Protein AF-A0A6P7ZCD6-F1 (afdb_monomer_lite)

Secondary structure (DSSP, 8-state):
----------------SSSHHHHHHHHHHHHHHHHHHHHHHHHHHHHHHHHHHHHHHHHHHHHHHHHHHHHHHT-HHHHHHHHHHHHHHHHHHHHHHHHHHHHHHHHHHHHHHHHHHHHHHHHHHHHHHHHHHHHHHHHHHHHHHHHHHHHHHHHHHHHHHHHHHHHHHHHHHHHHHHHHHHHHHHHHHHHHHHHHHHHHHHHHHHHHHHHHHHHHHHHHHHHHHHHHHHHHHHHHHHHHHHHHHHHHHHHHHHHHHHHHHTT--TTSGGGSTTGGGSTTSS-----------HHHHHHHHHHHHHHH--S-HHHHHHHHHHHHHHHHHHHHHHHHHHHHHHHHHHHHHHHHHHHHHHHHHHHHHHHHHHHHHHHHHHHHHHHHHHHHHHHHHHHHHHHHHHHHHHHHHHHHHHTT--HHHHHHHHTT--S--TTTHHHHHHHHHHHHHHHHHHHHHHHHHHGGGS---------TTTGGGGSS--------PPP--------------TT-----HHHHHHHHHHHHHHHHHHHHHHHH----------S----

pLDDT: mean 76.58, std 20.93, range [28.61, 98.44]

Structure (mmCIF, N/CA/C/O backbone):
data_AF-A0A6P7ZCD6-F1
#
_entry.id   AF-A0A6P7ZCD6-F1
#
loop_
_atom_site.group_PDB
_atom_site.id
_atom_site.type_symbol
_atom_site.label_atom_id
_atom_site.label_alt_id
_atom_site.label_comp_id
_atom_site.label_asym_id
_atom_site.label_entity_id
_atom_site.label_seq_id
_atom_site.pdbx_PDB_ins_code
_atom_site.Cartn_x
_atom_site.Cartn_y
_atom_site.Cartn_z
_atom_site.occupancy
_atom_site.B_iso_or_equiv
_atom_site.auth_seq_id
_atom_site.auth_comp_id
_atom_site.auth_asym_id
_atom_site.auth_atom_id
_atom_site.pdbx_PDB_model_num
ATOM 1 N N . MET A 1 1 ? 64.660 73.781 -165.808 1.00 40.16 1 MET A N 1
ATOM 2 C CA . MET A 1 1 ? 64.340 75.172 -165.421 1.00 40.16 1 MET A CA 1
ATOM 3 C C . MET A 1 1 ? 65.667 75.846 -165.094 1.00 40.16 1 MET A C 1
ATOM 5 O O . MET A 1 1 ? 66.330 75.367 -164.192 1.00 40.16 1 MET A O 1
ATOM 9 N N . SER A 1 2 ? 66.243 76.623 -166.025 1.00 35.56 2 SER A N 1
ATOM 10 C CA . SER A 1 2 ? 65.985 78.071 -166.237 1.00 35.56 2 SER A CA 1
ATOM 11 C C . SER A 1 2 ? 66.670 78.872 -165.113 1.00 35.56 2 SER A C 1
ATOM 13 O O . SER A 1 2 ? 66.424 78.567 -163.959 1.00 35.56 2 SER A O 1
ATOM 15 N N . CYS A 1 3 ? 67.576 79.833 -165.318 1.00 34.06 3 CYS A N 1
ATOM 16 C CA . CYS A 1 3 ? 67.923 80.701 -166.451 1.00 34.06 3 CYS A CA 1
ATOM 17 C C . CYS A 1 3 ? 69.350 81.277 -166.204 1.00 34.06 3 CYS A C 1
ATOM 19 O O . CYS A 1 3 ? 69.738 81.394 -165.048 1.00 34.06 3 CYS A O 1
ATOM 21 N N . TYR A 1 4 ? 70.215 81.414 -167.228 1.00 32.31 4 TYR A N 1
ATOM 22 C CA . TYR A 1 4 ? 70.595 82.675 -167.928 1.00 32.31 4 TYR A CA 1
ATOM 23 C C . TYR A 1 4 ? 71.219 83.756 -167.007 1.00 32.31 4 TYR A C 1
ATOM 25 O O . TYR A 1 4 ? 70.686 84.020 -165.945 1.00 32.31 4 TYR A O 1
ATOM 33 N N . ALA A 1 5 ? 72.298 84.480 -167.328 1.00 30.44 5 ALA A N 1
ATOM 34 C CA . ALA A 1 5 ? 72.994 84.720 -168.590 1.00 30.44 5 ALA A CA 1
ATOM 35 C C . ALA A 1 5 ? 74.380 85.359 -168.336 1.00 30.44 5 ALA A C 1
ATOM 37 O O . ALA A 1 5 ? 74.610 85.989 -167.307 1.00 30.44 5 ALA A O 1
ATOM 38 N N . LYS A 1 6 ? 75.254 85.228 -169.338 1.00 36.44 6 LYS A N 1
ATOM 39 C CA . LYS A 1 6 ? 76.511 85.962 -169.561 1.00 36.44 6 LYS A CA 1
ATOM 40 C C . LYS A 1 6 ? 76.282 87.453 -169.865 1.00 36.44 6 LYS A C 1
ATOM 42 O O . LYS A 1 6 ? 75.278 87.780 -170.489 1.00 36.44 6 LYS A O 1
ATOM 47 N N . ALA A 1 7 ? 77.306 88.276 -169.625 1.00 28.61 7 ALA A N 1
ATOM 48 C CA . ALA A 1 7 ? 77.804 89.257 -170.600 1.00 28.61 7 ALA A CA 1
ATOM 49 C C . ALA A 1 7 ? 79.275 89.616 -170.296 1.00 28.61 7 ALA A C 1
ATOM 51 O O . ALA A 1 7 ? 79.629 89.897 -169.153 1.00 28.61 7 ALA A O 1
ATOM 52 N N . GLU A 1 8 ? 80.109 89.545 -171.334 1.00 34.31 8 GLU A N 1
ATOM 53 C CA . GLU A 1 8 ? 81.536 89.890 -171.409 1.00 34.31 8 GLU A CA 1
ATOM 54 C C . GLU A 1 8 ? 81.741 91.356 -171.828 1.00 34.31 8 GLU A C 1
ATOM 56 O O . GLU A 1 8 ? 80.931 91.859 -172.599 1.00 34.31 8 GLU A O 1
ATOM 61 N N . THR A 1 9 ? 82.859 91.962 -171.393 1.00 31.84 9 THR A N 1
ATOM 62 C CA . THR A 1 9 ? 83.770 92.906 -172.112 1.00 31.84 9 THR A CA 1
ATOM 63 C C . THR A 1 9 ? 84.884 93.297 -171.113 1.00 31.84 9 THR A C 1
ATOM 65 O O . THR A 1 9 ? 84.552 93.803 -170.047 1.00 31.84 9 THR A O 1
ATOM 68 N N . GLN A 1 10 ? 86.153 92.853 -171.214 1.00 32.72 10 GLN A N 1
ATOM 69 C CA . GLN A 1 10 ? 87.275 93.363 -172.047 1.00 32.72 10 GLN A CA 1
ATOM 70 C C . GLN A 1 10 ? 87.403 94.900 -171.997 1.00 32.72 10 GLN A C 1
ATOM 72 O O . GLN A 1 10 ? 86.414 95.563 -172.266 1.00 32.72 10 GLN A O 1
ATOM 77 N N . VAL A 1 11 ? 88.518 95.584 -171.708 1.00 35.84 11 VAL A N 1
ATOM 78 C CA . VAL A 1 11 ? 89.986 95.369 -171.635 1.00 35.84 11 VAL A CA 1
ATOM 79 C C . VAL A 1 11 ? 90.535 96.663 -170.975 1.00 35.84 11 VAL A C 1
ATOM 81 O O . VAL A 1 11 ? 89.923 97.701 -171.201 1.00 35.84 11 VAL A O 1
ATOM 84 N N . ASP A 1 12 ? 91.603 96.646 -170.160 1.00 31.88 12 ASP A N 1
ATOM 85 C CA . ASP A 1 12 ? 92.853 97.393 -170.451 1.00 31.88 12 ASP A CA 1
ATOM 86 C C . ASP A 1 12 ? 93.926 97.359 -169.348 1.00 31.88 12 ASP A C 1
ATOM 88 O O . ASP A 1 12 ? 93.675 97.121 -168.166 1.00 31.88 12 ASP A O 1
ATOM 92 N N . ASP A 1 13 ? 95.146 97.577 -169.825 1.00 34.09 13 ASP A N 1
ATOM 93 C CA . ASP A 1 13 ? 96.446 97.263 -169.258 1.00 34.09 13 ASP A CA 1
ATOM 94 C C . ASP A 1 13 ? 96.987 98.194 -168.149 1.00 34.09 13 ASP A C 1
ATOM 96 O O . ASP A 1 13 ? 96.897 99.418 -168.206 1.00 34.09 13 ASP A O 1
ATOM 100 N N . LYS A 1 14 ? 97.747 97.547 -167.248 1.00 36.53 14 LYS A N 1
ATOM 101 C CA . LYS A 1 14 ? 98.838 98.053 -166.381 1.00 36.53 14 LYS A CA 1
ATOM 102 C C . LYS A 1 14 ? 98.489 98.925 -165.160 1.00 36.53 14 LYS A C 1
ATOM 104 O O . LYS A 1 14 ? 98.683 100.130 -165.196 1.00 36.53 14 LYS A O 1
ATOM 109 N N . GLU A 1 15 ? 98.256 98.262 -164.012 1.00 38.25 15 GLU A N 1
ATOM 110 C CA . GLU A 1 15 ? 98.844 98.628 -162.697 1.00 38.25 15 GLU A CA 1
ATOM 111 C C . GLU A 1 15 ? 98.715 97.518 -161.601 1.00 38.25 15 GLU A C 1
ATOM 113 O O . GLU A 1 15 ? 97.662 97.297 -161.020 1.00 38.25 15 GLU A O 1
ATOM 118 N N . LYS A 1 16 ? 99.836 96.821 -161.331 1.00 35.25 16 LYS A N 1
ATOM 119 C CA . LYS A 1 16 ? 100.462 96.490 -160.018 1.00 35.25 16 LYS A CA 1
ATOM 120 C C . LYS A 1 16 ? 99.694 95.761 -158.871 1.00 35.25 16 LYS A C 1
ATOM 122 O O . LYS A 1 16 ? 99.049 96.362 -158.022 1.00 35.25 16 LYS A O 1
ATOM 127 N N . GLU A 1 17 ? 99.970 94.457 -158.728 1.00 39.84 17 GLU A N 1
ATOM 128 C CA . GLU A 1 17 ? 100.629 93.805 -157.557 1.00 39.84 17 GLU A CA 1
ATOM 129 C C . GLU A 1 17 ? 100.122 93.930 -156.087 1.00 39.84 17 GLU A C 1
ATOM 131 O O . GLU A 1 17 ? 100.835 93.480 -155.196 1.00 39.84 17 GLU A O 1
ATOM 136 N N . SER A 1 18 ? 98.916 94.422 -155.760 1.00 39.06 18 SER A N 1
ATOM 137 C CA . SER A 1 18 ? 98.481 94.539 -154.333 1.00 39.06 18 SER A CA 1
ATOM 138 C C . SER A 1 18 ? 97.260 93.695 -153.899 1.00 39.06 18 SER A C 1
ATOM 140 O O . SER A 1 18 ? 97.039 93.481 -152.708 1.00 39.06 18 SER A O 1
ATOM 142 N N . ALA A 1 19 ? 96.475 93.126 -154.822 1.00 43.81 19 ALA A N 1
ATOM 143 C CA . ALA A 1 19 ? 95.250 92.390 -154.457 1.00 43.81 19 ALA A CA 1
ATOM 144 C C . ALA A 1 19 ? 95.436 90.865 -154.271 1.00 43.81 19 ALA A C 1
ATOM 146 O O . ALA A 1 19 ? 94.692 90.239 -153.520 1.00 43.81 19 ALA A O 1
ATOM 147 N N . GLY A 1 20 ? 96.449 90.254 -154.899 1.00 47.62 20 GLY A N 1
ATOM 148 C CA . GLY A 1 20 ? 96.627 88.791 -154.902 1.00 47.62 20 GLY A CA 1
ATOM 149 C C . GLY A 1 20 ? 97.201 88.191 -153.608 1.00 47.62 20 GLY A C 1
ATOM 150 O O . GLY A 1 20 ? 96.864 87.063 -153.248 1.00 47.62 20 GLY A O 1
ATOM 151 N N . GLU A 1 21 ? 98.029 88.932 -152.860 1.00 53.78 21 GLU A N 1
ATOM 152 C CA . GLU A 1 21 ? 98.616 88.420 -151.609 1.00 53.78 21 GLU A CA 1
ATOM 153 C C . GLU A 1 21 ? 97.626 88.378 -150.431 1.00 53.78 21 GLU A C 1
ATOM 155 O O . GLU A 1 21 ? 97.769 87.530 -149.545 1.00 53.78 21 GLU A O 1
ATOM 160 N N . SER A 1 22 ? 96.617 89.259 -150.412 1.00 56.50 22 SER A N 1
ATOM 161 C CA . SER A 1 22 ? 95.569 89.283 -149.374 1.00 56.50 22 SER A CA 1
ATOM 162 C C . SER A 1 22 ? 94.772 87.979 -149.355 1.00 56.50 22 SER A C 1
ATOM 164 O O . SER A 1 22 ? 94.496 87.420 -148.288 1.00 56.50 22 SER A O 1
ATOM 166 N N . ASP A 1 23 ? 94.425 87.475 -150.536 1.00 56.56 23 ASP A N 1
ATOM 167 C CA . ASP A 1 23 ? 93.485 86.366 -150.658 1.00 56.56 23 ASP A CA 1
ATOM 168 C C . ASP A 1 23 ? 94.193 85.013 -150.520 1.00 56.56 23 ASP A C 1
ATOM 170 O O . ASP A 1 23 ? 93.657 84.101 -149.887 1.00 56.56 23 ASP A O 1
ATOM 174 N N . LEU A 1 24 ? 95.460 84.909 -150.946 1.00 58.41 24 LEU A N 1
ATOM 175 C CA . LEU A 1 24 ? 96.272 83.713 -150.705 1.00 58.41 24 LEU A CA 1
ATOM 176 C C . LEU A 1 24 ? 96.591 83.517 -149.207 1.00 58.41 24 LEU A C 1
ATOM 178 O O . LEU A 1 24 ? 96.495 82.397 -148.699 1.00 58.41 24 LEU A O 1
ATOM 182 N N . LYS A 1 25 ? 96.903 84.596 -148.467 1.00 62.09 25 LYS A N 1
ATOM 183 C CA . LYS A 1 25 ? 97.181 84.531 -147.015 1.00 62.09 25 LYS A CA 1
ATOM 184 C C . LYS A 1 25 ? 95.932 84.175 -146.197 1.00 62.09 25 LYS A C 1
ATOM 186 O O . LYS A 1 25 ? 96.039 83.423 -145.226 1.00 62.09 25 LYS A O 1
ATOM 191 N N . LYS A 1 26 ? 94.739 84.634 -146.600 1.00 62.25 26 LYS A N 1
ATOM 192 C CA . LYS A 1 26 ? 93.466 84.259 -145.950 1.00 62.25 26 LYS A CA 1
ATOM 193 C C . LYS A 1 26 ? 93.112 82.788 -146.167 1.00 62.25 26 LYS A C 1
ATOM 195 O O . LYS A 1 26 ? 92.733 82.115 -145.208 1.00 62.25 26 LYS A O 1
ATOM 200 N N . VAL A 1 27 ? 93.290 82.267 -147.382 1.00 63.00 27 VAL A N 1
ATOM 201 C CA . VAL A 1 27 ? 93.009 80.852 -147.684 1.00 63.00 27 VAL A CA 1
ATOM 202 C C . VAL A 1 27 ? 94.016 79.925 -146.994 1.00 63.00 27 VAL A C 1
ATOM 204 O O . VAL A 1 27 ? 93.614 78.914 -146.421 1.00 63.00 27 VAL A O 1
ATOM 207 N N . GLN A 1 28 ? 95.304 80.285 -146.938 1.00 62.47 28 GLN A N 1
ATOM 208 C CA . GLN A 1 28 ? 96.308 79.494 -146.208 1.00 62.47 28 GLN A CA 1
ATOM 209 C C . GLN A 1 28 ? 96.078 79.487 -144.685 1.00 62.47 28 GLN A C 1
ATOM 211 O O . GLN A 1 28 ? 96.236 78.442 -144.048 1.00 62.47 28 GLN A O 1
ATOM 216 N N . ALA A 1 29 ? 95.652 80.608 -144.091 1.00 62.94 29 ALA A N 1
ATOM 217 C CA . ALA A 1 29 ? 95.308 80.664 -142.667 1.00 62.94 29 ALA A CA 1
ATOM 218 C C . ALA A 1 29 ? 94.055 79.831 -142.335 1.00 62.94 29 ALA A C 1
ATOM 220 O O . ALA A 1 29 ? 94.044 79.103 -141.340 1.00 62.94 29 ALA A O 1
ATOM 221 N N . GLN A 1 30 ? 93.025 79.874 -143.190 1.00 63.97 30 GLN A N 1
ATOM 222 C CA . GLN A 1 30 ? 91.826 79.048 -143.024 1.00 63.97 30 GLN A CA 1
ATOM 223 C C . GLN A 1 30 ? 92.120 77.555 -143.186 1.00 63.97 30 GLN A C 1
ATOM 225 O O . GLN A 1 30 ? 91.601 76.757 -142.408 1.00 63.97 30 GLN A O 1
ATOM 230 N N . PHE A 1 31 ? 92.996 77.166 -144.118 1.00 65.44 31 PHE A N 1
ATOM 231 C CA . PHE A 1 31 ? 93.367 75.761 -144.300 1.00 65.44 31 PHE A CA 1
ATOM 232 C C . PHE A 1 31 ? 94.096 75.198 -143.073 1.00 65.44 31 PHE A C 1
ATOM 234 O O . PHE A 1 31 ? 93.808 74.083 -142.650 1.00 65.44 31 PHE A O 1
ATOM 241 N N . LYS A 1 32 ? 94.976 75.988 -142.441 1.00 68.94 32 LYS A N 1
ATOM 242 C CA . LYS A 1 32 ? 95.707 75.565 -141.238 1.00 68.94 32 LYS A CA 1
ATOM 243 C C . LYS A 1 32 ? 94.782 75.377 -140.029 1.00 68.94 32 LYS A C 1
ATOM 245 O O . LYS A 1 32 ? 94.879 74.356 -139.354 1.00 68.94 32 LYS A O 1
ATOM 250 N N . ILE A 1 33 ? 93.833 76.294 -139.810 1.00 70.94 33 ILE A N 1
ATOM 251 C CA . ILE A 1 33 ? 92.814 76.159 -138.751 1.00 70.94 33 ILE A CA 1
ATOM 252 C C . ILE A 1 33 ? 91.900 74.955 -139.024 1.00 70.94 33 ILE A C 1
ATOM 254 O O . ILE A 1 33 ? 91.555 74.228 -138.092 1.00 70.94 33 ILE A O 1
ATOM 258 N N . LEU A 1 34 ? 91.534 74.700 -140.287 1.00 69.50 34 LEU A N 1
ATOM 259 C CA . LEU A 1 34 ? 90.745 73.520 -140.654 1.00 69.50 34 LEU A CA 1
ATOM 260 C C . LEU A 1 34 ? 91.520 72.208 -140.482 1.00 69.50 34 LEU A C 1
ATOM 262 O O . LEU A 1 34 ? 90.941 71.194 -140.107 1.00 69.50 34 LEU A O 1
ATOM 266 N N . GLU A 1 35 ? 92.825 72.193 -140.740 1.00 70.12 35 GLU A N 1
ATOM 267 C CA . GLU A 1 35 ? 93.639 70.988 -140.574 1.00 70.12 35 GLU A CA 1
ATOM 268 C C . GLU A 1 35 ? 93.877 70.664 -139.089 1.00 70.12 35 GLU A C 1
ATOM 270 O O . GLU A 1 35 ? 93.886 69.498 -138.685 1.00 70.12 35 GLU A O 1
ATOM 275 N N . GLU A 1 36 ? 94.017 71.695 -138.257 1.00 69.75 36 GLU A N 1
ATOM 276 C CA . GLU A 1 36 ? 94.181 71.585 -136.806 1.00 69.75 36 GLU A CA 1
ATOM 277 C C . GLU A 1 36 ? 92.851 71.239 -136.107 1.00 69.75 36 GLU A C 1
ATOM 279 O O . GLU A 1 36 ? 92.810 70.399 -135.198 1.00 69.75 36 GLU A O 1
ATOM 284 N N . SER A 1 37 ? 91.725 71.768 -136.605 1.00 70.56 37 SER A N 1
ATOM 285 C CA . SER A 1 37 ? 90.383 71.339 -136.190 1.00 70.56 37 SER A CA 1
ATOM 286 C C . SER A 1 37 ? 90.075 69.910 -136.645 1.00 70.56 37 SER A C 1
ATOM 288 O O . SER A 1 37 ? 89.539 69.130 -135.860 1.00 70.56 37 SER A O 1
ATOM 290 N N . ARG A 1 38 ? 90.521 69.497 -137.842 1.00 75.69 38 ARG A N 1
ATOM 291 C CA . ARG A 1 38 ? 90.437 68.098 -138.288 1.00 75.69 38 ARG A CA 1
ATOM 292 C C . ARG A 1 38 ? 91.234 67.183 -137.363 1.00 75.69 38 ARG A C 1
ATOM 294 O O . ARG A 1 38 ? 90.676 66.214 -136.869 1.00 75.69 38 ARG A O 1
ATOM 301 N N . LYS A 1 39 ? 92.499 67.502 -137.058 1.00 72.69 39 LYS A N 1
ATOM 302 C CA . LYS A 1 39 ? 93.351 66.691 -136.158 1.00 72.69 39 LYS A CA 1
ATOM 303 C C . LYS A 1 39 ? 92.778 66.589 -134.739 1.00 72.69 39 LYS A C 1
ATOM 305 O O . LYS A 1 39 ? 92.779 65.502 -134.161 1.00 72.69 39 LYS A O 1
ATOM 310 N N . SER A 1 40 ? 92.257 67.683 -134.181 1.00 74.56 40 SER A N 1
ATOM 311 C CA . SER A 1 40 ? 91.631 67.676 -132.849 1.00 74.56 40 SER A CA 1
ATOM 312 C C . SER A 1 40 ? 90.288 66.938 -132.825 1.00 74.56 40 SER A C 1
ATOM 314 O O . SER A 1 40 ? 90.038 66.184 -131.883 1.00 74.56 40 SER A O 1
ATOM 316 N N . PHE A 1 41 ? 89.467 67.068 -133.873 1.00 78.06 41 PHE A N 1
ATOM 317 C CA . PHE A 1 41 ? 88.245 66.281 -134.040 1.00 78.06 41 PHE A CA 1
ATOM 318 C C . PHE A 1 41 ? 88.569 64.789 -134.153 1.00 78.06 41 PHE A C 1
ATOM 320 O O . PHE A 1 41 ? 88.025 64.007 -133.381 1.00 78.06 41 PHE A O 1
ATOM 327 N N . THR A 1 42 ? 89.537 64.404 -134.998 1.00 77.06 42 THR A N 1
ATOM 328 C CA . THR A 1 42 ? 89.968 63.003 -135.152 1.00 77.06 42 THR A CA 1
ATOM 329 C C . THR A 1 42 ? 90.470 62.411 -133.832 1.00 77.06 42 THR A C 1
ATOM 331 O O . THR A 1 42 ? 90.107 61.284 -133.493 1.00 77.06 42 THR A O 1
ATOM 334 N N . LYS A 1 43 ? 91.241 63.173 -133.043 1.00 78.75 43 LYS A N 1
ATOM 335 C CA . LYS A 1 43 ? 91.740 62.734 -131.729 1.00 78.75 43 LYS A CA 1
ATOM 336 C C . LYS A 1 43 ? 90.621 62.598 -130.690 1.00 78.75 43 LYS A C 1
ATOM 338 O O . LYS A 1 43 ? 90.627 61.638 -129.925 1.00 78.75 43 LYS A O 1
ATOM 343 N N . ARG A 1 44 ? 89.634 63.506 -130.682 1.00 79.62 44 ARG A N 1
ATOM 344 C CA . ARG A 1 44 ? 88.435 63.386 -129.829 1.00 79.62 44 ARG A CA 1
ATOM 345 C C . ARG A 1 44 ? 87.590 62.173 -130.210 1.00 79.62 44 ARG A C 1
ATOM 347 O O . ARG A 1 44 ? 87.215 61.425 -129.317 1.00 79.62 44 ARG A O 1
ATOM 354 N N . THR A 1 45 ? 87.356 61.930 -131.501 1.00 77.94 45 THR A N 1
ATOM 355 C CA . THR A 1 45 ? 86.642 60.724 -131.956 1.00 77.94 45 THR A CA 1
ATOM 356 C C . THR A 1 45 ? 87.409 59.446 -131.635 1.00 77.94 45 THR A C 1
ATOM 358 O O . THR A 1 45 ? 86.798 58.495 -131.174 1.00 77.94 45 THR A O 1
ATOM 361 N N . GLN A 1 46 ? 88.738 59.412 -131.788 1.00 79.75 46 GLN A N 1
ATOM 362 C CA . GLN A 1 46 ? 89.532 58.243 -131.389 1.00 79.75 46 GLN A CA 1
ATOM 363 C C . GLN A 1 46 ? 89.483 57.992 -129.881 1.00 79.75 46 GLN A C 1
ATOM 365 O O . GLN A 1 46 ? 89.364 56.844 -129.470 1.00 79.75 46 GLN A O 1
ATOM 370 N N . ASN A 1 47 ? 89.548 59.039 -129.055 1.00 81.50 47 ASN A N 1
ATOM 371 C CA . ASN A 1 47 ? 89.426 58.884 -127.607 1.00 81.50 47 ASN A CA 1
ATOM 372 C C . ASN A 1 47 ? 88.015 58.435 -127.199 1.00 81.50 47 ASN A C 1
ATOM 374 O O . ASN A 1 47 ? 87.898 57.568 -126.344 1.00 81.50 47 ASN A O 1
ATOM 378 N N . ALA A 1 48 ? 86.960 58.961 -127.830 1.00 82.06 48 ALA A N 1
ATOM 379 C CA . ALA A 1 48 ? 85.589 58.506 -127.596 1.00 82.06 48 ALA A CA 1
ATOM 380 C C . ALA A 1 48 ? 85.393 57.039 -128.011 1.00 82.06 48 ALA A C 1
ATOM 382 O O . ALA A 1 48 ? 84.798 56.276 -127.261 1.00 82.06 48 ALA A O 1
ATOM 383 N N . ILE A 1 49 ? 85.963 56.624 -129.150 1.00 81.00 49 ILE A N 1
ATOM 384 C CA . ILE A 1 49 ? 85.951 55.221 -129.591 1.00 81.00 49 ILE A CA 1
ATOM 385 C C . ILE A 1 49 ? 86.704 54.331 -128.596 1.00 81.00 49 ILE A C 1
ATOM 387 O O . ILE A 1 49 ? 86.220 53.252 -128.281 1.00 81.00 49 ILE A O 1
ATOM 391 N N . LYS A 1 50 ? 87.850 54.771 -128.061 1.00 83.62 50 LYS A N 1
ATOM 392 C CA . LYS A 1 50 ? 88.581 54.015 -127.031 1.00 83.62 50 LYS A CA 1
ATOM 393 C C . LYS A 1 50 ? 87.781 53.868 -125.737 1.00 83.62 50 LYS A C 1
ATOM 395 O O . LYS A 1 50 ? 87.686 52.759 -125.233 1.00 83.62 50 LYS A O 1
ATOM 400 N N . PHE A 1 51 ? 87.164 54.946 -125.250 1.00 84.62 51 PHE A N 1
ATOM 401 C CA . PHE A 1 51 ? 86.286 54.885 -124.076 1.00 84.62 51 PHE A CA 1
ATOM 402 C C . PHE A 1 51 ? 85.097 53.946 -124.304 1.00 84.62 51 PHE A C 1
ATOM 404 O O . PHE A 1 51 ? 84.813 53.113 -123.455 1.00 84.62 51 PHE A O 1
ATOM 411 N N . GLN A 1 52 ? 84.452 54.019 -125.472 1.00 84.56 52 GLN A N 1
ATOM 412 C CA . GLN A 1 52 ? 83.369 53.100 -125.835 1.00 84.56 52 GLN A CA 1
ATOM 413 C C . GLN A 1 52 ? 83.848 51.646 -125.951 1.00 84.56 52 GLN A C 1
ATOM 415 O O . GLN A 1 52 ? 83.104 50.738 -125.607 1.00 84.56 52 GLN A O 1
ATOM 420 N N . GLN A 1 53 ? 85.076 51.402 -126.418 1.00 85.06 53 GLN A N 1
ATOM 421 C CA . GLN A 1 53 ? 85.667 50.059 -126.462 1.00 85.06 53 GLN A CA 1
ATOM 422 C C . GLN A 1 53 ? 85.994 49.517 -125.065 1.00 85.06 53 GLN A C 1
ATOM 424 O O . GLN A 1 53 ? 85.774 48.336 -124.818 1.00 85.06 53 GLN A O 1
ATOM 429 N N . GLU A 1 54 ? 86.487 50.358 -124.154 1.00 84.94 54 GLU A N 1
ATOM 430 C CA . GLU A 1 54 ? 86.711 49.987 -122.749 1.00 84.94 54 GLU A CA 1
ATOM 431 C C . GLU A 1 54 ? 85.385 49.696 -122.030 1.00 84.94 54 GLU A C 1
ATOM 433 O O . GLU A 1 54 ? 85.274 48.683 -121.344 1.00 84.94 54 GLU A O 1
ATOM 438 N N . GLU A 1 55 ? 84.354 50.517 -122.245 1.00 87.12 55 GLU A N 1
ATOM 439 C CA . GLU A 1 55 ? 83.014 50.300 -121.687 1.00 87.12 55 GLU A CA 1
ATOM 440 C C . GLU A 1 55 ? 82.351 49.041 -122.259 1.00 87.12 55 GLU A C 1
ATOM 442 O O . GLU A 1 55 ? 81.799 48.245 -121.505 1.00 87.12 55 GLU A O 1
ATOM 447 N N . LEU A 1 56 ? 82.481 48.792 -123.569 1.00 84.75 56 LEU A N 1
ATOM 448 C CA . LEU A 1 56 ? 82.046 47.533 -124.178 1.00 84.75 56 LEU A CA 1
ATOM 449 C C . LEU A 1 56 ? 82.796 46.335 -123.593 1.00 84.75 56 LEU A C 1
ATOM 451 O O . LEU A 1 56 ? 82.172 45.315 -123.331 1.00 84.75 56 LEU A O 1
ATOM 455 N N . SER A 1 57 ? 84.104 46.450 -123.345 1.00 88.31 57 SER A N 1
ATOM 456 C CA . SER A 1 57 ? 84.879 45.378 -122.712 1.00 88.31 57 SER A CA 1
ATOM 457 C C . SER A 1 57 ? 84.429 45.104 -121.274 1.00 88.31 57 SER A C 1
ATOM 459 O O . SER A 1 57 ? 84.425 43.943 -120.868 1.00 88.31 57 SER A O 1
ATOM 461 N N . LEU A 1 58 ? 84.057 46.136 -120.508 1.00 89.69 58 LEU A N 1
ATOM 462 C CA . LEU A 1 58 ? 83.504 45.982 -119.157 1.00 89.69 58 LEU A CA 1
ATOM 463 C C . LEU A 1 58 ? 82.120 45.332 -119.193 1.00 89.69 58 LEU A C 1
ATOM 465 O O . LEU A 1 58 ? 81.905 44.343 -118.501 1.00 89.69 58 LEU A O 1
ATOM 469 N N . LEU A 1 59 ? 81.220 45.814 -120.055 1.00 88.25 59 LEU A N 1
ATOM 470 C CA . LEU A 1 59 ? 79.893 45.216 -120.234 1.00 88.25 59 LEU A CA 1
ATOM 471 C C . LEU A 1 59 ? 79.980 43.759 -120.687 1.00 88.25 59 LEU A C 1
ATOM 473 O O . LEU A 1 59 ? 79.169 42.933 -120.284 1.00 88.25 59 LEU A O 1
ATOM 477 N N . GLN A 1 60 ? 80.954 43.435 -121.533 1.00 89.56 60 GLN A N 1
ATOM 478 C CA . GLN A 1 60 ? 81.170 42.074 -122.002 1.00 89.56 60 GLN A CA 1
ATOM 479 C C . GLN A 1 60 ? 81.705 41.180 -120.878 1.00 89.56 60 GLN A C 1
ATOM 481 O O . GLN A 1 60 ? 81.260 40.045 -120.748 1.00 89.56 60 GLN A O 1
ATOM 486 N N . HIS A 1 61 ? 82.564 41.713 -120.003 1.00 89.06 61 HIS A N 1
ATOM 487 C CA . HIS A 1 61 ? 82.989 41.012 -118.795 1.00 89.06 61 HIS A CA 1
ATOM 488 C C . HIS A 1 61 ? 81.829 40.770 -117.814 1.00 89.06 61 HIS A C 1
ATOM 490 O O . HIS A 1 61 ? 81.662 39.644 -117.353 1.00 89.06 61 HIS A O 1
ATOM 496 N N . GLU A 1 62 ? 80.988 41.777 -117.548 1.00 89.12 62 GLU A N 1
ATOM 497 C CA . GLU A 1 62 ? 79.785 41.630 -116.711 1.00 89.12 62 GLU A CA 1
ATOM 498 C C . GLU A 1 62 ? 78.788 40.640 -117.323 1.00 89.12 62 GLU A C 1
ATOM 500 O O . GLU A 1 62 ? 78.219 39.803 -116.623 1.00 89.12 62 GLU A O 1
ATOM 505 N N . HIS A 1 63 ? 78.593 40.696 -118.643 1.00 89.38 63 HIS A N 1
ATOM 506 C CA . HIS A 1 63 ? 77.754 39.742 -119.359 1.00 89.38 63 HIS A CA 1
ATOM 507 C C . HIS A 1 63 ? 78.283 38.314 -119.194 1.00 89.38 63 HIS A C 1
ATOM 509 O O . HIS A 1 63 ? 77.501 37.402 -118.917 1.00 89.38 63 HIS A O 1
ATOM 515 N N . ASP A 1 64 ? 79.592 38.106 -119.332 1.00 89.44 64 ASP A N 1
ATOM 516 C CA . ASP A 1 64 ? 80.221 36.798 -119.150 1.00 89.44 64 ASP A CA 1
ATOM 517 C C . ASP A 1 64 ? 80.124 36.318 -117.693 1.00 89.44 64 ASP A C 1
ATOM 519 O O . ASP A 1 64 ? 79.855 35.140 -117.459 1.00 89.44 64 ASP A O 1
ATOM 523 N N . GLU A 1 65 ? 80.253 37.212 -116.708 1.00 90.00 65 GLU A N 1
ATOM 524 C CA . GLU A 1 65 ? 80.095 36.893 -115.283 1.00 90.00 65 GLU A CA 1
ATOM 525 C C . GLU A 1 65 ? 78.646 36.513 -114.938 1.00 90.00 65 GLU A C 1
ATOM 527 O O . GLU A 1 65 ? 78.398 35.493 -114.288 1.00 90.00 65 GLU A O 1
ATOM 532 N N . ILE A 1 66 ? 77.663 37.275 -115.426 1.00 88.06 66 ILE A N 1
ATOM 533 C CA . ILE A 1 66 ? 76.238 36.948 -115.271 1.00 88.06 66 ILE A CA 1
ATOM 534 C C . ILE A 1 66 ? 75.927 35.626 -115.976 1.00 88.06 66 ILE A C 1
ATOM 536 O O . ILE A 1 66 ? 75.239 34.778 -115.410 1.00 88.06 66 ILE A O 1
ATOM 540 N N . THR A 1 67 ? 76.466 35.409 -117.176 1.00 89.44 67 THR A N 1
ATOM 541 C CA . THR A 1 67 ? 76.293 34.155 -117.923 1.00 89.44 67 THR A CA 1
ATOM 542 C C . THR A 1 67 ? 76.893 32.977 -117.161 1.00 89.44 67 THR A C 1
ATOM 544 O O . THR A 1 67 ? 76.273 31.918 -117.068 1.00 89.44 67 THR A O 1
ATOM 547 N N . LEU A 1 68 ? 78.068 33.154 -116.557 1.00 87.19 68 LEU A N 1
ATOM 548 C CA . LEU A 1 68 ? 78.704 32.151 -115.709 1.00 87.19 68 LEU A CA 1
ATOM 549 C C . LEU A 1 68 ? 77.844 31.852 -114.475 1.00 87.19 68 LEU A C 1
ATOM 551 O O . LEU A 1 68 ? 77.600 30.682 -114.188 1.00 87.19 68 LEU A O 1
ATOM 555 N N . ASN A 1 69 ? 77.310 32.869 -113.796 1.00 88.06 69 ASN A N 1
ATOM 556 C CA . ASN A 1 69 ? 76.405 32.685 -112.657 1.00 88.06 69 ASN A CA 1
ATOM 557 C C . ASN A 1 69 ? 75.108 31.968 -113.057 1.00 88.06 69 ASN A C 1
ATOM 559 O O . ASN A 1 69 ? 74.674 31.051 -112.361 1.00 88.06 69 ASN A O 1
ATOM 563 N N . ILE A 1 70 ? 74.525 32.315 -114.209 1.00 85.25 70 ILE A N 1
ATOM 564 C CA . ILE A 1 70 ? 73.368 31.609 -114.776 1.00 85.25 70 ILE A CA 1
ATOM 565 C C . ILE A 1 70 ? 73.723 30.147 -115.050 1.00 85.25 70 ILE A C 1
ATOM 567 O O . ILE A 1 70 ? 72.938 29.264 -114.723 1.00 85.25 70 ILE A O 1
ATOM 571 N N . ASN A 1 71 ? 74.906 29.865 -115.592 1.00 84.88 71 ASN A N 1
ATOM 572 C CA . ASN A 1 71 ? 75.355 28.498 -115.857 1.00 84.88 71 ASN A CA 1
ATOM 573 C C . ASN A 1 71 ? 75.646 27.705 -114.574 1.00 84.88 71 ASN A C 1
ATOM 575 O O . ASN A 1 71 ? 75.401 26.503 -114.548 1.00 84.88 71 ASN A O 1
ATOM 579 N N . ILE A 1 72 ? 76.130 28.346 -113.505 1.00 84.06 72 ILE A N 1
ATOM 580 C CA . ILE A 1 72 ? 76.293 27.712 -112.187 1.00 84.06 72 ILE A CA 1
ATOM 581 C C . ILE A 1 72 ? 74.925 27.390 -111.577 1.00 84.06 72 ILE A C 1
ATOM 583 O O . ILE A 1 72 ? 74.722 26.285 -111.073 1.00 84.06 72 ILE A O 1
ATOM 587 N N . LEU A 1 73 ? 73.967 28.316 -111.644 1.00 81.25 73 LEU A N 1
ATOM 588 C CA . LEU A 1 73 ? 72.600 28.085 -111.164 1.00 81.25 73 LEU A CA 1
ATOM 589 C C . LEU A 1 73 ? 71.897 26.993 -111.983 1.00 81.25 73 LEU A C 1
ATOM 591 O O . LEU A 1 73 ? 71.307 26.082 -111.411 1.00 81.25 73 LEU A O 1
ATOM 595 N N . ASN A 1 74 ? 72.058 27.019 -113.307 1.00 81.81 74 ASN A N 1
ATOM 596 C CA . ASN A 1 74 ? 71.527 26.019 -114.238 1.00 81.81 74 ASN A CA 1
ATOM 597 C C . ASN A 1 74 ? 72.434 24.793 -114.399 1.00 81.81 74 ASN A C 1
ATOM 599 O O . ASN A 1 74 ? 72.219 23.976 -115.299 1.00 81.81 74 ASN A O 1
ATOM 603 N N . CYS A 1 75 ? 73.451 24.644 -113.548 1.00 82.50 75 CYS A N 1
ATOM 604 C CA . CYS A 1 75 ? 74.293 23.463 -113.560 1.00 82.50 75 CYS A CA 1
ATOM 605 C C . CYS A 1 75 ? 73.391 22.240 -113.332 1.00 82.50 75 CYS A C 1
ATOM 607 O O . CYS A 1 75 ? 72.551 22.271 -112.425 1.00 82.50 75 CYS A O 1
ATOM 609 N N . PRO A 1 76 ? 73.549 21.149 -114.107 1.00 82.12 76 PRO A N 1
ATOM 610 C CA . PRO A 1 76 ? 72.692 19.968 -114.001 1.00 82.12 76 PRO A CA 1
ATOM 611 C C . PRO A 1 76 ? 72.612 19.420 -112.572 1.00 82.12 76 PRO A C 1
ATOM 613 O O . PRO A 1 76 ? 71.587 18.869 -112.184 1.00 82.12 76 PRO A O 1
ATOM 616 N N . GLN A 1 77 ? 73.659 19.622 -111.767 1.00 84.19 77 GLN A N 1
ATOM 617 C CA . GLN A 1 77 ? 73.682 19.225 -110.366 1.00 84.19 77 GLN A CA 1
ATOM 618 C C . GLN A 1 77 ? 72.728 20.047 -109.486 1.00 84.19 77 GLN A C 1
ATOM 620 O O . GLN A 1 77 ? 72.020 19.460 -108.675 1.00 84.19 77 GLN A O 1
ATOM 625 N N . ASN A 1 78 ? 72.660 21.370 -109.663 1.00 84.38 78 ASN A N 1
ATOM 626 C CA . ASN A 1 78 ? 71.743 22.226 -108.901 1.00 84.38 78 ASN A CA 1
ATOM 627 C C . ASN A 1 78 ? 70.289 21.987 -109.318 1.00 84.38 78 ASN A C 1
ATOM 629 O O . ASN A 1 78 ? 69.434 21.799 -108.461 1.00 84.38 78 ASN A O 1
ATOM 633 N N . VAL A 1 79 ? 70.026 21.858 -110.622 1.00 85.06 79 VAL A N 1
ATOM 634 C CA . VAL A 1 79 ? 68.686 21.522 -111.135 1.00 85.06 79 VAL A CA 1
ATOM 635 C C . VAL A 1 79 ? 68.216 20.157 -110.620 1.00 85.06 79 VAL A C 1
ATOM 637 O O . VAL A 1 79 ? 67.057 20.001 -110.242 1.00 85.06 79 VAL A O 1
ATOM 640 N N . HIS A 1 80 ? 69.106 19.163 -110.571 1.00 86.12 80 HIS A N 1
ATOM 641 C CA . HIS A 1 80 ? 68.793 17.847 -110.016 1.00 86.12 80 HIS A CA 1
ATOM 642 C C . HIS A 1 80 ? 68.545 17.899 -108.501 1.00 86.12 80 HIS A C 1
ATOM 644 O O . HIS A 1 80 ? 67.634 17.237 -108.007 1.00 86.12 80 HIS A O 1
ATOM 650 N N . LEU A 1 81 ? 69.320 18.690 -107.750 1.00 87.88 81 LEU A N 1
ATOM 651 C CA . LEU A 1 81 ? 69.071 18.916 -106.323 1.00 87.88 81 LEU A CA 1
ATOM 652 C C . LEU A 1 81 ? 67.715 19.592 -106.091 1.00 87.88 81 LEU A C 1
ATOM 654 O O . LEU A 1 81 ? 66.977 19.150 -105.218 1.00 87.88 81 LEU A O 1
ATOM 658 N N . ASP A 1 82 ? 67.343 20.584 -106.898 1.00 87.12 82 ASP A N 1
ATOM 659 C CA . ASP A 1 82 ? 66.035 21.241 -106.807 1.00 87.12 82 ASP A CA 1
ATOM 660 C C . ASP A 1 82 ? 64.886 20.282 -107.136 1.00 87.12 82 ASP A C 1
ATOM 662 O O . ASP A 1 82 ? 63.879 20.253 -106.429 1.00 87.12 82 ASP A O 1
ATOM 666 N N . GLN A 1 83 ? 65.041 19.438 -108.160 1.00 87.81 83 GLN A N 1
ATOM 667 C CA . GLN A 1 83 ? 64.062 18.395 -108.481 1.00 87.81 83 GLN A CA 1
ATOM 668 C C . GLN A 1 83 ? 63.915 17.379 -107.343 1.00 87.81 83 GLN A C 1
ATOM 670 O O . GLN A 1 83 ? 62.788 17.046 -106.973 1.00 87.81 83 GLN A O 1
ATOM 675 N N . ASN A 1 84 ? 65.027 16.936 -106.753 1.00 90.31 84 ASN A N 1
ATOM 676 C CA . ASN A 1 84 ? 65.009 16.054 -105.587 1.00 90.31 84 ASN A CA 1
ATOM 677 C C . ASN A 1 84 ? 64.336 16.726 -104.389 1.00 90.31 84 ASN A C 1
ATOM 679 O O . ASN A 1 84 ? 63.433 16.138 -103.804 1.00 90.31 84 ASN A O 1
ATOM 683 N N . ASN A 1 85 ? 64.680 17.980 -104.088 1.00 90.75 85 ASN A N 1
ATOM 684 C CA . ASN A 1 85 ? 64.053 18.751 -103.017 1.00 90.75 85 ASN A CA 1
ATOM 685 C C . ASN A 1 85 ? 62.537 18.880 -103.231 1.00 90.75 85 ASN A C 1
ATOM 687 O O . ASN A 1 85 ? 61.777 18.768 -102.276 1.00 90.75 85 ASN A O 1
ATOM 691 N N . VAL A 1 86 ? 62.070 19.076 -104.470 1.00 91.75 86 VAL A N 1
ATOM 692 C CA . VAL A 1 86 ? 60.633 19.128 -104.797 1.00 91.75 86 VAL A CA 1
ATOM 693 C C . VAL A 1 86 ? 59.951 17.773 -104.584 1.00 91.75 86 VAL A C 1
ATOM 695 O O . VAL A 1 86 ? 58.824 17.729 -104.081 1.00 91.75 86 VAL A O 1
ATOM 698 N N . ILE A 1 87 ? 60.605 16.670 -104.956 1.00 92.25 87 ILE A N 1
ATOM 699 C CA . ILE A 1 87 ? 60.087 15.313 -104.730 1.00 92.25 87 ILE A CA 1
ATOM 700 C C . ILE A 1 87 ? 60.023 15.017 -103.227 1.00 92.25 87 ILE A C 1
ATOM 702 O O . ILE A 1 87 ? 58.974 14.592 -102.741 1.00 92.25 87 ILE A O 1
ATOM 706 N N . ASP A 1 88 ? 61.086 15.322 -102.484 1.00 91.38 88 ASP A N 1
ATOM 707 C CA . ASP A 1 88 ? 61.154 15.143 -101.033 1.00 91.38 88 ASP A CA 1
ATOM 708 C C . ASP A 1 88 ? 60.101 15.996 -100.321 1.00 91.38 88 ASP A C 1
ATOM 710 O O . ASP A 1 88 ? 59.390 15.502 -99.446 1.00 91.38 88 ASP A O 1
ATOM 714 N N . LEU A 1 89 ? 59.909 17.251 -100.745 1.00 92.25 89 LEU A N 1
ATOM 715 C CA . LEU A 1 89 ? 58.871 18.130 -100.204 1.00 92.25 89 LEU A CA 1
ATOM 716 C C . LEU A 1 89 ? 57.465 17.579 -100.478 1.00 92.25 89 LEU A C 1
ATOM 718 O O . LEU A 1 89 ? 56.592 17.672 -99.616 1.00 92.25 89 LEU A O 1
ATOM 722 N N . LYS A 1 90 ? 57.237 16.976 -101.653 1.00 93.38 90 LYS A N 1
ATOM 723 C CA . LYS A 1 90 ? 55.962 16.321 -101.978 1.00 93.38 90 LYS A CA 1
ATOM 724 C C . LYS A 1 90 ? 55.714 15.107 -101.079 1.00 93.38 90 LYS A C 1
ATOM 726 O O . LYS A 1 90 ? 54.603 14.972 -100.571 1.00 93.38 90 LYS A O 1
ATOM 731 N N . ILE A 1 91 ? 56.718 14.258 -100.858 1.00 92.75 91 ILE A N 1
ATOM 732 C CA . ILE A 1 91 ? 56.605 13.090 -99.967 1.00 92.75 91 ILE A CA 1
ATOM 733 C C . ILE A 1 91 ? 56.372 13.546 -98.519 1.00 92.75 91 ILE A C 1
ATOM 735 O O . ILE A 1 91 ? 55.488 13.032 -97.833 1.00 92.75 91 ILE A O 1
ATOM 739 N N . LEU A 1 92 ? 57.103 14.561 -98.054 1.00 93.88 92 LEU A N 1
ATOM 740 C CA . LEU A 1 92 ? 56.911 15.154 -96.726 1.00 93.88 92 LEU A CA 1
ATOM 741 C C . LEU A 1 92 ? 55.514 15.766 -96.562 1.00 93.88 92 LEU A C 1
ATOM 743 O O . LEU A 1 92 ? 54.909 15.638 -95.501 1.00 93.88 92 LEU A O 1
ATOM 747 N N . LEU A 1 93 ? 54.969 16.392 -97.607 1.00 94.06 93 LEU A N 1
ATOM 748 C CA . LEU A 1 93 ? 53.613 16.936 -97.571 1.00 94.06 93 LEU A CA 1
ATOM 749 C C . LEU A 1 93 ? 52.558 15.823 -97.500 1.00 94.06 93 LEU A C 1
ATOM 751 O O . LEU A 1 93 ? 51.646 15.913 -96.686 1.00 94.06 93 LEU A O 1
ATOM 755 N N . GLN A 1 94 ? 52.718 14.749 -98.279 1.00 93.69 94 GLN A N 1
ATOM 756 C CA . GLN A 1 94 ? 51.822 13.587 -98.230 1.00 93.69 94 GLN A CA 1
ATOM 757 C C . GLN A 1 94 ? 51.850 12.899 -96.861 1.00 93.69 94 GLN A C 1
ATOM 759 O O . GLN A 1 94 ? 50.799 12.649 -96.278 1.00 93.69 94 GLN A O 1
ATOM 764 N N . THR A 1 95 ? 53.040 12.661 -96.305 1.00 92.88 95 THR A N 1
ATOM 765 C CA . THR A 1 95 ? 53.177 12.048 -94.971 1.00 92.88 95 THR A CA 1
ATOM 766 C C . THR A 1 95 ? 52.623 12.947 -93.865 1.00 92.88 95 THR A C 1
ATOM 768 O O . THR A 1 95 ? 52.023 12.449 -92.909 1.00 92.88 95 THR A O 1
ATOM 771 N N . LYS A 1 96 ? 52.748 14.275 -93.998 1.00 94.56 96 LYS A N 1
ATOM 772 C CA . LYS A 1 96 ? 52.083 15.232 -93.107 1.00 94.56 96 LYS A CA 1
ATOM 773 C C . LYS A 1 96 ? 50.562 15.121 -93.209 1.00 94.56 96 LYS A C 1
ATOM 775 O O . LYS A 1 96 ? 49.911 15.035 -92.172 1.00 94.56 96 LYS A O 1
ATOM 780 N N . ASP A 1 97 ? 50.002 15.110 -94.417 1.00 94.38 97 ASP A N 1
ATOM 781 C CA . ASP A 1 97 ? 48.551 15.016 -94.624 1.00 94.38 97 ASP A CA 1
ATOM 782 C C . ASP A 1 97 ? 47.983 13.699 -94.060 1.00 94.38 97 ASP A C 1
ATOM 784 O O . ASP A 1 97 ? 46.912 13.688 -93.444 1.00 94.38 97 ASP A O 1
ATOM 788 N N . GLU A 1 98 ? 48.721 12.593 -94.195 1.00 94.38 98 GLU A N 1
ATOM 789 C CA . GLU A 1 98 ? 48.396 11.302 -93.576 1.00 94.38 98 GLU A CA 1
ATOM 790 C C . GLU A 1 98 ? 48.427 11.374 -92.042 1.00 94.38 98 GLU A C 1
ATOM 792 O O . GLU A 1 98 ? 47.465 10.962 -91.386 1.00 94.38 98 GLU A O 1
ATOM 797 N N . CYS A 1 99 ? 49.480 11.954 -91.457 1.00 93.31 99 CYS A N 1
ATOM 798 C CA . CYS A 1 99 ? 49.567 12.166 -90.010 1.00 93.31 99 CYS A CA 1
ATOM 799 C C . CYS A 1 99 ? 48.435 13.070 -89.500 1.00 93.31 99 CYS A C 1
ATOM 801 O O . CYS A 1 99 ? 47.819 12.769 -88.479 1.00 93.31 99 CYS A O 1
ATOM 803 N N . ASP A 1 100 ? 48.110 14.146 -90.218 1.00 94.88 100 ASP A N 1
ATOM 804 C CA . ASP A 1 100 ? 47.009 15.047 -89.876 1.00 94.88 100 ASP A CA 1
ATOM 805 C C . ASP A 1 100 ? 45.654 14.325 -89.949 1.00 94.88 100 ASP A C 1
ATOM 807 O O . ASP A 1 100 ? 44.782 14.559 -89.105 1.00 94.88 100 ASP A O 1
ATOM 811 N N . SER A 1 101 ? 45.469 13.416 -90.912 1.00 94.81 101 SER A N 1
ATOM 812 C CA . SER A 1 101 ? 44.284 12.555 -90.996 1.00 94.81 101 SER A CA 1
ATOM 813 C C . SER A 1 101 ? 44.177 11.623 -89.785 1.00 94.81 101 SER A C 1
ATOM 815 O O . SER A 1 101 ? 43.123 11.575 -89.144 1.00 94.81 101 SER A O 1
ATOM 817 N N . LEU A 1 102 ? 45.269 10.949 -89.407 1.00 96.12 102 LEU A N 1
ATOM 818 C CA . LEU A 1 102 ? 45.309 10.078 -88.226 1.00 96.12 102 LEU A CA 1
ATOM 819 C C . LEU A 1 102 ? 45.054 10.863 -86.933 1.00 96.12 102 LEU A C 1
ATOM 821 O O . LEU A 1 102 ? 44.222 10.461 -86.124 1.00 96.12 102 LEU A O 1
ATOM 825 N N . ILE A 1 103 ? 45.669 12.038 -86.768 1.00 94.88 103 ILE A N 1
ATOM 826 C CA . ILE A 1 103 ? 45.428 12.919 -85.614 1.00 94.88 103 ILE A CA 1
ATOM 827 C C . ILE A 1 103 ? 43.953 13.328 -85.539 1.00 94.88 103 ILE A C 1
ATOM 829 O O . ILE A 1 103 ? 43.384 13.376 -84.448 1.00 94.88 103 ILE A O 1
ATOM 833 N N . ARG A 1 104 ? 43.302 13.622 -86.673 1.00 95.50 104 ARG A N 1
ATOM 834 C CA . ARG A 1 104 ? 41.862 13.934 -86.695 1.00 95.50 104 ARG A CA 1
ATOM 835 C C . ARG A 1 104 ? 41.014 12.734 -86.276 1.00 95.50 104 ARG A C 1
ATOM 837 O O . ARG A 1 104 ? 40.059 12.929 -85.525 1.00 95.50 104 ARG A O 1
ATOM 844 N N . GLN A 1 105 ? 41.354 11.526 -86.725 1.00 95.19 105 GLN A N 1
ATOM 845 C CA . GLN A 1 105 ? 40.650 10.299 -86.334 1.00 95.19 105 GLN A CA 1
ATOM 846 C C . GLN A 1 105 ? 40.796 10.020 -84.833 1.00 95.19 105 GLN A C 1
ATOM 848 O O . GLN A 1 105 ? 39.786 9.830 -84.155 1.00 95.19 105 GLN A O 1
ATOM 853 N N . GLU A 1 106 ? 42.013 10.102 -84.295 1.00 94.44 106 GLU A N 1
ATOM 854 C CA . GLU A 1 106 ? 42.277 9.913 -82.862 1.00 94.44 106 GLU A CA 1
ATOM 855 C C . GLU A 1 106 ? 41.591 10.986 -82.009 1.00 94.44 106 GLU A C 1
ATOM 857 O O . GLU A 1 106 ? 40.943 10.677 -81.012 1.00 94.44 106 GLU A O 1
ATOM 862 N N . ARG A 1 107 ? 41.619 12.260 -82.427 1.00 95.38 107 ARG A N 1
ATOM 863 C CA . ARG A 1 107 ? 40.874 13.333 -81.740 1.00 95.38 107 ARG A CA 1
ATOM 864 C C . ARG A 1 107 ? 39.366 13.087 -81.741 1.00 95.38 107 ARG A C 1
ATOM 866 O O . ARG A 1 107 ? 38.700 13.384 -80.747 1.00 95.38 107 ARG A O 1
ATOM 873 N N . ALA A 1 108 ? 38.821 12.552 -82.833 1.00 94.88 108 ALA A N 1
ATOM 874 C CA . ALA A 1 108 ? 37.414 12.178 -82.900 1.00 94.88 108 ALA A CA 1
ATOM 875 C C . ALA A 1 108 ? 37.099 10.994 -81.972 1.00 94.88 108 ALA A C 1
ATOM 877 O O . ALA A 1 108 ? 36.050 10.997 -81.330 1.00 94.88 108 ALA A O 1
ATOM 878 N N . LEU A 1 109 ? 38.001 10.013 -81.860 1.00 96.12 109 LEU A N 1
ATOM 879 C CA . LEU A 1 109 ? 37.865 8.897 -80.924 1.00 96.12 109 LEU A CA 1
ATOM 880 C C . LEU A 1 109 ? 37.924 9.370 -79.466 1.00 96.12 109 LEU A C 1
ATOM 882 O O . LEU A 1 109 ? 37.036 9.026 -78.692 1.00 96.12 109 LEU A O 1
ATOM 886 N N . ILE A 1 110 ? 38.892 10.220 -79.113 1.00 94.56 110 ILE A N 1
ATOM 887 C CA . ILE A 1 110 ? 38.993 10.836 -77.780 1.00 94.56 110 ILE A CA 1
ATOM 888 C C . ILE A 1 110 ? 37.707 11.595 -77.451 1.00 94.56 110 ILE A C 1
ATOM 890 O O . ILE A 1 110 ? 37.144 11.406 -76.382 1.00 94.56 110 ILE A O 1
ATOM 894 N N . SER A 1 111 ? 37.176 12.374 -78.398 1.00 95.94 111 SER A N 1
ATOM 895 C CA . SER A 1 111 ? 35.922 13.113 -78.193 1.00 95.94 111 SER A CA 1
ATOM 896 C C . SER A 1 111 ? 34.724 12.189 -77.935 1.00 95.94 111 SER A C 1
ATOM 898 O O . SER A 1 111 ? 33.842 12.535 -77.148 1.00 95.94 111 SER A O 1
ATOM 900 N N . LYS A 1 112 ? 34.679 11.011 -78.577 1.00 95.88 112 LYS A N 1
ATOM 901 C CA . LYS A 1 112 ? 33.652 9.988 -78.317 1.00 95.88 112 LYS A CA 1
ATOM 902 C C . LYS A 1 112 ? 33.826 9.363 -76.934 1.00 95.88 112 LYS A C 1
ATOM 904 O O . LYS A 1 112 ? 32.858 9.300 -76.186 1.00 95.88 112 LYS A O 1
ATOM 909 N N . LEU A 1 113 ? 35.046 8.968 -76.573 1.00 95.00 113 LEU A N 1
ATOM 910 C CA . LEU A 1 113 ? 35.340 8.402 -75.253 1.00 95.00 113 LEU A CA 1
ATOM 911 C C . LEU A 1 113 ? 35.060 9.410 -74.131 1.00 95.00 113 LEU A C 1
ATOM 913 O O . LEU A 1 113 ? 34.477 9.045 -73.118 1.00 95.00 113 LEU A O 1
ATOM 917 N N . ASP A 1 114 ? 35.385 10.689 -74.319 1.00 95.50 114 ASP A N 1
ATOM 918 C CA . ASP A 1 114 ? 35.059 11.752 -73.363 1.00 95.50 114 ASP A CA 1
ATOM 919 C C . ASP A 1 114 ? 33.546 11.929 -73.192 1.00 95.50 114 ASP A C 1
ATOM 921 O O . ASP A 1 114 ? 33.072 12.216 -72.089 1.00 95.50 114 ASP A O 1
ATOM 925 N N . TYR A 1 115 ? 32.773 11.762 -74.269 1.00 95.75 115 TYR A N 1
ATOM 926 C CA . TYR A 1 115 ? 31.314 11.764 -74.195 1.00 95.75 115 TYR A CA 1
ATOM 927 C C . TYR A 1 115 ? 30.795 10.558 -73.399 1.00 95.75 115 TYR A C 1
ATOM 929 O O . TYR A 1 115 ? 30.006 10.739 -72.472 1.00 95.75 115 TYR A O 1
ATOM 937 N N . GLU A 1 116 ? 31.296 9.354 -73.681 1.00 95.69 116 GLU A N 1
ATOM 938 C CA . GLU A 1 116 ? 30.935 8.133 -72.946 1.00 95.69 116 GLU A CA 1
ATOM 939 C C . GLU A 1 116 ? 31.323 8.217 -71.461 1.00 95.69 116 GLU A C 1
ATOM 941 O O . GLU A 1 116 ? 30.534 7.859 -70.585 1.00 95.69 116 GLU A O 1
ATOM 946 N N . ILE A 1 117 ? 32.502 8.763 -71.144 1.00 94.38 117 ILE A N 1
ATOM 947 C CA . ILE A 1 117 ? 32.951 8.997 -69.765 1.00 94.38 117 ILE A CA 1
ATOM 948 C C . ILE A 1 117 ? 32.007 9.969 -69.053 1.00 94.38 117 ILE A C 1
ATOM 950 O O . ILE A 1 117 ? 31.662 9.745 -67.891 1.00 94.38 117 ILE A O 1
ATOM 954 N N . LYS A 1 118 ? 31.568 11.046 -69.716 1.00 95.94 118 LYS A N 1
ATOM 955 C CA . LYS A 1 118 ? 30.594 11.987 -69.136 1.00 95.94 118 LYS A CA 1
ATOM 956 C C . LYS A 1 118 ? 29.260 11.308 -68.855 1.00 95.94 118 LYS A C 1
ATOM 958 O O . LYS A 1 118 ? 28.751 11.448 -67.745 1.00 95.94 118 LYS A O 1
ATOM 963 N N . GLU A 1 119 ? 28.740 10.537 -69.806 1.00 95.50 119 GLU A N 1
ATOM 964 C CA . GLU A 1 119 ? 27.483 9.802 -69.639 1.00 95.50 119 GLU A CA 1
ATOM 965 C C . GLU A 1 119 ? 27.572 8.796 -68.477 1.00 95.50 119 GLU A C 1
ATOM 967 O O . GLU A 1 119 ? 26.690 8.736 -67.617 1.00 95.50 119 GLU A O 1
ATOM 972 N N . MET A 1 120 ? 28.669 8.040 -68.393 1.00 94.31 120 MET A N 1
ATOM 973 C CA . MET A 1 120 ? 28.892 7.089 -67.302 1.00 94.31 120 MET A CA 1
ATOM 974 C C . MET A 1 120 ? 29.069 7.782 -65.949 1.00 94.31 120 MET A C 1
ATOM 976 O O . MET A 1 120 ? 28.522 7.318 -64.948 1.00 94.31 120 MET A O 1
ATOM 980 N N . ASN A 1 121 ? 29.773 8.915 -65.897 1.00 93.38 121 ASN A N 1
ATOM 981 C CA . ASN A 1 121 ? 29.902 9.705 -64.672 1.00 93.38 121 ASN A CA 1
ATOM 982 C C . ASN A 1 121 ? 28.553 10.255 -64.196 1.00 93.38 121 ASN A C 1
ATOM 984 O O . ASN A 1 121 ? 28.291 10.270 -62.991 1.00 93.38 121 ASN A O 1
ATOM 988 N N . GLU A 1 122 ? 27.681 10.668 -65.117 1.00 94.69 122 GLU A N 1
ATOM 989 C CA . GLU A 1 122 ? 26.334 11.125 -64.783 1.00 94.69 122 GLU A CA 1
ATOM 990 C C . GLU A 1 122 ? 25.481 9.983 -64.209 1.00 94.69 122 GLU A C 1
ATOM 992 O O . GLU A 1 122 ? 24.854 10.156 -63.160 1.00 94.69 122 GLU A O 1
ATOM 997 N N . LYS A 1 123 ? 25.548 8.782 -64.800 1.00 95.06 123 LYS A N 1
ATOM 998 C CA . LYS A 1 123 ? 24.904 7.574 -64.247 1.00 95.06 123 LYS A CA 1
ATOM 999 C C . LYS A 1 123 ? 25.420 7.243 -62.843 1.00 95.06 123 LYS A C 1
ATOM 1001 O O . LYS A 1 123 ? 24.622 7.060 -61.925 1.00 95.06 123 LYS A O 1
ATOM 1006 N N . ILE A 1 124 ? 26.740 7.267 -62.632 1.00 92.56 124 ILE A N 1
ATOM 1007 C CA . ILE A 1 124 ? 27.351 7.045 -61.307 1.00 92.56 124 ILE A CA 1
ATOM 1008 C C . ILE A 1 124 ? 26.873 8.096 -60.297 1.00 92.56 124 ILE A C 1
ATOM 1010 O O . ILE A 1 124 ? 26.613 7.772 -59.135 1.00 92.56 124 ILE A O 1
ATOM 1014 N N . TYR A 1 125 ? 26.754 9.361 -60.705 1.00 93.44 125 TYR A N 1
ATOM 1015 C CA . TYR A 1 125 ? 26.253 10.422 -59.832 1.00 93.44 125 TYR A CA 1
ATOM 1016 C C . TYR A 1 125 ? 24.795 10.175 -59.421 1.00 93.44 125 TYR A C 1
ATOM 1018 O O . TYR A 1 125 ? 24.460 10.288 -58.236 1.00 93.44 125 TYR A O 1
ATOM 1026 N N . GLN A 1 126 ? 23.940 9.780 -60.369 1.00 91.94 126 GLN A N 1
ATOM 1027 C CA . GLN A 1 126 ? 22.543 9.431 -60.099 1.00 91.94 126 GLN A CA 1
ATOM 1028 C C . GLN A 1 126 ? 22.439 8.246 -59.126 1.00 91.94 126 GLN A C 1
ATOM 1030 O O . GLN A 1 126 ? 21.724 8.339 -58.124 1.00 91.94 126 GLN A O 1
ATOM 1035 N N . GLU A 1 127 ? 23.209 7.178 -59.338 1.00 88.81 127 GLU A N 1
ATOM 1036 C CA . GLU A 1 127 ? 23.242 6.021 -58.434 1.00 88.81 127 GLU A CA 1
ATOM 1037 C C . GLU A 1 127 ? 23.749 6.389 -57.034 1.00 88.81 127 GLU A C 1
ATOM 1039 O O . GLU A 1 127 ? 23.132 6.019 -56.032 1.00 88.81 127 GLU A O 1
ATOM 1044 N N . LYS A 1 128 ? 24.822 7.185 -56.926 1.00 89.38 128 LYS A N 1
ATOM 1045 C CA . LYS A 1 128 ? 25.324 7.683 -55.632 1.00 89.38 128 LYS A CA 1
ATOM 1046 C C . LYS A 1 128 ? 24.295 8.549 -54.908 1.00 89.38 128 LYS A C 1
ATOM 1048 O O . LYS A 1 128 ? 24.169 8.452 -53.683 1.00 89.38 128 LYS A O 1
ATOM 1053 N N . SER A 1 129 ? 23.541 9.371 -55.636 1.00 90.00 129 SER A N 1
ATOM 1054 C CA . SER A 1 129 ? 22.436 10.162 -55.082 1.00 90.00 129 SER A CA 1
ATOM 1055 C C . SER A 1 129 ? 21.333 9.260 -54.517 1.00 90.00 129 SER A C 1
ATOM 1057 O O . SER A 1 129 ? 20.892 9.451 -53.380 1.00 90.00 129 SER A O 1
ATOM 1059 N N . ILE A 1 130 ? 20.946 8.214 -55.254 1.00 89.06 130 ILE A N 1
ATOM 1060 C CA . ILE A 1 130 ? 19.961 7.219 -54.803 1.00 89.06 130 ILE A CA 1
ATOM 1061 C C . ILE A 1 130 ? 20.473 6.464 -53.570 1.00 89.06 130 ILE A C 1
ATOM 1063 O O . ILE A 1 130 ? 19.761 6.379 -52.571 1.00 89.06 130 ILE A O 1
ATOM 1067 N N . LEU A 1 131 ? 21.719 5.983 -53.580 1.00 85.19 131 LEU A N 1
ATOM 1068 C CA . LEU A 1 131 ? 22.330 5.289 -52.440 1.00 85.19 131 LEU A CA 1
ATOM 1069 C C . LEU A 1 131 ? 22.387 6.173 -51.189 1.00 85.19 131 LEU A C 1
ATOM 1071 O O . LEU A 1 131 ? 22.114 5.704 -50.083 1.00 85.19 131 LEU A O 1
ATOM 1075 N N . THR A 1 132 ? 22.678 7.464 -51.353 1.00 84.62 132 THR A N 1
ATOM 1076 C CA . THR A 1 132 ? 22.679 8.432 -50.246 1.00 84.62 132 THR A CA 1
ATOM 1077 C C . THR A 1 132 ? 21.274 8.605 -49.663 1.00 84.62 132 THR A C 1
ATOM 1079 O O . THR A 1 132 ? 21.113 8.579 -48.441 1.00 84.62 132 THR A O 1
ATOM 1082 N N . LYS A 1 133 ? 20.238 8.686 -50.513 1.00 86.75 133 LYS A N 1
ATOM 1083 C CA . LYS A 1 133 ? 18.827 8.704 -50.083 1.00 86.75 133 LYS A CA 1
ATOM 1084 C C . LYS A 1 133 ? 18.416 7.401 -49.389 1.00 86.75 133 LYS A C 1
ATOM 1086 O O . LYS A 1 133 ? 17.742 7.434 -48.367 1.00 86.75 133 LYS A O 1
ATOM 1091 N N . ILE A 1 134 ? 18.843 6.242 -49.887 1.00 83.19 134 ILE A N 1
ATOM 1092 C CA . ILE A 1 134 ? 18.561 4.950 -49.238 1.00 83.19 134 ILE A CA 1
ATOM 1093 C C . ILE A 1 134 ? 19.220 4.895 -47.855 1.00 83.19 134 ILE A C 1
ATOM 1095 O O . ILE A 1 134 ? 18.586 4.479 -46.882 1.00 83.19 134 ILE A O 1
ATOM 1099 N N . ARG A 1 135 ? 20.467 5.365 -47.734 1.00 82.38 135 ARG A N 1
ATOM 1100 C CA . ARG A 1 135 ? 21.191 5.414 -46.457 1.00 82.38 135 ARG A CA 1
ATOM 1101 C C . ARG A 1 135 ? 20.513 6.346 -45.451 1.00 82.38 135 ARG A C 1
ATOM 1103 O O . ARG A 1 135 ? 20.394 5.973 -44.284 1.00 82.38 135 ARG A O 1
ATOM 1110 N N . SER A 1 136 ? 20.023 7.511 -45.884 1.00 79.12 136 SER A N 1
ATOM 1111 C CA . SER A 1 136 ? 19.272 8.420 -45.007 1.00 79.12 136 SER A CA 1
ATOM 1112 C C . SER A 1 136 ? 17.926 7.824 -44.582 1.00 79.12 136 SER A C 1
ATOM 1114 O O . SER A 1 136 ? 17.578 7.885 -43.406 1.00 79.12 136 SER A O 1
ATOM 1116 N N . LEU A 1 137 ? 17.211 7.135 -45.478 1.00 82.19 137 LEU A N 1
ATOM 1117 C CA . LEU A 1 137 ? 15.986 6.403 -45.131 1.00 82.19 137 LEU A CA 1
ATOM 1118 C C . LEU A 1 137 ? 16.247 5.281 -44.115 1.00 82.19 137 LEU A C 1
ATOM 1120 O O . LEU A 1 137 ? 15.455 5.086 -43.193 1.00 82.19 137 LEU A O 1
ATOM 1124 N N . GLN A 1 138 ? 17.360 4.553 -44.237 1.00 84.25 138 GLN A N 1
ATOM 1125 C CA . GLN A 1 138 ? 17.757 3.542 -43.251 1.00 84.25 138 GLN A CA 1
ATOM 1126 C C . GLN A 1 138 ? 18.083 4.158 -41.885 1.00 84.25 138 GLN A C 1
ATOM 1128 O O . GLN A 1 138 ? 17.693 3.599 -40.858 1.00 84.25 138 GLN A O 1
ATOM 1133 N N . GLN A 1 139 ? 18.764 5.308 -41.852 1.00 83.88 139 GLN A N 1
ATOM 1134 C CA . GLN A 1 139 ? 18.989 6.056 -40.611 1.00 83.88 139 GLN A CA 1
ATOM 1135 C C . GLN A 1 139 ? 17.666 6.534 -40.003 1.00 83.88 139 GLN A C 1
ATOM 1137 O O . GLN A 1 139 ? 17.436 6.301 -38.819 1.00 83.88 139 GLN A O 1
ATOM 1142 N N . ASN A 1 140 ? 16.751 7.075 -40.811 1.00 86.31 140 ASN A N 1
ATOM 1143 C CA . ASN A 1 140 ? 15.408 7.453 -40.366 1.00 86.31 140 ASN A CA 1
ATOM 1144 C C . ASN A 1 140 ? 14.651 6.262 -39.770 1.00 86.31 140 ASN A C 1
ATOM 1146 O O . ASN A 1 140 ? 14.075 6.397 -38.699 1.00 86.31 140 ASN A O 1
ATOM 1150 N N . LYS A 1 141 ? 14.712 5.067 -40.376 1.00 89.69 141 LYS A N 1
ATOM 1151 C CA . LYS A 1 141 ? 14.109 3.852 -39.791 1.00 89.69 141 LYS A CA 1
ATOM 1152 C C . LYS A 1 141 ? 14.702 3.497 -38.425 1.00 89.69 141 LYS A C 1
ATOM 1154 O O . LYS A 1 141 ? 13.965 3.056 -37.547 1.00 89.69 141 LYS A O 1
ATOM 1159 N N . LYS A 1 142 ? 16.013 3.680 -38.225 1.00 89.50 142 LYS A N 1
ATOM 1160 C CA . LYS A 1 142 ? 16.637 3.496 -36.904 1.00 89.50 142 LYS A CA 1
ATOM 1161 C C . LYS A 1 142 ? 16.108 4.531 -35.914 1.00 89.50 142 LYS A C 1
ATOM 1163 O O . LYS A 1 142 ? 15.663 4.135 -34.844 1.00 89.50 142 LYS A O 1
ATOM 1168 N N . PHE A 1 143 ? 16.084 5.813 -36.281 1.00 89.25 143 PHE A N 1
ATOM 1169 C CA . PHE A 1 143 ? 15.538 6.870 -35.425 1.00 89.25 143 PHE A CA 1
ATOM 1170 C C . PHE A 1 143 ? 14.069 6.635 -35.069 1.00 89.25 143 PHE A C 1
ATOM 1172 O O . PHE A 1 143 ? 13.710 6.776 -33.910 1.00 89.25 143 PHE A O 1
ATOM 1179 N N . GLN A 1 144 ? 13.245 6.179 -36.011 1.00 93.31 144 GLN A N 1
ATOM 1180 C CA . GLN A 1 144 ? 11.844 5.828 -35.761 1.00 93.31 144 GLN A CA 1
ATOM 1181 C C . GLN A 1 144 ? 11.702 4.697 -34.733 1.00 93.31 144 GLN A C 1
ATOM 1183 O O . GLN A 1 144 ? 10.908 4.810 -33.808 1.00 93.31 144 GLN A O 1
ATOM 1188 N N . LYS A 1 145 ? 12.527 3.642 -34.814 1.00 94.38 145 LYS A N 1
ATOM 1189 C CA . LYS A 1 145 ? 12.545 2.584 -33.785 1.00 94.38 145 LYS A CA 1
ATOM 1190 C C . LYS A 1 145 ? 12.973 3.109 -32.413 1.00 94.38 145 LYS A C 1
ATOM 1192 O O . LYS A 1 145 ? 12.426 2.685 -31.400 1.00 94.38 145 LYS A O 1
ATOM 1197 N N . TRP A 1 146 ? 13.948 4.017 -32.378 1.00 93.88 146 TRP A N 1
ATOM 1198 C CA . TRP A 1 146 ? 14.382 4.671 -31.140 1.00 93.88 146 TRP A CA 1
ATOM 1199 C C . TRP A 1 146 ? 13.280 5.551 -30.541 1.00 93.88 146 TRP A C 1
ATOM 1201 O O . TRP A 1 146 ? 13.040 5.471 -29.340 1.00 93.88 146 TRP A O 1
ATOM 1211 N N . ILE A 1 147 ? 12.577 6.330 -31.368 1.00 95.12 147 ILE A N 1
ATOM 1212 C CA . ILE A 1 147 ? 11.411 7.121 -30.957 1.00 95.12 147 ILE A CA 1
ATOM 1213 C C . ILE A 1 147 ? 10.338 6.195 -30.385 1.00 95.12 147 ILE A C 1
ATOM 1215 O O . ILE A 1 147 ? 9.926 6.395 -29.251 1.00 95.12 147 ILE A O 1
ATOM 1219 N N . GLN A 1 148 ? 9.985 5.118 -31.089 1.00 96.75 148 GLN A N 1
ATOM 1220 C CA . GLN A 1 148 ? 8.976 4.166 -30.625 1.00 96.75 148 GLN A CA 1
ATOM 1221 C C . GLN A 1 148 ? 9.364 3.483 -29.303 1.00 96.75 148 GLN A C 1
ATOM 1223 O O . GLN A 1 148 ? 8.522 3.272 -28.434 1.00 96.75 148 GLN A O 1
ATOM 1228 N N . MET A 1 149 ? 10.646 3.157 -29.105 1.00 96.62 149 MET A N 1
ATOM 1229 C CA . MET A 1 149 ? 11.132 2.627 -27.826 1.00 96.62 149 MET A CA 1
ATOM 1230 C C . MET A 1 149 ? 10.973 3.653 -26.696 1.00 96.62 149 MET A C 1
ATOM 1232 O O . MET A 1 149 ? 10.539 3.298 -25.599 1.00 96.62 149 MET A O 1
ATOM 1236 N N . LEU A 1 150 ? 11.321 4.917 -26.952 1.00 96.50 150 LEU A N 1
ATOM 1237 C CA . LEU A 1 150 ? 11.182 5.997 -25.976 1.00 96.50 150 LEU A CA 1
ATOM 1238 C C . LEU A 1 150 ? 9.712 6.294 -25.666 1.00 96.50 150 LEU A C 1
ATOM 1240 O O . LEU A 1 150 ? 9.376 6.457 -24.498 1.00 96.50 150 LEU A O 1
ATOM 1244 N N . GLU A 1 151 ? 8.839 6.289 -26.671 1.00 96.69 151 GLU A N 1
ATOM 1245 C CA . GLU A 1 151 ? 7.387 6.414 -26.513 1.00 96.69 151 GLU A CA 1
ATOM 1246 C C . GLU A 1 151 ? 6.818 5.262 -25.685 1.00 96.69 151 GLU A C 1
ATOM 1248 O O . GLU A 1 151 ? 6.089 5.501 -24.728 1.00 96.69 151 GLU A O 1
ATOM 1253 N N . ASN A 1 152 ? 7.209 4.016 -25.967 1.00 97.44 152 ASN A N 1
ATOM 1254 C CA . ASN A 1 152 ? 6.780 2.858 -25.179 1.00 97.44 152 ASN A CA 1
ATOM 1255 C C . ASN A 1 152 ? 7.251 2.952 -23.725 1.00 97.44 152 ASN A C 1
ATOM 1257 O O . ASN A 1 152 ? 6.493 2.658 -22.801 1.00 97.44 152 ASN A O 1
ATOM 1261 N N . ARG A 1 153 ? 8.491 3.396 -23.502 1.00 97.44 153 ARG A N 1
ATOM 1262 C CA . ARG A 1 153 ? 9.035 3.596 -22.155 1.00 97.44 153 ARG A CA 1
ATOM 1263 C C . ARG A 1 153 ? 8.335 4.743 -21.423 1.00 97.44 153 ARG A C 1
ATOM 1265 O O . ARG A 1 153 ? 8.088 4.620 -20.225 1.00 97.44 153 ARG A O 1
ATOM 1272 N N . LEU A 1 154 ? 7.985 5.819 -22.127 1.00 97.88 154 LEU A N 1
ATOM 1273 C CA . LEU A 1 154 ? 7.181 6.914 -21.589 1.00 97.88 154 LEU A CA 1
ATOM 1274 C C . LEU A 1 154 ? 5.774 6.427 -21.228 1.00 97.88 154 LEU A C 1
ATOM 1276 O O . LEU A 1 154 ? 5.340 6.636 -20.104 1.00 97.88 154 LEU A O 1
ATOM 1280 N N . ASN A 1 155 ? 5.103 5.704 -22.125 1.00 97.56 155 ASN A N 1
ATOM 1281 C CA . ASN A 1 155 ? 3.782 5.124 -21.880 1.00 97.56 155 ASN A CA 1
ATOM 1282 C C . ASN A 1 155 ? 3.798 4.168 -20.680 1.00 97.56 155 ASN A C 1
ATOM 1284 O O . ASN A 1 155 ? 2.904 4.211 -19.837 1.00 97.56 155 ASN A O 1
ATOM 1288 N N . LEU A 1 156 ? 4.838 3.341 -20.541 1.00 97.81 156 LEU A N 1
ATOM 1289 C CA . LEU A 1 156 ? 4.998 2.474 -19.374 1.00 97.81 156 LEU A CA 1
ATOM 1290 C C . LEU A 1 156 ? 5.172 3.285 -18.078 1.00 97.81 156 LEU A C 1
ATOM 1292 O O . LEU A 1 156 ? 4.571 2.956 -17.058 1.00 97.81 156 LEU A O 1
ATOM 1296 N N . ALA A 1 157 ? 5.958 4.364 -18.107 1.00 97.38 157 ALA A N 1
ATOM 1297 C CA . ALA A 1 157 ? 6.117 5.247 -16.953 1.00 97.38 157 ALA A CA 1
ATOM 1298 C C . ALA A 1 157 ? 4.799 5.949 -16.582 1.00 97.38 157 ALA A C 1
ATOM 1300 O O . ALA A 1 157 ? 4.428 5.953 -15.408 1.00 97.38 157 ALA A O 1
ATOM 1301 N N . THR A 1 158 ? 4.064 6.468 -17.569 1.00 97.50 158 THR A N 1
ATOM 1302 C CA . THR A 1 158 ? 2.758 7.114 -17.377 1.00 97.50 158 THR A CA 1
ATOM 1303 C C . THR A 1 158 ? 1.731 6.132 -16.821 1.00 97.50 158 THR A C 1
ATOM 1305 O O . THR A 1 158 ? 1.111 6.409 -15.804 1.00 97.50 158 THR A O 1
ATOM 1308 N N . THR A 1 159 ? 1.619 4.928 -17.387 1.00 97.94 159 THR A N 1
ATOM 1309 C CA . THR A 1 159 ? 0.684 3.910 -16.875 1.00 97.94 159 THR A CA 1
ATOM 1310 C C . THR A 1 159 ? 1.026 3.462 -15.453 1.00 97.94 159 THR A C 1
ATOM 1312 O O . THR A 1 159 ? 0.127 3.251 -14.639 1.00 97.94 159 THR A O 1
ATOM 1315 N N . ASN A 1 160 ? 2.310 3.338 -15.105 1.00 97.62 160 ASN A N 1
ATOM 1316 C CA . ASN A 1 160 ? 2.727 3.042 -13.732 1.00 97.62 160 ASN A CA 1
ATOM 1317 C C . ASN A 1 160 ? 2.423 4.199 -12.769 1.00 97.62 160 ASN A C 1
ATOM 1319 O O . ASN A 1 160 ? 2.005 3.961 -11.630 1.00 97.62 160 ASN A O 1
ATOM 1323 N N . PHE A 1 161 ? 2.594 5.440 -13.223 1.00 97.75 161 PHE A N 1
ATOM 1324 C CA . PHE A 1 161 ? 2.200 6.628 -12.476 1.00 97.75 161 PHE A CA 1
ATOM 1325 C C . PHE A 1 161 ? 0.686 6.652 -12.236 1.00 97.75 161 PHE A C 1
ATOM 1327 O O . PHE A 1 161 ? 0.264 6.773 -11.088 1.00 97.75 161 PHE A O 1
ATOM 1334 N N . ASP A 1 162 ? -0.123 6.412 -13.266 1.00 97.94 162 ASP A N 1
ATOM 1335 C CA . ASP A 1 162 ? -1.585 6.370 -13.166 1.00 97.94 162 ASP A CA 1
ATOM 1336 C C . ASP A 1 162 ? -2.059 5.249 -12.234 1.00 97.94 162 ASP A C 1
ATOM 1338 O O . ASP A 1 162 ? -2.906 5.473 -11.368 1.00 97.94 162 ASP A O 1
ATOM 1342 N N . LYS A 1 163 ? -1.455 4.054 -12.319 1.00 98.06 163 LYS A N 1
ATOM 1343 C CA . LYS A 1 163 ? -1.707 2.949 -11.373 1.00 98.06 163 LYS A CA 1
ATOM 1344 C C . LYS A 1 163 ? -1.401 3.359 -9.934 1.00 98.06 163 LYS A C 1
ATOM 1346 O O . LYS A 1 163 ? -2.151 3.018 -9.018 1.00 98.06 163 LYS A O 1
ATOM 1351 N N . THR A 1 164 ? -0.301 4.077 -9.722 1.00 97.25 164 THR A N 1
ATOM 1352 C CA . THR A 1 164 ? 0.089 4.568 -8.394 1.00 97.25 164 THR A CA 1
ATOM 1353 C C . THR A 1 164 ? -0.881 5.639 -7.902 1.00 97.25 164 THR A C 1
ATOM 1355 O O . THR A 1 164 ? -1.295 5.595 -6.744 1.00 97.25 164 THR A O 1
ATOM 1358 N N . MET A 1 165 ? -1.313 6.547 -8.778 1.00 97.88 165 MET A N 1
ATOM 1359 C CA . MET A 1 165 ? -2.304 7.575 -8.461 1.00 97.88 165 MET A CA 1
ATOM 1360 C C . MET A 1 165 ? -3.670 6.979 -8.135 1.00 97.88 165 MET A C 1
ATOM 1362 O O . MET A 1 165 ? -4.282 7.383 -7.150 1.00 97.88 165 MET A O 1
ATOM 1366 N N . TYR A 1 166 ? -4.110 5.958 -8.871 1.00 98.31 166 TYR A N 1
ATOM 1367 C CA . TYR A 1 166 ? -5.339 5.226 -8.570 1.00 98.31 166 TYR A CA 1
ATOM 1368 C C . TYR A 1 166 ? -5.275 4.545 -7.196 1.00 98.31 166 TYR A C 1
ATOM 1370 O O . TYR A 1 166 ? -6.176 4.715 -6.373 1.00 98.31 166 TYR A O 1
ATOM 1378 N N . LYS A 1 167 ? -4.177 3.835 -6.897 1.00 98.31 167 LYS A N 1
ATOM 1379 C CA . LYS A 1 167 ? -3.956 3.244 -5.564 1.00 98.31 167 LYS A CA 1
ATOM 1380 C C . LYS A 1 167 ? -3.960 4.314 -4.470 1.00 98.31 167 LYS A C 1
ATOM 1382 O O . LYS A 1 167 ? -4.575 4.115 -3.427 1.00 98.31 167 LYS A O 1
ATOM 1387 N N . ASN A 1 168 ? -3.316 5.458 -4.709 1.00 98.00 168 ASN A N 1
ATOM 1388 C CA . ASN A 1 168 ? -3.288 6.570 -3.760 1.00 98.00 168 ASN A CA 1
ATOM 1389 C C . ASN A 1 168 ? -4.685 7.169 -3.536 1.00 98.00 168 ASN A C 1
ATOM 1391 O O . ASN A 1 168 ? -5.044 7.452 -2.397 1.00 98.00 168 ASN A O 1
ATOM 1395 N N . ALA A 1 169 ? -5.490 7.314 -4.591 1.00 98.38 169 ALA A N 1
ATOM 1396 C CA . ALA A 1 169 ? -6.868 7.785 -4.498 1.00 98.38 169 ALA A CA 1
ATOM 1397 C C . ALA A 1 169 ? -7.737 6.831 -3.665 1.00 98.38 169 ALA A C 1
ATOM 1399 O O . ALA A 1 169 ? -8.423 7.286 -2.752 1.00 98.38 169 ALA A O 1
ATOM 1400 N N . LYS A 1 170 ? -7.627 5.516 -3.896 1.00 98.19 170 LYS A N 1
ATOM 1401 C CA . LYS A 1 170 ? -8.341 4.500 -3.109 1.00 98.19 170 LYS A CA 1
ATOM 1402 C C . LYS A 1 170 ? -7.951 4.535 -1.627 1.00 98.19 170 LYS A C 1
ATOM 1404 O O . LYS A 1 170 ? -8.820 4.521 -0.765 1.00 98.19 170 LYS A O 1
ATOM 1409 N N . LEU A 1 171 ? -6.656 4.661 -1.321 1.00 98.31 171 LEU A N 1
ATOM 1410 C CA . LEU A 1 171 ? -6.186 4.808 0.063 1.00 98.31 171 LEU A CA 1
ATOM 1411 C C . LEU A 1 171 ? -6.695 6.103 0.714 1.00 98.31 171 LEU A C 1
ATOM 1413 O O . LEU A 1 171 ? -7.022 6.114 1.897 1.00 98.31 171 LEU A O 1
ATOM 1417 N N . ARG A 1 172 ? -6.785 7.210 -0.036 1.00 98.38 172 ARG A N 1
ATOM 1418 C CA . ARG A 1 172 ? -7.363 8.466 0.475 1.00 98.38 172 ARG A CA 1
ATOM 1419 C C . ARG A 1 172 ? -8.846 8.326 0.795 1.00 98.38 172 ARG A C 1
ATOM 1421 O O . ARG A 1 172 ? -9.284 8.867 1.808 1.00 98.38 172 ARG A O 1
ATOM 1428 N N . GLU A 1 173 ? -9.595 7.622 -0.045 1.00 98.31 173 GLU A N 1
ATOM 1429 C CA . GLU A 1 173 ? -11.003 7.311 0.199 1.00 98.31 173 GLU A CA 1
ATOM 1430 C C . GLU A 1 173 ? -11.162 6.457 1.461 1.00 98.31 173 GLU A C 1
ATOM 1432 O O . GLU A 1 173 ? -11.924 6.823 2.352 1.00 98.31 173 GLU A O 1
ATOM 1437 N N . GLU A 1 174 ? -10.364 5.399 1.606 1.00 98.44 174 GLU A N 1
ATOM 1438 C CA . GLU A 1 174 ? -10.358 4.549 2.801 1.00 98.44 174 GLU A CA 1
ATOM 1439 C C . GLU A 1 174 ? -10.029 5.347 4.072 1.00 98.44 174 GLU A C 1
ATOM 1441 O O . GLU A 1 174 ? -10.748 5.262 5.067 1.00 98.44 174 GLU A O 1
ATOM 1446 N N . ILE A 1 175 ? -9.010 6.213 4.031 1.00 98.12 175 ILE A N 1
ATOM 1447 C CA . ILE A 1 175 ? -8.683 7.117 5.145 1.00 98.12 175 ILE A CA 1
ATOM 1448 C C . ILE A 1 175 ? -9.857 8.054 5.459 1.00 98.12 175 ILE A C 1
ATOM 1450 O O . ILE A 1 175 ? -10.118 8.340 6.630 1.00 98.12 175 ILE A O 1
ATOM 1454 N N . SER A 1 176 ? -10.558 8.560 4.443 1.00 98.06 176 SER A N 1
ATOM 1455 C CA . SER A 1 176 ? -11.734 9.415 4.632 1.00 98.06 176 SER A CA 1
ATOM 1456 C C . SER A 1 176 ? -12.879 8.651 5.302 1.00 98.06 176 SER A C 1
ATOM 1458 O O . SER A 1 176 ? -13.467 9.157 6.260 1.00 98.06 176 SER A O 1
ATOM 1460 N N . ASN A 1 177 ? -13.137 7.418 4.866 1.00 98.00 177 ASN A N 1
ATOM 1461 C CA . ASN A 1 177 ? -14.160 6.545 5.440 1.00 98.00 177 ASN A CA 1
ATOM 1462 C C . ASN A 1 177 ? -13.842 6.217 6.904 1.00 98.00 177 ASN A C 1
ATOM 1464 O O . ASN A 1 177 ? -14.670 6.461 7.780 1.00 98.00 177 ASN A O 1
ATOM 1468 N N . LEU A 1 178 ? -12.603 5.815 7.205 1.00 98.25 178 LEU A N 1
ATOM 1469 C CA . LEU A 1 178 ? -12.153 5.556 8.577 1.00 98.25 178 LEU A CA 1
ATOM 1470 C C . LEU A 1 178 ? -12.248 6.803 9.469 1.00 98.25 178 LEU A C 1
ATOM 1472 O O . LEU A 1 178 ? -12.578 6.715 10.653 1.00 98.25 178 LEU A O 1
ATOM 1476 N N . ARG A 1 179 ? -11.983 7.998 8.927 1.00 97.88 179 ARG A N 1
ATOM 1477 C CA . ARG A 1 179 ? -12.167 9.261 9.665 1.00 97.88 179 ARG A CA 1
ATOM 1478 C C . ARG A 1 179 ? -13.636 9.546 9.955 1.00 97.88 179 ARG A C 1
ATOM 1480 O O . ARG A 1 179 ? -13.939 10.018 11.052 1.00 97.88 179 ARG A O 1
ATOM 1487 N N . PHE A 1 180 ? -14.522 9.275 9.001 1.00 98.12 180 PHE A N 1
ATOM 1488 C CA . PHE A 1 180 ? -15.963 9.429 9.178 1.00 98.12 180 PHE A CA 1
ATOM 1489 C C . PHE A 1 180 ? -16.497 8.461 10.238 1.00 98.12 180 PHE A C 1
ATOM 1491 O O . PHE A 1 180 ? -17.148 8.900 11.188 1.00 98.12 180 PHE A O 1
ATOM 1498 N N . GLU A 1 181 ? -16.124 7.183 10.157 1.00 97.56 181 GLU A N 1
ATOM 1499 C CA . GLU A 1 181 ? -16.448 6.172 11.167 1.00 97.56 181 GLU A CA 1
ATOM 1500 C C . GLU A 1 181 ? -15.935 6.581 12.547 1.00 97.56 181 GLU A C 1
ATOM 1502 O O . GLU A 1 181 ? -16.706 6.616 13.506 1.00 97.56 181 GLU A O 1
ATOM 1507 N N . ARG A 1 182 ? -14.667 7.001 12.658 1.00 98.19 182 ARG A N 1
ATOM 1508 C CA . ARG A 1 182 ? -14.111 7.514 13.921 1.00 98.19 182 ARG A CA 1
ATOM 1509 C C . ARG A 1 182 ? -14.908 8.706 14.454 1.00 98.19 182 ARG A C 1
ATOM 1511 O O . ARG A 1 182 ? -15.091 8.825 15.664 1.00 98.19 182 ARG A O 1
ATOM 1518 N N . GLY A 1 183 ? -15.377 9.589 13.573 1.00 98.12 183 GLY A N 1
ATOM 1519 C CA . GLY A 1 183 ? -16.247 10.712 13.927 1.00 98.12 183 GLY A CA 1
ATOM 1520 C C . GLY A 1 183 ? -17.579 10.254 14.524 1.00 98.12 183 GLY A C 1
ATOM 1521 O O . GLY A 1 183 ? -17.982 10.753 15.578 1.00 98.12 183 GLY A O 1
ATOM 1522 N N . ILE A 1 184 ? -18.223 9.263 13.902 1.00 97.81 184 ILE A N 1
ATOM 1523 C CA . ILE A 1 184 ? -19.461 8.645 14.398 1.00 97.81 184 ILE A CA 1
ATOM 1524 C C . ILE A 1 184 ? -19.227 7.972 15.754 1.00 97.81 184 ILE A C 1
ATOM 1526 O O . ILE A 1 184 ? -19.951 8.258 16.710 1.00 97.81 184 ILE A O 1
ATOM 1530 N N . PHE A 1 185 ? -18.192 7.137 15.870 1.00 97.81 185 PHE A N 1
ATOM 1531 C CA . PHE A 1 185 ? -17.841 6.466 17.124 1.00 97.81 185 PHE A CA 1
ATOM 1532 C C . PHE A 1 185 ? -17.578 7.464 18.246 1.00 97.81 185 PHE A C 1
ATOM 1534 O O . PHE A 1 185 ? -18.098 7.298 19.346 1.00 97.81 185 PHE A O 1
ATOM 1541 N N . ASN A 1 186 ? -16.835 8.537 17.973 1.00 98.00 186 ASN A N 1
ATOM 1542 C CA . ASN A 1 186 ? -16.588 9.575 18.966 1.00 98.00 186 ASN A CA 1
ATOM 1543 C C . ASN A 1 186 ? -17.887 10.287 19.382 1.00 98.00 186 ASN A C 1
ATOM 1545 O O . ASN A 1 186 ? -18.064 10.589 20.559 1.00 98.00 186 ASN A O 1
ATOM 1549 N N . SER A 1 187 ? -18.824 10.513 18.456 1.00 98.19 187 SER A N 1
ATOM 1550 C CA . SER A 1 187 ? -20.142 11.071 18.790 1.00 98.19 187 SER A CA 1
ATOM 1551 C C . SER A 1 187 ? -20.915 10.168 19.757 1.00 98.19 187 SER A C 1
ATOM 1553 O O . SER A 1 187 ? -21.415 10.648 20.776 1.00 98.19 187 SER A O 1
ATOM 1555 N N . PHE A 1 188 ? -20.967 8.858 19.491 1.00 98.00 188 PHE A N 1
ATOM 1556 C CA . PHE A 1 188 ? -21.600 7.894 20.397 1.00 98.00 188 PHE A CA 1
ATOM 1557 C C . PHE A 1 188 ? -20.881 7.795 21.739 1.00 98.00 188 PHE A C 1
ATOM 1559 O O . PHE A 1 188 ? -21.527 7.835 22.780 1.00 98.00 188 PHE A O 1
ATOM 1566 N N . TYR A 1 189 ? -19.551 7.754 21.732 1.00 97.81 189 TYR A N 1
ATOM 1567 C CA . TYR A 1 189 ? -18.748 7.723 22.948 1.00 97.81 189 TYR A CA 1
ATOM 1568 C C . TYR A 1 189 ? -19.030 8.935 23.850 1.00 97.81 189 TYR A C 1
ATOM 1570 O O . TYR A 1 189 ? -19.251 8.787 25.050 1.00 97.81 189 TYR A O 1
ATOM 1578 N N . GLN A 1 190 ? -19.126 10.135 23.270 1.00 98.12 190 GLN A N 1
ATOM 1579 C CA . GLN A 1 190 ? -19.494 11.344 24.011 1.00 98.12 190 GLN A CA 1
ATOM 1580 C C . GLN A 1 190 ? -20.931 11.294 24.550 1.00 98.12 190 GLN A C 1
ATOM 1582 O O . GLN A 1 190 ? -21.185 11.794 25.647 1.00 98.12 190 GLN A O 1
ATOM 1587 N N . LYS A 1 191 ? -21.877 10.689 23.817 1.00 97.94 191 LYS A N 1
ATOM 1588 C CA . LYS A 1 191 ? -23.244 10.464 24.320 1.00 97.94 191 LYS A CA 1
ATOM 1589 C C . LYS A 1 191 ? -23.246 9.514 25.515 1.00 97.94 191 LYS A C 1
ATOM 1591 O O . LYS A 1 191 ? -23.803 9.874 26.545 1.00 97.94 191 LYS A O 1
ATOM 1596 N N . PHE A 1 192 ? -22.540 8.388 25.431 1.00 97.69 192 PHE A N 1
ATOM 1597 C CA . PHE A 1 192 ? -22.438 7.442 26.544 1.00 97.69 192 PHE A CA 1
ATOM 1598 C C . PHE A 1 192 ? -21.768 8.048 27.776 1.00 97.69 192 PHE A C 1
ATOM 1600 O O . PHE A 1 192 ? -22.237 7.835 28.889 1.00 97.69 192 PHE A O 1
ATOM 1607 N N . ILE A 1 193 ? -20.724 8.866 27.604 1.00 98.06 193 ILE A N 1
ATOM 1608 C CA . ILE A 1 193 ? -20.125 9.603 28.728 1.00 98.06 193 ILE A CA 1
ATOM 1609 C C . ILE A 1 193 ? -21.162 10.512 29.394 1.00 98.06 193 ILE A C 1
ATOM 1611 O O . ILE A 1 193 ? -21.240 10.558 30.624 1.00 98.06 193 ILE A O 1
ATOM 1615 N N . LYS A 1 194 ? -21.966 11.233 28.603 1.00 97.81 194 LYS A N 1
ATOM 1616 C CA . LYS A 1 194 ? -23.021 12.102 29.140 1.00 97.81 194 LYS A CA 1
ATOM 1617 C C . LYS A 1 194 ? -24.081 11.297 29.886 1.00 97.81 194 LYS A C 1
ATOM 1619 O O . LYS A 1 194 ? -24.387 11.650 31.020 1.00 97.81 194 LYS A O 1
ATOM 1624 N N . GLU A 1 195 ? -24.586 10.216 29.303 1.00 97.75 195 GLU A N 1
ATOM 1625 C CA . GLU A 1 195 ? -25.578 9.335 29.937 1.00 97.75 195 GLU A CA 1
ATOM 1626 C C . GLU A 1 195 ? -25.048 8.738 31.245 1.00 97.75 195 GLU A C 1
ATOM 1628 O O . GLU A 1 195 ? -25.716 8.812 32.274 1.00 97.75 195 GLU A O 1
ATOM 1633 N N . LEU A 1 196 ? -23.803 8.258 31.257 1.00 97.94 196 LEU A N 1
ATOM 1634 C CA . LEU A 1 196 ? -23.161 7.728 32.460 1.00 97.94 196 LEU A CA 1
ATOM 1635 C C . LEU A 1 196 ? -23.006 8.816 33.531 1.00 97.94 196 LEU A C 1
ATOM 1637 O O . LEU A 1 196 ? -23.279 8.579 34.709 1.00 97.94 196 LEU A O 1
ATOM 1641 N N . SER A 1 197 ? -22.621 10.034 33.137 1.00 97.38 197 SER A N 1
ATOM 1642 C CA . SER A 1 197 ? -22.540 11.165 34.067 1.00 97.38 197 SER A CA 1
ATOM 1643 C C . SER A 1 197 ? -23.908 11.520 34.663 1.00 97.38 197 SER A C 1
ATOM 1645 O O . SER A 1 197 ? -24.004 11.744 35.869 1.00 97.38 197 SER A O 1
ATOM 1647 N N . GLN A 1 198 ? -24.973 11.492 33.856 1.00 97.56 198 GLN A N 1
ATOM 1648 C CA . GLN A 1 198 ? -26.345 11.733 34.307 1.00 97.56 198 GLN A CA 1
ATOM 1649 C C . GLN A 1 198 ? -26.813 10.629 35.256 1.00 97.56 198 GLN A C 1
ATOM 1651 O O . GLN A 1 198 ? -27.340 10.926 36.326 1.00 97.56 198 GLN A O 1
ATOM 1656 N N . GLN A 1 199 ? -26.551 9.365 34.925 1.00 97.38 199 GLN A N 1
ATOM 1657 C CA . GLN A 1 199 ? -26.888 8.231 35.780 1.00 97.38 199 GLN A CA 1
ATOM 1658 C C . GLN A 1 199 ? -26.152 8.297 37.121 1.00 97.38 199 GLN A C 1
ATOM 1660 O O . GLN A 1 199 ? -26.756 8.044 38.160 1.00 97.38 199 GLN A O 1
ATOM 1665 N N . LYS A 1 200 ? -24.876 8.699 37.135 1.00 97.75 200 LYS A N 1
ATOM 1666 C CA . LYS A 1 200 ? -24.120 8.904 38.379 1.00 97.75 200 LYS A CA 1
ATOM 1667 C C . LYS A 1 200 ? -24.742 9.995 39.254 1.00 97.75 200 LYS A C 1
ATOM 1669 O O . LYS A 1 200 ? -24.811 9.831 40.469 1.00 97.75 200 LYS A O 1
ATOM 1674 N N . VAL A 1 201 ? -25.208 11.091 38.652 1.00 97.81 201 VAL A N 1
ATOM 1675 C CA . VAL A 1 201 ? -25.915 12.160 39.378 1.00 97.81 201 VAL A CA 1
ATOM 1676 C C . VAL A 1 201 ? -27.235 11.647 39.956 1.00 97.81 201 VAL A C 1
ATOM 1678 O O . VAL A 1 201 ? -27.501 11.881 41.132 1.00 97.81 201 VAL A O 1
ATOM 1681 N N . LEU A 1 202 ? -28.027 10.905 39.175 1.00 97.25 202 LEU A N 1
ATOM 1682 C CA . LEU A 1 202 ? -29.277 10.302 39.651 1.00 97.25 202 LEU A CA 1
ATOM 1683 C C . LEU A 1 202 ? -29.035 9.302 40.786 1.00 97.25 202 LEU A C 1
ATOM 1685 O O . LEU A 1 202 ? -29.720 9.356 41.801 1.00 97.25 202 LEU A O 1
ATOM 1689 N N . MET A 1 203 ? -28.024 8.441 40.653 1.00 97.25 203 MET A N 1
ATOM 1690 C CA . MET A 1 203 ? -27.625 7.500 41.699 1.00 97.25 203 MET A CA 1
ATOM 1691 C C . MET A 1 203 ? -27.263 8.233 42.993 1.00 97.25 203 MET A C 1
ATOM 1693 O O . MET A 1 203 ? -27.786 7.892 44.047 1.00 97.25 203 MET A O 1
ATOM 1697 N N . ASN A 1 204 ? -26.434 9.279 42.918 1.00 97.88 204 ASN A N 1
ATOM 1698 C CA . ASN A 1 204 ? -26.093 10.089 44.090 1.00 97.88 204 ASN A CA 1
ATOM 1699 C C . ASN A 1 204 ? -27.324 10.765 44.712 1.00 97.88 204 ASN A C 1
ATOM 1701 O O . ASN A 1 204 ? -27.411 10.849 45.932 1.00 97.88 204 ASN A O 1
ATOM 1705 N N . LYS A 1 205 ? -28.286 11.216 43.897 1.00 98.00 205 LYS A N 1
ATOM 1706 C CA . LYS A 1 205 ? -29.540 11.792 44.399 1.00 98.00 205 LYS A CA 1
ATOM 1707 C C . LYS A 1 205 ? -30.338 10.769 45.210 1.00 98.00 205 LYS A C 1
ATOM 1709 O O . LYS A 1 205 ? -30.711 11.068 46.334 1.00 98.00 205 LYS A O 1
ATOM 1714 N N . VAL A 1 206 ? -30.524 9.560 44.679 1.00 97.88 206 VAL A N 1
ATOM 1715 C CA . VAL A 1 206 ? -31.243 8.475 45.372 1.00 97.88 206 VAL A CA 1
ATOM 1716 C C . VAL A 1 206 ? -30.517 8.052 46.650 1.00 97.88 206 VAL A C 1
ATOM 1718 O O . VAL A 1 206 ? -31.160 7.793 47.666 1.00 97.88 206 VAL A O 1
ATOM 1721 N N . VAL A 1 207 ? -29.182 8.003 46.628 1.00 97.62 207 VAL A N 1
ATOM 1722 C CA . VAL A 1 207 ? -28.380 7.721 47.828 1.00 97.62 207 VAL A CA 1
ATOM 1723 C C . VAL A 1 207 ? -28.593 8.799 48.891 1.00 97.62 207 VAL A C 1
ATOM 1725 O O . VAL A 1 207 ? -28.834 8.452 50.042 1.00 97.62 207 VAL A O 1
ATOM 1728 N N . ASN A 1 208 ? -28.567 10.080 48.518 1.00 97.25 208 ASN A N 1
ATOM 1729 C CA . ASN A 1 208 ? -28.806 11.176 49.457 1.00 97.25 208 ASN A CA 1
ATOM 1730 C C . ASN A 1 208 ? -30.231 11.142 50.025 1.00 97.25 208 ASN A C 1
ATOM 1732 O O . ASN A 1 208 ? -30.384 11.196 51.237 1.00 97.25 208 ASN A O 1
ATOM 1736 N N . GLU A 1 209 ? -31.252 10.953 49.182 1.00 97.50 209 GLU A N 1
ATOM 1737 C CA . GLU A 1 209 ? -32.648 10.794 49.627 1.00 97.50 209 GLU A CA 1
ATOM 1738 C C . GLU A 1 209 ? -32.800 9.593 50.583 1.00 97.50 209 GLU A C 1
ATOM 1740 O O . GLU A 1 209 ? -33.522 9.654 51.576 1.00 97.50 209 GLU A O 1
ATOM 1745 N N . SER A 1 210 ? -32.073 8.500 50.328 1.00 97.06 210 SER A N 1
ATOM 1746 C CA . SER A 1 210 ? -32.065 7.327 51.211 1.00 97.06 210 SER A CA 1
ATOM 1747 C C . SER A 1 210 ? -31.375 7.600 52.549 1.00 97.06 210 SER A C 1
ATOM 1749 O O . SER A 1 210 ? -31.817 7.074 53.569 1.00 97.06 210 SER A O 1
ATOM 1751 N N . LEU A 1 211 ? -30.297 8.392 52.560 1.00 97.44 211 LEU A N 1
ATOM 1752 C CA . LEU A 1 211 ? -29.616 8.811 53.788 1.00 97.44 211 LEU A CA 1
ATOM 1753 C C . LEU A 1 211 ? -30.505 9.747 54.615 1.00 97.44 211 LEU A C 1
ATOM 1755 O O . LEU A 1 211 ? -30.661 9.517 55.809 1.00 97.44 211 LEU A O 1
ATOM 1759 N N . GLU A 1 212 ? -31.169 10.713 53.976 1.00 97.75 212 GLU A N 1
ATOM 1760 C CA . GLU A 1 212 ? -32.140 11.602 54.631 1.00 97.75 212 GLU A CA 1
ATOM 1761 C C . GLU A 1 212 ? -33.270 10.798 55.295 1.00 97.75 212 GLU A C 1
ATOM 1763 O O . GLU A 1 212 ? -33.550 10.972 56.480 1.00 97.75 212 GLU A O 1
ATOM 1768 N N . ALA A 1 213 ? -33.853 9.827 54.584 1.00 96.88 213 ALA A N 1
ATOM 1769 C CA . ALA A 1 213 ? -34.881 8.951 55.151 1.00 96.88 213 ALA A CA 1
ATOM 1770 C C . ALA A 1 213 ? -34.363 8.081 56.317 1.00 96.88 213 ALA A C 1
ATOM 1772 O O . ALA A 1 213 ? -35.115 7.743 57.239 1.00 96.88 213 ALA A O 1
ATOM 1773 N N . GLN A 1 214 ? -33.084 7.687 56.297 1.00 97.00 214 GLN A N 1
ATOM 1774 C CA . GLN A 1 214 ? -32.461 6.963 57.410 1.00 97.00 214 GLN A CA 1
ATOM 1775 C C . GLN A 1 214 ? -32.265 7.858 58.637 1.00 97.00 214 GLN A C 1
ATOM 1777 O O . GLN A 1 214 ? -32.536 7.399 59.750 1.00 97.00 214 GLN A O 1
ATOM 1782 N N . ASP A 1 215 ? -31.864 9.113 58.442 1.00 97.38 215 ASP A N 1
ATOM 1783 C CA . ASP A 1 215 ? -31.718 10.097 59.515 1.00 97.38 215 ASP A CA 1
ATOM 1784 C C . ASP A 1 215 ? -33.075 10.412 60.165 1.00 97.38 215 ASP A C 1
ATOM 1786 O O . ASP A 1 215 ? -33.205 10.354 61.392 1.00 97.38 215 ASP A O 1
ATOM 1790 N N . GLU A 1 216 ? -34.125 10.623 59.364 1.00 97.19 216 GLU A N 1
ATOM 1791 C CA . GLU A 1 216 ? -35.498 10.808 59.861 1.00 97.19 216 GLU A CA 1
ATOM 1792 C C . GLU A 1 216 ? -35.982 9.593 60.663 1.00 97.19 216 GLU A C 1
ATOM 1794 O O . GLU A 1 216 ? -36.540 9.716 61.760 1.00 97.19 216 GLU A O 1
ATOM 1799 N N . ARG A 1 217 ? -35.733 8.382 60.149 1.00 97.50 217 ARG A N 1
ATOM 1800 C CA . ARG A 1 217 ? -36.062 7.141 60.859 1.00 97.50 217 ARG A CA 1
ATOM 1801 C C . ARG A 1 217 ? -35.322 7.054 62.192 1.00 97.50 217 ARG A C 1
ATOM 1803 O O . ARG A 1 217 ? -35.935 6.644 63.183 1.00 97.50 217 ARG A O 1
ATOM 1810 N N . ALA A 1 218 ? -34.038 7.403 62.231 1.00 97.62 218 ALA A N 1
ATOM 1811 C CA . ALA A 1 218 ? -33.245 7.401 63.457 1.00 97.62 218 ALA A CA 1
ATOM 1812 C C . ALA A 1 218 ? -33.801 8.404 64.480 1.00 97.62 218 ALA A C 1
ATOM 1814 O O . ALA A 1 218 ? -33.928 8.071 65.662 1.00 97.62 218 ALA A O 1
ATOM 1815 N N . GLU A 1 219 ? -34.232 9.586 64.030 1.00 97.25 219 GLU A N 1
ATOM 1816 C CA . GLU A 1 219 ? -34.872 10.582 64.890 1.00 97.25 219 GLU A CA 1
ATOM 1817 C C . GLU A 1 219 ? -36.195 10.065 65.478 1.00 97.25 219 GLU A C 1
ATOM 1819 O O . GLU A 1 219 ? -36.422 10.141 66.691 1.00 97.25 219 GLU A O 1
ATOM 1824 N N . ILE A 1 220 ? -37.063 9.471 64.651 1.00 96.69 220 ILE A N 1
ATOM 1825 C CA . ILE A 1 220 ? -38.328 8.879 65.111 1.00 96.69 220 ILE A CA 1
ATOM 1826 C C . ILE A 1 220 ? -38.061 7.741 66.101 1.00 96.69 220 ILE A C 1
ATOM 1828 O O . ILE A 1 220 ? -38.725 7.655 67.137 1.00 96.69 220 ILE A O 1
ATOM 1832 N N . GLN A 1 221 ? -37.076 6.883 65.830 1.00 96.50 221 GLN A N 1
ATOM 1833 C CA . GLN A 1 221 ? -36.688 5.809 66.745 1.00 96.50 221 GLN A CA 1
ATOM 1834 C C . GLN A 1 221 ? -36.201 6.353 68.092 1.00 96.50 221 GLN A C 1
ATOM 1836 O O . GLN A 1 221 ? -36.620 5.839 69.132 1.00 96.50 221 GLN A O 1
ATOM 1841 N N . ALA A 1 222 ? -35.398 7.419 68.092 1.00 97.31 222 ALA A N 1
ATOM 1842 C CA . ALA A 1 222 ? -34.965 8.092 69.313 1.00 97.31 222 ALA A CA 1
ATOM 1843 C C . ALA A 1 222 ? -36.157 8.676 70.094 1.00 97.31 222 ALA A C 1
ATOM 1845 O O . ALA A 1 222 ? -36.258 8.474 71.307 1.00 97.31 222 ALA A O 1
ATOM 1846 N N . ARG A 1 223 ? -37.119 9.315 69.409 1.00 97.19 223 ARG A N 1
ATOM 1847 C CA . ARG A 1 223 ? -38.359 9.818 70.035 1.00 97.19 223 ARG A CA 1
ATOM 1848 C C . ARG A 1 223 ? -39.199 8.687 70.633 1.00 97.19 223 ARG A C 1
ATOM 1850 O O . ARG A 1 223 ? -39.661 8.804 71.767 1.00 97.19 223 ARG A O 1
ATOM 1857 N N . ILE A 1 224 ? -39.376 7.576 69.912 1.00 95.56 224 ILE A N 1
ATOM 1858 C CA . ILE A 1 224 ? -40.097 6.393 70.413 1.00 95.56 224 ILE A CA 1
ATOM 1859 C C . ILE A 1 224 ? -39.400 5.832 71.653 1.00 95.56 224 ILE A C 1
ATOM 1861 O O . ILE A 1 224 ? -40.075 5.495 72.628 1.00 95.56 224 ILE A O 1
ATOM 1865 N N . PHE A 1 225 ? -38.070 5.732 71.637 1.00 97.31 225 PHE A N 1
ATOM 1866 C CA . PHE A 1 225 ? -37.299 5.257 72.782 1.00 97.31 225 PHE A CA 1
ATOM 1867 C C . PHE A 1 225 ? -37.498 6.162 74.005 1.00 97.31 225 PHE A C 1
ATOM 1869 O O . PHE A 1 225 ? -37.863 5.666 75.070 1.00 97.31 225 PHE A O 1
ATOM 1876 N N . ALA A 1 226 ? -37.390 7.482 73.833 1.00 97.19 226 ALA A N 1
ATOM 1877 C CA . ALA A 1 226 ? -37.630 8.452 74.902 1.00 97.19 226 ALA A CA 1
ATOM 1878 C C . ALA A 1 226 ? -39.061 8.361 75.473 1.00 97.19 226 ALA A C 1
ATOM 1880 O O . ALA A 1 226 ? -39.253 8.368 76.690 1.00 97.19 226 ALA A O 1
ATOM 1881 N N . MET A 1 227 ? -40.076 8.207 74.613 1.00 95.56 227 MET A N 1
ATOM 1882 C CA . MET A 1 227 ? -41.473 8.028 75.037 1.00 95.56 227 MET A CA 1
ATOM 1883 C C . MET A 1 227 ? -41.692 6.709 75.789 1.00 95.56 227 MET A C 1
ATOM 1885 O O . MET A 1 227 ? -42.404 6.684 76.794 1.00 95.56 227 MET A O 1
ATOM 1889 N N . LYS A 1 228 ? -41.067 5.611 75.342 1.00 96.81 228 LYS A N 1
ATOM 1890 C CA . LYS A 1 228 ? -41.110 4.317 76.044 1.00 96.81 228 LYS A CA 1
ATOM 1891 C C . LYS A 1 228 ? -40.451 4.404 77.417 1.00 96.81 228 LYS A C 1
ATOM 1893 O O . LYS A 1 228 ? -41.016 3.899 78.386 1.00 96.81 228 LYS A O 1
ATOM 1898 N N . GLU A 1 229 ? -39.299 5.061 77.514 1.00 96.62 229 GLU A N 1
ATOM 1899 C CA . GLU A 1 229 ? -38.605 5.269 78.786 1.00 96.62 229 GLU A CA 1
ATOM 1900 C C . GLU A 1 229 ? -39.460 6.102 79.751 1.00 96.62 229 GLU A C 1
ATOM 1902 O O . GLU A 1 229 ? -39.630 5.728 80.914 1.00 96.62 229 GLU A O 1
ATOM 1907 N N . ARG A 1 230 ? -40.076 7.185 79.258 1.00 96.69 230 ARG A N 1
ATOM 1908 C CA . ARG A 1 230 ? -41.012 8.005 80.039 1.00 96.69 230 ARG A CA 1
ATOM 1909 C C . ARG A 1 230 ? -42.204 7.188 80.538 1.00 96.69 230 ARG A C 1
ATOM 1911 O O . ARG A 1 230 ? -42.465 7.186 81.737 1.00 96.69 230 ARG A O 1
ATOM 1918 N N . ARG A 1 231 ? -42.863 6.431 79.655 1.00 96.12 231 ARG A N 1
ATOM 1919 C CA . ARG A 1 231 ? -43.980 5.543 80.021 1.00 96.12 231 ARG A CA 1
ATOM 1920 C C . ARG A 1 231 ? -43.565 4.509 81.068 1.00 96.12 231 ARG A C 1
ATOM 1922 O O . ARG A 1 231 ? -44.333 4.221 81.978 1.00 96.12 231 ARG A O 1
ATOM 1929 N N . SER A 1 232 ? -42.357 3.952 80.959 1.00 96.44 232 SER A N 1
ATOM 1930 C CA . SER A 1 232 ? -41.832 3.010 81.952 1.00 96.44 232 SER A CA 1
ATOM 1931 C C . SER A 1 232 ? -41.677 3.667 83.325 1.00 96.44 232 SER A C 1
ATOM 1933 O O . SER A 1 232 ? -42.027 3.054 84.330 1.00 96.44 232 SER A O 1
ATOM 1935 N N . LYS A 1 233 ? -41.180 4.909 83.385 1.00 96.56 233 LYS A N 1
ATOM 1936 C CA . LYS A 1 233 ? -41.063 5.671 84.641 1.00 96.56 233 LYS A CA 1
ATOM 1937 C C . LYS A 1 233 ? -42.437 6.001 85.231 1.00 96.56 233 LYS A C 1
ATOM 1939 O O . LYS A 1 233 ? -42.636 5.801 86.424 1.00 96.56 233 LYS A O 1
ATOM 1944 N N . GLU A 1 234 ? -43.388 6.433 84.405 1.00 96.25 234 GLU A N 1
ATOM 1945 C CA . GLU A 1 234 ? -44.772 6.714 84.820 1.00 96.25 234 GLU A CA 1
ATOM 1946 C C . GLU A 1 234 ? -45.477 5.453 85.343 1.00 96.25 234 GLU A C 1
ATOM 1948 O O . GLU A 1 234 ? -46.107 5.494 86.395 1.00 96.25 234 GLU A O 1
ATOM 1953 N N . LEU A 1 235 ? -45.306 4.302 84.681 1.00 95.81 235 LEU A N 1
ATOM 1954 C CA . LEU A 1 235 ? -45.852 3.023 85.146 1.00 95.81 235 LEU A CA 1
ATOM 1955 C C . LEU A 1 235 ? -45.244 2.594 86.487 1.00 95.81 235 LEU A C 1
ATOM 1957 O O . LEU A 1 235 ? -45.952 2.084 87.354 1.00 95.81 235 LEU A O 1
ATOM 1961 N N . LEU A 1 236 ? -43.934 2.784 86.673 1.00 96.19 236 LEU A N 1
ATOM 1962 C CA . LEU A 1 236 ? -43.282 2.523 87.958 1.00 96.19 236 LEU A CA 1
ATOM 1963 C C . LEU A 1 236 ? -43.839 3.434 89.056 1.00 96.19 236 LEU A C 1
ATOM 1965 O O . LEU A 1 236 ? -44.134 2.942 90.143 1.00 96.19 236 LEU A O 1
ATOM 1969 N N . HIS A 1 237 ? -44.035 4.720 88.762 1.00 96.62 237 HIS A N 1
ATOM 1970 C CA . HIS A 1 237 ? -44.628 5.676 89.693 1.00 96.62 237 HIS A CA 1
ATOM 1971 C C . HIS A 1 237 ? -46.067 5.293 90.070 1.00 96.62 237 HIS A C 1
ATOM 1973 O O . HIS A 1 237 ? -46.361 5.132 91.250 1.00 96.62 237 HIS A O 1
ATOM 1979 N N . TYR A 1 238 ? -46.918 5.012 89.082 1.00 96.12 238 TYR A N 1
ATOM 1980 C CA . TYR A 1 238 ? -48.293 4.550 89.289 1.00 96.12 238 TYR A CA 1
ATOM 1981 C C . TYR A 1 238 ? -48.362 3.261 90.123 1.00 96.12 238 TYR A C 1
ATOM 1983 O O . TYR A 1 238 ? -49.165 3.135 91.045 1.00 96.12 238 TYR A O 1
ATOM 1991 N N . ASN A 1 239 ? -47.464 2.304 89.866 1.00 95.75 239 ASN A N 1
ATOM 1992 C CA . ASN A 1 239 ? -47.365 1.089 90.676 1.00 95.75 239 ASN A CA 1
ATOM 1993 C C . ASN A 1 239 ? -46.961 1.377 92.130 1.00 95.75 239 ASN A C 1
ATOM 1995 O O . ASN A 1 239 ? -47.388 0.653 93.029 1.00 95.75 239 ASN A O 1
ATOM 1999 N N . MET A 1 240 ? -46.126 2.390 92.381 1.00 95.31 240 MET A N 1
ATOM 2000 C CA . MET A 1 240 ? -45.797 2.819 93.744 1.00 95.31 240 MET A CA 1
ATOM 2001 C C . MET A 1 240 ? -47.012 3.448 94.434 1.00 95.31 240 MET A C 1
ATOM 2003 O O . MET A 1 240 ? -47.291 3.094 95.578 1.00 95.31 240 MET A O 1
ATOM 2007 N N . GLU A 1 241 ? -47.761 4.305 93.736 1.00 95.88 241 GLU A N 1
ATOM 2008 C CA . GLU A 1 241 ? -48.993 4.921 94.250 1.00 95.88 241 GLU A CA 1
ATOM 2009 C C . GLU A 1 241 ? -50.053 3.872 94.605 1.00 95.88 241 GLU A C 1
ATOM 2011 O O . GLU A 1 241 ? -50.590 3.900 95.711 1.00 95.88 241 GLU A O 1
ATOM 2016 N N . ILE A 1 242 ? -50.304 2.892 93.725 1.00 95.81 242 ILE A N 1
ATOM 2017 C CA . ILE A 1 242 ? -51.239 1.791 94.010 1.00 95.81 242 ILE A CA 1
ATOM 2018 C C . ILE A 1 242 ? -50.819 1.029 95.265 1.00 95.81 242 ILE A C 1
ATOM 2020 O O . ILE A 1 242 ? -51.664 0.721 96.100 1.00 95.81 242 ILE A O 1
ATOM 2024 N N . ARG A 1 243 ? -49.530 0.700 95.416 1.00 95.69 243 ARG A N 1
ATOM 2025 C CA . ARG A 1 243 ? -49.059 -0.027 96.606 1.00 95.69 243 ARG A CA 1
ATOM 2026 C C . ARG A 1 243 ? -49.296 0.769 97.883 1.00 95.69 243 ARG A C 1
ATOM 2028 O O . ARG A 1 243 ? -49.669 0.174 98.891 1.00 95.69 243 ARG A O 1
ATOM 2035 N N . GLU A 1 244 ? -49.095 2.082 97.847 1.00 93.50 244 GLU A N 1
ATOM 2036 C CA . GLU A 1 244 ? -49.359 2.938 99.002 1.00 93.50 244 GLU A CA 1
ATOM 2037 C C . GLU A 1 244 ? -50.864 3.035 99.295 1.00 93.50 244 GLU A C 1
ATOM 2039 O O . GLU A 1 244 ? -51.270 2.882 100.444 1.00 93.50 244 GLU A O 1
ATOM 2044 N N . LEU A 1 245 ? -51.711 3.156 98.266 1.00 94.69 245 LEU A N 1
ATOM 2045 C CA . LEU A 1 245 ? -53.171 3.109 98.415 1.00 94.69 245 LEU A CA 1
ATOM 2046 C C . LEU A 1 245 ? -53.659 1.769 98.979 1.00 94.69 245 LEU A C 1
ATOM 2048 O O . LEU A 1 245 ? -54.502 1.763 99.872 1.00 94.69 245 LEU A O 1
ATOM 2052 N N . ILE A 1 246 ? -53.113 0.641 98.512 1.00 94.38 246 ILE A N 1
ATOM 2053 C CA . ILE A 1 246 ? -53.412 -0.691 99.062 1.00 94.38 246 ILE A CA 1
ATOM 2054 C C . ILE A 1 246 ? -53.009 -0.747 100.534 1.00 94.38 246 ILE A C 1
ATOM 2056 O O . ILE A 1 246 ? -53.796 -1.207 101.353 1.00 94.38 246 ILE A O 1
ATOM 2060 N N . ARG A 1 247 ? -51.825 -0.240 100.898 1.00 94.12 247 ARG A N 1
ATOM 2061 C CA . ARG A 1 247 ? -51.370 -0.205 102.295 1.00 94.12 247 ARG A CA 1
ATOM 2062 C C . ARG A 1 247 ? -52.312 0.621 103.180 1.00 94.12 247 ARG A C 1
ATOM 2064 O O . ARG A 1 247 ? -52.641 0.181 104.282 1.00 94.12 247 ARG A O 1
ATOM 2071 N N . ILE A 1 248 ? -52.761 1.786 102.707 1.00 94.81 248 ILE A N 1
ATOM 2072 C CA . ILE A 1 248 ? -53.744 2.626 103.413 1.00 94.81 248 ILE A CA 1
ATOM 2073 C C . ILE A 1 248 ? -55.080 1.881 103.544 1.00 94.81 248 ILE A C 1
ATOM 2075 O O . ILE A 1 248 ? -55.621 1.789 104.644 1.00 94.81 248 ILE A O 1
ATOM 2079 N N . PHE A 1 249 ? -55.573 1.277 102.461 1.00 93.19 249 PHE A N 1
ATOM 2080 C CA . PHE A 1 249 ? -56.822 0.515 102.456 1.00 93.19 249 PHE A CA 1
ATOM 2081 C C . PHE A 1 249 ? -56.770 -0.704 103.384 1.00 93.19 249 PHE A C 1
ATOM 2083 O O . PHE A 1 249 ? -57.714 -0.954 104.124 1.00 93.19 249 PHE A O 1
ATOM 2090 N N . GLU A 1 250 ? -55.675 -1.465 103.388 1.00 93.50 250 GLU A N 1
ATOM 2091 C CA . GLU A 1 250 ? -55.478 -2.592 104.304 1.00 93.50 250 GLU A CA 1
ATOM 2092 C C . GLU A 1 250 ? -55.487 -2.129 105.760 1.00 93.50 250 GLU A C 1
ATOM 2094 O O . GLU A 1 250 ? -56.098 -2.781 106.608 1.00 93.50 250 GLU A O 1
ATOM 2099 N N . HIS A 1 251 ? -54.851 -0.993 106.054 1.00 92.81 251 HIS A N 1
ATOM 2100 C CA . HIS A 1 251 ? -54.881 -0.389 107.381 1.00 92.81 251 HIS A CA 1
ATOM 2101 C C . HIS A 1 251 ? -56.309 0.020 107.788 1.00 92.81 251 HIS A C 1
ATOM 2103 O O . HIS A 1 251 ? -56.774 -0.375 108.861 1.00 92.81 251 HIS A O 1
ATOM 2109 N N . GLU A 1 252 ? -57.035 0.739 106.927 1.00 91.81 252 GLU A N 1
ATOM 2110 C CA . GLU A 1 252 ? -58.437 1.125 107.153 1.00 91.81 252 GLU A CA 1
ATOM 2111 C C . GLU A 1 252 ? -59.365 -0.088 107.283 1.00 91.81 252 GLU A C 1
ATOM 2113 O O . GLU A 1 252 ? -60.218 -0.139 108.170 1.00 91.81 252 GLU A O 1
ATOM 2118 N N . ASN A 1 253 ? -59.192 -1.105 106.441 1.00 92.94 253 ASN A N 1
ATOM 2119 C CA . ASN A 1 253 ? -59.993 -2.320 106.477 1.00 92.94 253 ASN A CA 1
ATOM 2120 C C . ASN A 1 253 ? -59.693 -3.138 107.734 1.00 92.94 253 ASN A C 1
ATOM 2122 O O . ASN A 1 253 ? -60.614 -3.632 108.374 1.00 92.94 253 ASN A O 1
ATOM 2126 N N . LYS A 1 254 ? -58.426 -3.236 108.154 1.00 92.00 254 LYS A N 1
ATOM 2127 C CA . LYS A 1 254 ? -58.056 -3.860 109.431 1.00 92.00 254 LYS A CA 1
ATOM 2128 C C . LYS A 1 254 ? -58.691 -3.119 110.605 1.00 92.00 254 LYS A C 1
ATOM 2130 O O . LYS A 1 254 ? -59.190 -3.765 111.523 1.00 92.00 254 LYS A O 1
ATOM 2135 N N . GLN A 1 255 ? -58.736 -1.788 110.558 1.00 87.69 255 GLN A N 1
ATOM 2136 C CA . GLN A 1 255 ? -59.455 -0.978 111.540 1.00 87.69 255 GLN A CA 1
ATOM 2137 C C . GLN A 1 255 ? -60.967 -1.256 111.501 1.00 87.69 255 GLN A C 1
ATOM 2139 O O . GLN A 1 255 ? -61.566 -1.497 112.547 1.00 87.69 255 GLN A O 1
ATOM 2144 N N . LYS A 1 256 ? -61.589 -1.301 110.319 1.00 87.06 256 LYS A N 1
ATOM 2145 C CA . LYS A 1 256 ? -63.019 -1.601 110.147 1.00 87.06 256 LYS A CA 1
ATOM 2146 C C . LYS A 1 256 ? -63.379 -3.010 110.619 1.00 87.06 256 LYS A C 1
ATOM 2148 O O . LYS A 1 256 ? -64.348 -3.164 111.353 1.00 87.06 256 LYS A O 1
ATOM 2153 N N . LEU A 1 257 ? -62.596 -4.021 110.247 1.00 85.62 257 LEU A N 1
ATOM 2154 C CA . LEU A 1 257 ? -62.752 -5.405 110.698 1.00 85.62 257 LEU A CA 1
ATOM 2155 C C . LEU A 1 257 ? -62.555 -5.520 112.207 1.00 85.62 257 LEU A C 1
ATOM 2157 O O . LEU A 1 257 ? -63.307 -6.230 112.858 1.00 85.62 257 LEU A O 1
ATOM 2161 N N . PHE A 1 258 ? -61.595 -4.798 112.789 1.00 83.69 258 PHE A N 1
ATOM 2162 C CA . PHE A 1 258 ? -61.443 -4.730 114.242 1.00 83.69 258 PHE A CA 1
ATOM 2163 C C . PHE A 1 258 ? -62.681 -4.117 114.916 1.00 83.69 258 PHE A C 1
ATOM 2165 O O . PHE A 1 258 ? -63.148 -4.639 115.928 1.00 83.69 258 PHE A O 1
ATOM 2172 N N . MET A 1 259 ? -63.257 -3.058 114.335 1.00 79.25 259 MET A N 1
ATOM 2173 C CA . MET A 1 259 ? -64.518 -2.471 114.805 1.00 79.25 259 MET A CA 1
ATOM 2174 C C . MET A 1 259 ? -65.700 -3.446 114.658 1.00 79.25 259 MET A C 1
ATOM 2176 O O . MET A 1 259 ? -66.484 -3.575 115.593 1.00 79.25 259 MET A O 1
ATOM 2180 N N . GLN A 1 260 ? -65.798 -4.169 113.536 1.00 77.12 260 GLN A N 1
ATOM 2181 C CA . GLN A 1 260 ? -66.844 -5.171 113.282 1.00 77.12 260 GLN A CA 1
ATOM 2182 C C . GLN A 1 260 ? -66.715 -6.408 114.180 1.00 77.12 260 GLN A C 1
ATOM 2184 O O . GLN A 1 260 ? -67.703 -6.897 114.715 1.00 77.12 260 GLN A O 1
ATOM 2189 N N . ALA A 1 261 ? -65.501 -6.910 114.395 1.00 72.75 261 ALA A N 1
ATOM 2190 C CA . ALA A 1 261 ? -65.245 -8.038 115.286 1.00 72.75 261 ALA A CA 1
ATOM 2191 C C . ALA A 1 261 ? -65.565 -7.687 116.745 1.00 72.75 261 ALA A C 1
ATOM 2193 O O . ALA A 1 261 ? -66.014 -8.544 117.499 1.00 72.75 261 ALA A O 1
ATOM 2194 N N . LYS A 1 262 ? -65.391 -6.420 117.147 1.00 70.50 262 LYS A N 1
ATOM 2195 C CA . LYS A 1 262 ? -65.891 -5.934 118.439 1.00 70.50 262 LYS A CA 1
ATOM 2196 C C . LYS A 1 262 ? -67.415 -5.791 118.501 1.00 70.50 262 LYS A C 1
ATOM 2198 O O . LYS A 1 262 ? -67.935 -5.675 119.606 1.00 70.50 262 LYS A O 1
ATOM 2203 N N . SER A 1 263 ? -68.120 -5.788 117.368 1.00 56.41 263 SER A N 1
ATOM 2204 C CA . SER A 1 263 ? -69.573 -5.601 117.304 1.00 56.41 263 SER A CA 1
ATOM 2205 C C . SER A 1 263 ? -70.386 -6.874 117.022 1.00 56.41 263 SER A C 1
ATOM 2207 O O . SER A 1 263 ? -71.608 -6.770 117.000 1.00 56.41 263 SER A O 1
ATOM 2209 N N . PHE A 1 264 ? -69.771 -8.045 116.787 1.00 49.12 264 PHE A N 1
ATOM 2210 C CA . PHE A 1 264 ? -70.485 -9.287 116.432 1.00 49.12 264 PHE A CA 1
ATOM 2211 C C . PHE A 1 264 ? -70.474 -10.355 117.539 1.00 49.12 264 PHE A C 1
ATOM 2213 O O . PHE A 1 264 ? -69.433 -10.655 118.125 1.00 49.12 264 PHE A O 1
ATOM 2220 N N . ASP A 1 265 ? -71.650 -10.949 117.768 1.00 50.47 265 ASP A N 1
ATOM 2221 C CA . ASP A 1 265 ? -71.933 -11.996 118.756 1.00 50.47 265 ASP A CA 1
ATOM 2222 C C . ASP A 1 265 ? -71.809 -13.412 118.147 1.00 50.47 265 ASP A C 1
ATOM 2224 O O . ASP A 1 265 ? -71.983 -13.625 116.948 1.00 50.47 265 ASP A O 1
ATOM 2228 N N . ARG A 1 266 ? -71.449 -14.399 118.970 1.00 47.72 266 ARG A N 1
ATOM 2229 C CA . ARG A 1 266 ? -70.701 -15.617 118.576 1.00 47.72 266 ARG A CA 1
ATOM 2230 C C . ARG A 1 266 ? -71.505 -16.776 117.935 1.00 47.72 266 ARG A C 1
ATOM 2232 O O . ARG A 1 266 ? -70.986 -17.889 117.906 1.00 47.72 266 ARG A O 1
ATOM 2239 N N . SER A 1 267 ? -72.733 -16.578 117.447 1.00 48.94 267 SER A N 1
ATOM 2240 C CA . SER A 1 267 ? -73.679 -17.687 117.170 1.00 48.94 267 SER A CA 1
ATOM 2241 C C . SER A 1 267 ? -73.893 -18.115 115.705 1.00 48.94 267 SER A C 1
ATOM 2243 O O . SER A 1 267 ? -74.549 -19.133 115.489 1.00 48.94 267 SER A O 1
ATOM 2245 N N . ASP A 1 268 ? -73.352 -17.422 114.696 1.00 51.94 268 ASP A N 1
ATOM 2246 C CA . ASP A 1 268 ? -73.810 -17.606 113.297 1.00 51.94 268 ASP A CA 1
ATOM 2247 C C . ASP A 1 268 ? -72.880 -18.414 112.360 1.00 51.94 268 ASP A C 1
ATOM 2249 O O . ASP A 1 268 ? -73.198 -18.608 111.189 1.00 51.94 268 ASP A O 1
ATOM 2253 N N . ILE A 1 269 ? -71.758 -18.955 112.850 1.00 53.38 269 ILE A N 1
ATOM 2254 C CA . ILE A 1 269 ? -70.721 -19.588 112.000 1.00 53.38 269 ILE A CA 1
ATOM 2255 C C . ILE A 1 269 ? -71.053 -21.045 111.594 1.00 53.38 269 ILE A C 1
ATOM 2257 O O . ILE A 1 269 ? -70.580 -21.530 110.571 1.00 53.38 269 ILE A O 1
ATOM 2261 N N . GLU A 1 270 ? -71.919 -21.756 112.320 1.00 52.75 270 GLU A N 1
ATOM 2262 C CA . GLU A 1 270 ? -72.165 -23.194 112.076 1.00 52.75 270 GLU A CA 1
ATOM 2263 C C . GLU A 1 270 ? -73.141 -23.518 110.924 1.00 52.75 270 GLU A C 1
ATOM 2265 O O . GLU A 1 270 ? -73.249 -24.677 110.522 1.00 52.75 270 GLU A O 1
ATOM 2270 N N . ARG A 1 271 ? -73.863 -22.542 110.351 1.00 50.75 271 ARG A N 1
ATOM 2271 C CA . ARG A 1 271 ? -74.960 -22.836 109.397 1.00 50.75 271 ARG A CA 1
ATOM 2272 C C . ARG A 1 271 ? -74.568 -22.887 107.917 1.00 50.75 271 ARG A C 1
ATOM 2274 O O . ARG A 1 271 ? -75.341 -23.430 107.126 1.00 50.75 271 ARG A O 1
ATOM 2281 N N . GLU A 1 272 ? -73.407 -22.373 107.514 1.00 54.31 272 GLU A N 1
ATOM 2282 C CA . GLU A 1 272 ? -73.058 -22.257 106.085 1.00 54.31 272 GLU A CA 1
ATOM 2283 C C . GLU A 1 272 ? -72.210 -23.407 105.511 1.00 54.31 272 GLU A C 1
ATOM 2285 O O . GLU A 1 272 ? -72.322 -23.702 104.319 1.00 54.31 272 GLU A O 1
ATOM 2290 N N . GLU A 1 273 ? -71.419 -24.127 106.313 1.00 52.09 273 GLU A N 1
ATOM 2291 C CA . GLU A 1 273 ? -70.494 -25.146 105.776 1.00 52.09 273 GLU A CA 1
ATOM 2292 C C . GLU A 1 273 ? -71.179 -26.429 105.269 1.00 52.09 273 GLU A C 1
ATOM 2294 O O . GLU A 1 273 ? -70.627 -27.152 104.434 1.00 52.09 273 GLU A O 1
ATOM 2299 N N . VAL A 1 274 ? -72.410 -26.708 105.706 1.00 53.47 274 VAL A N 1
ATOM 2300 C CA . VAL A 1 274 ? -73.118 -27.959 105.376 1.00 53.47 274 VAL A CA 1
ATOM 2301 C C . VAL A 1 274 ? -73.683 -27.959 103.946 1.00 53.47 274 VAL A C 1
ATOM 2303 O O . VAL A 1 274 ? -73.812 -29.022 103.338 1.00 53.47 274 VAL A O 1
ATOM 2306 N N . LYS A 1 275 ? -73.954 -26.792 103.344 1.00 53.47 275 LYS A N 1
ATOM 2307 C CA . LYS A 1 275 ? -74.604 -26.715 102.019 1.00 53.47 275 LYS A CA 1
ATOM 2308 C C . LYS A 1 275 ? -73.664 -26.979 100.836 1.00 53.47 275 LYS A C 1
ATOM 2310 O O . LYS A 1 275 ? -74.110 -27.482 99.812 1.00 53.47 275 LYS A O 1
ATOM 2315 N N . LYS A 1 276 ? -72.358 -26.722 100.966 1.00 53.00 276 LYS A N 1
ATOM 2316 C CA . LYS A 1 276 ? -71.413 -26.784 99.827 1.00 53.00 276 LYS A CA 1
ATOM 2317 C C . LYS A 1 276 ? -70.915 -28.191 99.453 1.00 53.00 276 LYS A C 1
ATOM 2319 O O . LYS A 1 276 ? -70.302 -28.347 98.403 1.00 53.00 276 LYS A O 1
ATOM 2324 N N . LYS A 1 277 ? -71.172 -29.230 100.261 1.00 46.22 277 LYS A N 1
ATOM 2325 C CA . LYS A 1 277 ? -70.638 -30.593 100.025 1.00 46.22 277 LYS A CA 1
ATOM 2326 C C . LYS A 1 277 ? -71.558 -31.546 99.245 1.00 46.22 277 LYS A C 1
ATOM 2328 O O . LYS A 1 277 ? -71.084 -32.597 98.822 1.00 46.22 277 LYS A O 1
ATOM 2333 N N . GLN A 1 278 ? -72.833 -31.217 99.022 1.00 44.94 278 GLN A N 1
ATOM 2334 C CA . GLN A 1 278 ? -73.797 -32.159 98.420 1.00 44.94 278 GLN A CA 1
ATOM 2335 C C . GLN A 1 278 ? -73.915 -32.080 96.885 1.00 44.94 278 GLN A C 1
ATOM 2337 O O . GLN A 1 278 ? -74.373 -33.035 96.262 1.00 44.94 278 GLN A O 1
ATOM 2342 N N . GLU A 1 279 ? -73.433 -31.015 96.244 1.00 49.44 279 GLU A N 1
ATOM 2343 C CA . GLU A 1 279 ? -73.691 -30.773 94.811 1.00 49.44 279 GLU A CA 1
ATOM 2344 C C . GLU A 1 279 ? -72.670 -31.425 93.853 1.00 49.44 279 GLU A C 1
ATOM 2346 O O . GLU A 1 279 ? -72.912 -31.520 92.650 1.00 49.44 279 GLU A O 1
ATOM 2351 N N . ALA A 1 280 ? -71.549 -31.947 94.365 1.00 44.50 280 ALA A N 1
ATOM 2352 C CA . ALA A 1 280 ? -70.436 -32.426 93.538 1.00 44.50 280 ALA A CA 1
ATOM 2353 C C . ALA A 1 280 ? -70.558 -33.885 93.031 1.00 44.50 280 ALA A C 1
ATOM 2355 O O . ALA A 1 280 ? -69.778 -34.288 92.170 1.00 44.50 280 ALA A O 1
ATOM 2356 N N . SER A 1 281 ? -71.512 -34.695 93.515 1.00 44.00 281 SER A N 1
ATOM 2357 C CA . SER A 1 281 ? -71.513 -36.157 93.269 1.00 44.00 281 SER A CA 1
ATOM 2358 C C . SER A 1 281 ? -72.496 -36.682 92.204 1.00 44.00 281 SER A C 1
ATOM 2360 O O . SER A 1 281 ? -72.441 -37.860 91.858 1.00 44.00 281 SER A O 1
ATOM 2362 N N . ALA A 1 282 ? -73.364 -35.844 91.622 1.00 47.06 282 ALA A N 1
ATOM 2363 C CA . ALA A 1 282 ? -74.517 -36.319 90.836 1.00 47.06 282 ALA A CA 1
ATOM 2364 C C . ALA A 1 282 ? -74.375 -36.295 89.291 1.00 47.06 282 ALA A C 1
ATOM 2366 O O . ALA A 1 282 ? -75.349 -36.557 88.590 1.00 47.06 282 ALA A O 1
ATOM 2367 N N . LYS A 1 283 ? -73.201 -35.999 88.711 1.00 48.88 283 LYS A N 1
ATOM 2368 C CA . LYS A 1 283 ? -73.053 -35.790 87.247 1.00 48.88 283 LYS A CA 1
ATOM 2369 C C . LYS A 1 283 ? -72.102 -36.768 86.537 1.00 48.88 283 LYS A C 1
ATOM 2371 O O . LYS A 1 283 ? -71.286 -36.348 85.725 1.00 48.88 283 LYS A O 1
ATOM 2376 N N . ILE A 1 284 ? -72.212 -38.077 86.786 1.00 47.34 284 ILE A N 1
ATOM 2377 C CA . ILE A 1 284 ? -71.508 -39.101 85.985 1.00 47.34 284 ILE A CA 1
ATOM 2378 C C . ILE A 1 284 ? -72.412 -40.324 85.757 1.00 47.34 284 ILE A C 1
ATOM 2380 O O . ILE A 1 284 ? -72.332 -41.289 86.510 1.00 47.34 284 ILE A O 1
ATOM 2384 N N . LYS A 1 285 ? -73.266 -40.299 84.721 1.00 38.94 285 LYS A N 1
ATOM 2385 C CA . LYS A 1 285 ? -73.614 -41.453 83.853 1.00 38.94 285 LYS A CA 1
ATOM 2386 C C . LYS A 1 285 ? -74.722 -41.103 82.847 1.00 38.94 285 LYS A C 1
ATOM 2388 O O . LYS A 1 285 ? -75.650 -40.380 83.172 1.00 38.94 285 LYS A O 1
ATOM 2393 N N . ALA A 1 286 ? -74.606 -41.722 81.667 1.00 34.91 286 ALA A N 1
ATOM 2394 C CA . ALA A 1 286 ? -75.536 -41.785 80.530 1.00 34.91 286 ALA A CA 1
ATOM 2395 C C . ALA A 1 286 ? -75.391 -40.711 79.423 1.00 34.91 286 ALA A C 1
ATOM 2397 O O . ALA A 1 286 ? -76.080 -39.698 79.390 1.00 34.91 286 ALA A O 1
ATOM 2398 N N . LYS A 1 287 ? -74.533 -41.020 78.438 1.00 40.38 287 LYS A N 1
ATOM 2399 C CA . LYS A 1 287 ? -74.616 -40.537 77.048 1.00 40.38 287 LYS A CA 1
ATOM 2400 C C . LYS A 1 287 ? -74.584 -41.750 76.110 1.00 40.38 287 LYS A C 1
ATOM 2402 O O . LYS A 1 287 ? -73.561 -42.424 76.049 1.00 40.38 287 LYS A O 1
ATOM 2407 N N . LYS A 1 288 ? -75.673 -41.991 75.376 1.00 35.88 288 LYS A N 1
ATOM 2408 C CA . LYS A 1 288 ? -75.696 -42.493 73.988 1.00 35.88 288 LYS A CA 1
ATOM 2409 C C . LYS A 1 288 ? -76.948 -41.927 73.291 1.00 35.88 288 LYS A C 1
ATOM 2411 O O . LYS A 1 288 ? -77.928 -41.666 73.988 1.00 35.88 288 LYS A O 1
ATOM 2416 N N . PRO A 1 289 ? -76.877 -41.658 71.976 1.00 47.25 289 PRO A N 1
ATOM 2417 C CA . PRO A 1 289 ? -77.710 -40.666 71.306 1.00 47.25 289 PRO A CA 1
ATOM 2418 C C . PRO A 1 289 ? -79.045 -41.265 70.854 1.00 47.25 289 PRO A C 1
ATOM 2420 O O . PRO A 1 289 ? -79.087 -42.392 70.364 1.00 47.25 289 PRO A O 1
ATOM 2423 N N . LYS A 1 290 ? -80.123 -40.500 71.021 1.00 40.88 290 LYS A N 1
ATOM 2424 C CA . LYS A 1 290 ? -81.389 -40.682 70.307 1.00 40.88 290 LYS A CA 1
ATOM 2425 C C . LYS A 1 290 ? -81.606 -39.443 69.452 1.00 40.88 290 LYS A C 1
ATOM 2427 O O . LYS A 1 290 ? -81.260 -38.346 69.877 1.00 40.88 290 LYS A O 1
ATOM 2432 N N . GLU A 1 291 ? -82.119 -39.685 68.257 1.00 50.72 291 GLU A N 1
ATOM 2433 C CA . GLU A 1 291 ? -82.453 -38.711 67.225 1.00 50.72 291 GLU A CA 1
ATOM 2434 C C . GLU A 1 291 ? -83.181 -37.492 67.793 1.00 50.72 291 GLU A C 1
ATOM 2436 O O . GLU A 1 291 ? -84.103 -37.601 68.607 1.00 50.72 291 GLU A O 1
ATOM 2441 N N . GLU A 1 292 ? -82.711 -36.322 67.377 1.00 51.06 292 GLU A N 1
ATOM 2442 C CA . GLU A 1 292 ? -83.081 -35.047 67.960 1.00 51.06 292 GLU A CA 1
ATOM 2443 C C . GLU A 1 292 ? -84.448 -34.576 67.443 1.00 51.06 292 GLU A C 1
ATOM 2445 O O . GLU A 1 292 ? -84.600 -34.047 66.347 1.00 51.06 292 GLU A O 1
ATOM 2450 N N . THR A 1 293 ? -85.465 -34.841 68.262 1.00 64.12 293 THR A N 1
ATOM 2451 C CA . THR A 1 293 ? -86.825 -34.291 68.167 1.00 64.12 293 THR A CA 1
ATOM 2452 C C . THR A 1 293 ? -86.807 -32.851 68.710 1.00 64.12 293 THR A C 1
ATOM 2454 O O . THR A 1 293 ? -85.906 -32.503 69.459 1.00 64.12 293 THR A O 1
ATOM 2457 N N . PHE A 1 294 ? -87.785 -31.997 68.397 1.00 56.75 294 PHE A N 1
ATOM 2458 C CA . PHE A 1 294 ? -87.872 -30.589 68.855 1.00 56.75 294 PHE A CA 1
ATOM 2459 C C . PHE A 1 294 ? -87.510 -30.356 70.349 1.00 56.75 294 PHE A C 1
ATOM 2461 O O . PHE A 1 294 ? -86.878 -29.364 70.704 1.00 56.75 294 PHE A O 1
ATOM 2468 N N . GLU A 1 295 ? -87.807 -31.324 71.218 1.00 60.44 295 GLU A N 1
ATOM 2469 C CA . GLU A 1 295 ? -87.465 -31.310 72.646 1.00 60.44 295 GLU A CA 1
ATOM 2470 C C . GLU A 1 295 ? -85.956 -31.428 72.950 1.00 60.44 295 GLU A C 1
ATOM 2472 O O . GLU A 1 295 ? -85.492 -30.894 73.956 1.00 60.44 295 GLU A O 1
ATOM 2477 N N . SER A 1 296 ? -85.153 -32.079 72.102 1.00 62.69 296 SER A N 1
ATOM 2478 C CA . SER A 1 296 ? -83.695 -32.142 72.276 1.00 62.69 296 SER A CA 1
ATOM 2479 C C . SER A 1 296 ? -83.002 -30.869 71.811 1.00 62.69 296 SER A C 1
ATOM 2481 O O . SER A 1 296 ? -82.006 -30.499 72.420 1.00 62.69 296 SER A O 1
ATOM 2483 N N . TYR A 1 297 ? -83.532 -30.178 70.794 1.00 61.75 297 TYR A N 1
ATOM 2484 C CA . TYR A 1 297 ? -83.066 -28.838 70.432 1.00 61.75 297 TYR A CA 1
ATOM 2485 C C . TYR A 1 297 ? -83.345 -27.865 71.571 1.00 61.75 297 TYR A C 1
ATOM 2487 O O . TYR A 1 297 ? -82.458 -27.102 71.936 1.00 61.75 297 TYR A O 1
ATOM 2495 N N . GLN A 1 298 ? -84.511 -27.965 72.216 1.00 68.31 298 GLN A N 1
ATOM 2496 C CA . GLN A 1 298 ? -84.831 -27.169 73.400 1.00 68.31 298 GLN A CA 1
ATOM 2497 C C . GLN A 1 298 ? -83.966 -27.547 74.619 1.00 68.31 298 GLN A C 1
ATOM 2499 O O . GLN A 1 298 ? -83.494 -26.674 75.347 1.00 68.31 298 GLN A O 1
ATOM 2504 N N . ALA A 1 299 ? -83.653 -28.833 74.805 1.00 72.12 299 ALA A N 1
ATOM 2505 C CA . ALA A 1 299 ? -82.742 -29.287 75.858 1.00 72.12 299 ALA A CA 1
ATOM 2506 C C . ALA A 1 299 ? -81.266 -28.927 75.587 1.00 72.12 299 ALA A C 1
ATOM 2508 O O . ALA A 1 299 ? -80.519 -28.639 76.524 1.00 72.12 299 ALA A O 1
ATOM 2509 N N . ALA A 1 300 ? -80.820 -28.935 74.329 1.00 66.31 300 ALA A N 1
ATOM 2510 C CA . ALA A 1 300 ? -79.501 -28.464 73.908 1.00 66.31 300 ALA A CA 1
ATOM 2511 C C . ALA A 1 300 ? -79.401 -26.938 74.023 1.00 66.31 300 ALA A C 1
ATOM 2513 O O . ALA A 1 300 ? -78.375 -26.436 74.473 1.00 66.31 300 ALA A O 1
ATOM 2514 N N . TYR A 1 301 ? -80.486 -26.227 73.716 1.00 67.19 301 TYR A N 1
ATOM 2515 C CA . TYR A 1 301 ? -80.658 -24.785 73.879 1.00 67.19 301 TYR A CA 1
ATOM 2516 C C . TYR A 1 301 ? -80.541 -24.363 75.346 1.00 67.19 301 TYR A C 1
ATOM 2518 O O . TYR A 1 301 ? -79.686 -23.549 75.686 1.00 67.19 301 TYR A O 1
ATOM 2526 N N . GLU A 1 302 ? -81.282 -25.001 76.254 1.00 69.06 302 GLU A N 1
ATOM 2527 C CA . GLU A 1 302 ? -81.135 -24.730 77.688 1.00 69.06 302 GLU A CA 1
ATOM 2528 C C . GLU A 1 302 ? -79.732 -25.075 78.200 1.00 69.06 302 GLU A C 1
ATOM 2530 O O . GLU A 1 302 ? -79.222 -24.445 79.128 1.00 69.06 302 GLU A O 1
ATOM 2535 N N . ARG A 1 303 ? -79.087 -26.087 77.612 1.00 71.12 303 ARG A N 1
ATOM 2536 C CA . ARG A 1 303 ? -77.722 -26.479 77.969 1.00 71.12 303 ARG A CA 1
ATOM 2537 C C . ARG A 1 303 ? -76.682 -25.485 77.452 1.00 71.12 303 ARG A C 1
ATOM 2539 O O . ARG A 1 303 ? -75.706 -25.259 78.158 1.00 71.12 303 ARG A O 1
ATOM 2546 N N . LEU A 1 304 ? -76.889 -24.898 76.274 1.00 67.38 304 LEU A N 1
ATOM 2547 C CA . LEU A 1 304 ? -76.059 -23.841 75.691 1.00 67.38 304 LEU A CA 1
ATOM 2548 C C . LEU A 1 304 ? -76.164 -22.549 76.499 1.00 67.38 304 LEU A C 1
ATOM 2550 O O . LEU A 1 304 ? -75.133 -22.007 76.872 1.00 67.38 304 LEU A O 1
ATOM 2554 N N . VAL A 1 305 ? -77.376 -22.135 76.873 1.00 66.56 305 VAL A N 1
ATOM 2555 C CA . VAL A 1 305 ? -77.624 -20.966 77.739 1.00 66.56 305 VAL A CA 1
ATOM 2556 C C . VAL A 1 305 ? -76.960 -21.144 79.110 1.00 66.56 305 VAL A C 1
ATOM 2558 O O . VAL A 1 305 ? -76.249 -20.266 79.593 1.00 66.56 305 VAL A O 1
ATOM 2561 N N . ARG A 1 306 ? -77.081 -22.336 79.716 1.00 67.38 306 ARG A N 1
ATOM 2562 C CA . ARG A 1 306 ? -76.396 -22.656 80.984 1.00 67.38 306 ARG A CA 1
ATOM 2563 C C . ARG A 1 306 ? -74.867 -22.719 80.871 1.00 67.38 306 ARG A C 1
ATOM 2565 O O . ARG A 1 306 ? -74.203 -22.590 81.895 1.00 67.38 306 ARG A O 1
ATOM 2572 N N . LEU A 1 307 ? -74.311 -22.990 79.687 1.00 64.56 307 LEU A N 1
ATOM 2573 C CA . LEU A 1 307 ? -72.863 -23.096 79.457 1.00 64.56 307 LEU A CA 1
ATOM 2574 C C . LEU A 1 307 ? -72.232 -21.774 79.003 1.00 64.56 307 LEU A C 1
ATOM 2576 O O . LEU A 1 307 ? -71.074 -21.541 79.339 1.00 64.56 307 LEU A O 1
ATOM 2580 N N . SER A 1 308 ? -72.960 -20.931 78.264 1.00 61.75 308 SER A N 1
ATOM 2581 C CA . SER A 1 308 ? -72.468 -19.627 77.802 1.00 61.75 308 SER A CA 1
ATOM 2582 C C . SER A 1 308 ? -72.595 -18.538 78.868 1.00 61.75 308 SER A C 1
ATOM 2584 O O . SER A 1 308 ? -71.875 -17.549 78.803 1.00 61.75 308 SER A O 1
ATOM 2586 N N . GLY A 1 309 ? -73.455 -18.725 79.879 1.00 62.09 309 GLY A N 1
ATOM 2587 C CA . GLY A 1 309 ? -73.595 -17.789 80.999 1.00 62.09 309 GLY A CA 1
ATOM 2588 C C . GLY A 1 309 ? -74.308 -16.479 80.644 1.00 62.09 309 GLY A C 1
ATOM 2589 O O . GLY A 1 309 ? -74.319 -15.564 81.464 1.00 62.09 309 GLY A O 1
ATOM 2590 N N . HIS A 1 310 ? -74.903 -16.390 79.451 1.00 58.62 310 HIS A N 1
ATOM 2591 C CA . HIS A 1 310 ? -75.712 -15.258 79.005 1.00 58.62 310 HIS A CA 1
ATOM 2592 C C . HIS A 1 310 ? -77.208 -15.571 79.178 1.00 58.62 310 HIS A C 1
ATOM 2594 O O . HIS A 1 310 ? -77.658 -16.649 78.798 1.00 58.62 310 HIS A O 1
ATOM 2600 N N . GLU A 1 311 ? -77.972 -14.645 79.770 1.00 57.72 311 GLU A N 1
ATOM 2601 C CA . GLU A 1 311 ? -79.408 -14.819 80.066 1.00 57.72 311 GLU A CA 1
ATOM 2602 C C . GLU A 1 311 ? -80.324 -14.566 78.854 1.00 57.72 311 GLU A C 1
ATOM 2604 O O . GLU A 1 311 ? -81.499 -14.924 78.911 1.00 57.72 311 GLU A O 1
ATOM 2609 N N . ASP A 1 312 ? -79.796 -14.004 77.757 1.00 65.12 312 ASP A N 1
ATOM 2610 C CA . ASP A 1 312 ? -80.584 -13.557 76.603 1.00 65.12 312 ASP A CA 1
ATOM 2611 C C . ASP A 1 312 ? -80.118 -14.182 75.274 1.00 65.12 312 ASP A C 1
ATOM 2613 O O . ASP A 1 312 ? -78.919 -14.274 74.988 1.00 65.12 312 ASP A O 1
ATOM 2617 N N . VAL A 1 313 ? -81.078 -14.632 74.461 1.00 64.31 313 VAL 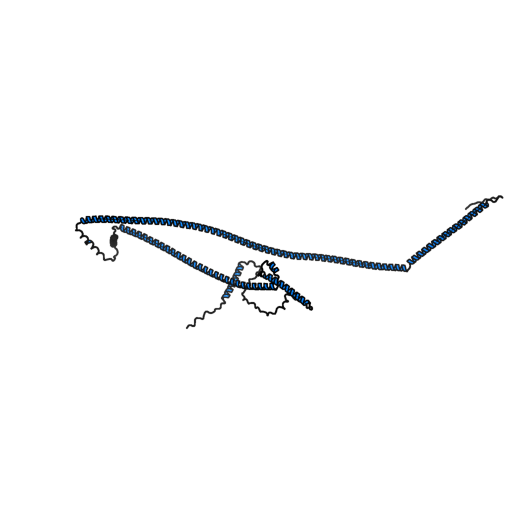A N 1
ATOM 2618 C CA . VAL A 1 313 ? -80.857 -15.427 73.231 1.00 64.31 313 VAL A CA 1
ATOM 2619 C C . VAL A 1 313 ? -80.240 -14.586 72.128 1.00 64.31 313 VAL A C 1
ATOM 2621 O O . VAL A 1 313 ? -79.368 -15.053 71.396 1.00 64.31 313 VAL A O 1
ATOM 2624 N N . GLU A 1 314 ? -80.688 -13.341 72.031 1.00 71.12 314 GLU A N 1
ATOM 2625 C CA . GLU A 1 314 ? -80.281 -12.407 70.987 1.00 71.12 314 GLU A CA 1
ATOM 2626 C C . GLU A 1 314 ? -78.792 -12.064 71.130 1.00 71.12 314 GLU A C 1
ATOM 2628 O O . GLU A 1 314 ? -78.046 -12.132 70.160 1.00 71.12 314 GLU A O 1
ATOM 2633 N N . SER A 1 315 ? -78.305 -11.910 72.368 1.00 71.94 315 SER A N 1
ATOM 2634 C CA . SER A 1 315 ? -76.882 -11.668 72.644 1.00 71.94 315 SER A CA 1
ATOM 2635 C C . SER A 1 315 ? -75.971 -12.853 72.284 1.00 71.94 315 SER A C 1
ATOM 2637 O O . SER A 1 315 ? -74.824 -12.644 71.882 1.00 71.94 315 SER A O 1
ATOM 2639 N N . LEU A 1 316 ? -76.452 -14.098 72.404 1.00 74.00 316 LEU A N 1
ATOM 2640 C CA . LEU A 1 316 ? -75.685 -15.282 71.996 1.00 74.00 316 LEU A CA 1
ATOM 2641 C C . LEU A 1 316 ? -75.625 -15.415 70.470 1.00 74.00 316 LEU A C 1
ATOM 2643 O O . LEU A 1 316 ? -74.585 -15.799 69.935 1.00 74.00 316 LEU A O 1
ATOM 2647 N N . ILE A 1 317 ? -76.724 -15.096 69.782 1.00 78.06 317 ILE A N 1
ATOM 2648 C CA . ILE A 1 317 ? -76.774 -15.053 68.317 1.00 78.06 317 ILE A CA 1
ATOM 2649 C C . ILE A 1 317 ? -75.861 -13.939 67.801 1.00 78.06 317 ILE A C 1
ATOM 2651 O O . ILE A 1 317 ? -75.095 -14.187 66.879 1.00 78.06 317 ILE A O 1
ATOM 2655 N N . ASP A 1 318 ? -75.844 -12.771 68.442 1.00 81.50 318 ASP A N 1
ATOM 2656 C CA . ASP A 1 318 ? -74.951 -11.667 68.075 1.00 81.50 318 ASP A CA 1
ATOM 2657 C C . ASP A 1 318 ? -73.474 -12.038 68.240 1.00 81.50 318 ASP A C 1
ATOM 2659 O O . ASP A 1 318 ? -72.677 -11.804 67.336 1.00 81.50 318 ASP A O 1
ATOM 2663 N N . GLN A 1 319 ? -73.094 -12.693 69.343 1.00 80.56 319 GLN A N 1
ATOM 2664 C CA . GLN A 1 319 ? -71.725 -13.197 69.510 1.00 80.56 319 GLN A CA 1
ATOM 2665 C C . GLN A 1 319 ? -71.388 -14.321 68.524 1.00 80.56 319 GLN A C 1
ATOM 2667 O O . GLN A 1 319 ? -70.237 -14.445 68.102 1.00 80.56 319 GLN A O 1
ATOM 2672 N N . PHE A 1 320 ? -72.357 -15.169 68.170 1.00 83.44 320 PHE A N 1
ATOM 2673 C CA . PHE A 1 320 ? -72.153 -16.204 67.162 1.00 83.44 320 PHE A CA 1
ATOM 2674 C C . PHE A 1 320 ? -71.960 -15.588 65.779 1.00 83.44 320 PHE A C 1
ATOM 2676 O O . PHE A 1 320 ? -71.015 -15.971 65.104 1.00 83.44 320 PHE A O 1
ATOM 2683 N N . ASN A 1 321 ? -72.769 -14.594 65.412 1.00 85.06 321 ASN A N 1
ATOM 2684 C CA . ASN A 1 321 ? -72.629 -13.832 64.176 1.00 85.06 321 ASN A CA 1
ATOM 2685 C C . ASN A 1 321 ? -71.297 -13.074 64.150 1.00 85.06 321 ASN A C 1
ATOM 2687 O O . ASN A 1 321 ? -70.585 -13.147 63.161 1.00 85.06 321 ASN A O 1
ATOM 2691 N N . GLU A 1 322 ? -70.887 -12.431 65.247 1.00 87.56 322 GLU A N 1
ATOM 2692 C CA . GLU A 1 322 ? -69.587 -11.750 65.328 1.00 87.56 322 GLU A CA 1
ATOM 2693 C C . GLU A 1 322 ? -68.422 -12.747 65.195 1.00 87.56 322 GLU A C 1
ATOM 2695 O O . GLU A 1 322 ? -67.410 -12.477 64.543 1.00 87.56 322 GLU A O 1
ATOM 2700 N N . ASN A 1 323 ? -68.557 -13.935 65.791 1.00 86.50 323 ASN A N 1
ATOM 2701 C CA . ASN A 1 323 ? -67.584 -15.008 65.625 1.00 86.50 323 ASN A CA 1
ATOM 2702 C C . ASN A 1 323 ? -67.613 -15.591 64.208 1.00 86.50 323 ASN A C 1
ATOM 2704 O O . ASN A 1 323 ? -66.547 -15.898 63.684 1.00 86.50 323 ASN A O 1
ATOM 2708 N N . GLU A 1 324 ? -68.779 -15.721 63.577 1.00 88.69 324 GLU A N 1
ATOM 2709 C CA . GLU A 1 324 ? -68.948 -16.180 62.197 1.00 88.69 324 GLU A CA 1
ATOM 2710 C C . GLU A 1 324 ? -68.353 -15.174 61.213 1.00 88.69 324 GLU A C 1
ATOM 2712 O O . GLU A 1 324 ? -67.599 -15.576 60.336 1.00 88.69 324 GLU A O 1
ATOM 2717 N N . GLU A 1 325 ? -68.575 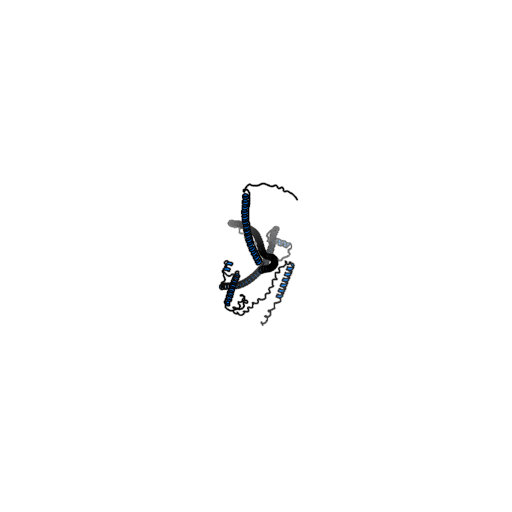-13.875 61.408 1.00 87.38 325 GLU A N 1
ATOM 2718 C CA . GLU A 1 325 ? -67.961 -12.799 60.628 1.00 87.38 325 GLU A CA 1
ATOM 2719 C C . GLU A 1 325 ? -66.436 -12.812 60.767 1.00 87.38 325 GLU A C 1
ATOM 2721 O O . GLU A 1 325 ? -65.722 -12.747 59.764 1.00 87.38 325 GLU A O 1
ATOM 2726 N N . LYS A 1 326 ? -65.908 -12.981 61.989 1.00 89.44 326 LYS A N 1
ATOM 2727 C CA . LYS A 1 326 ? -64.461 -13.159 62.217 1.00 89.44 326 LYS A CA 1
ATOM 2728 C C . LYS A 1 326 ? -63.929 -14.415 61.531 1.00 89.44 326 LYS A C 1
ATOM 2730 O O . LYS A 1 326 ? -62.827 -14.392 60.976 1.00 89.44 326 LYS A O 1
ATOM 2735 N N . ASN A 1 327 ? -64.694 -15.503 61.546 1.00 89.06 327 ASN A N 1
ATOM 2736 C CA . ASN A 1 327 ? -64.309 -16.758 60.906 1.00 89.06 327 ASN A CA 1
ATOM 2737 C C . ASN A 1 327 ? -64.354 -16.637 59.377 1.00 89.06 327 ASN A C 1
ATOM 2739 O O . ASN A 1 327 ? -63.444 -17.098 58.697 1.00 89.06 327 ASN A O 1
ATOM 2743 N N . PHE A 1 328 ? -65.356 -15.946 58.836 1.00 90.50 328 PHE A N 1
ATOM 2744 C CA . PHE A 1 328 ? -65.511 -15.673 57.413 1.00 90.50 328 PHE A CA 1
ATOM 2745 C C . PHE A 1 328 ? -64.409 -14.739 56.903 1.00 90.50 328 PHE A C 1
ATOM 2747 O O . PHE A 1 328 ? -63.798 -15.010 55.871 1.00 90.50 328 PHE A O 1
ATOM 2754 N N . ALA A 1 329 ? -64.066 -13.696 57.663 1.00 91.06 329 ALA A N 1
ATOM 2755 C CA . ALA A 1 329 ? -62.919 -12.837 57.376 1.00 91.06 329 ALA A CA 1
ATOM 2756 C C . ALA A 1 329 ? -61.600 -13.628 57.393 1.00 91.06 329 ALA A C 1
ATOM 2758 O O . ALA A 1 329 ? -60.773 -13.472 56.494 1.00 91.06 329 ALA A O 1
ATOM 2759 N N . SER A 1 330 ? -61.429 -14.529 58.366 1.00 90.44 330 SER A N 1
ATOM 2760 C CA . SER A 1 330 ? -60.255 -15.407 58.446 1.00 90.44 330 SER A CA 1
ATOM 2761 C C . SER A 1 330 ? -60.194 -16.387 57.271 1.00 90.44 330 SER A C 1
ATOM 2763 O O . SER A 1 330 ? -59.125 -16.602 56.709 1.00 90.44 330 SER A O 1
ATOM 2765 N N . PHE A 1 331 ? -61.331 -16.948 56.855 1.00 92.50 331 PHE A N 1
ATOM 2766 C CA . PHE A 1 331 ? -61.421 -17.849 55.707 1.00 92.50 331 PHE A CA 1
ATOM 2767 C C . PHE A 1 331 ? -61.096 -17.132 54.392 1.00 92.50 331 PHE A C 1
ATOM 2769 O O . PHE A 1 331 ? -60.325 -17.647 53.584 1.00 92.50 331 PHE A O 1
ATOM 2776 N N . ASN A 1 332 ? -61.610 -15.915 54.203 1.00 92.12 332 ASN A N 1
ATOM 2777 C CA . ASN A 1 332 ? -61.283 -15.092 53.040 1.00 92.12 332 ASN A CA 1
ATOM 2778 C C . ASN A 1 332 ? -59.797 -14.732 53.005 1.00 92.12 332 ASN A C 1
ATOM 2780 O O . ASN A 1 332 ? -59.173 -14.863 51.957 1.00 92.12 332 ASN A O 1
ATOM 2784 N N . TYR A 1 333 ? -59.213 -14.372 54.152 1.00 95.00 333 TYR A N 1
ATOM 2785 C CA . TYR A 1 333 ? -57.778 -14.116 54.252 1.00 95.00 333 TYR A CA 1
ATOM 2786 C C . TYR A 1 333 ? -56.946 -15.361 53.919 1.00 95.00 333 TYR A C 1
ATOM 2788 O O . TYR A 1 333 ? -55.990 -15.277 53.156 1.00 95.00 333 TYR A O 1
ATOM 2796 N N . VAL A 1 334 ? -57.327 -16.538 54.427 1.00 95.38 334 VAL A N 1
ATOM 2797 C CA . VAL A 1 334 ? -56.654 -17.805 54.089 1.00 95.38 334 VAL A CA 1
ATOM 2798 C C . VAL A 1 334 ? -56.755 -18.105 52.591 1.00 95.38 334 VAL A C 1
ATOM 2800 O O . VAL A 1 334 ? -55.772 -18.542 52.000 1.00 95.38 334 VAL A O 1
ATOM 2803 N N . ASN A 1 335 ? -57.895 -17.836 51.954 1.00 93.19 335 ASN A N 1
ATOM 2804 C CA . ASN A 1 335 ? -58.053 -18.026 50.510 1.00 93.19 335 ASN A CA 1
ATOM 2805 C C . ASN A 1 335 ? -57.220 -17.038 49.687 1.00 93.19 335 ASN A C 1
ATOM 2807 O O . ASN A 1 335 ? -56.639 -17.430 48.676 1.00 93.19 335 ASN A O 1
ATOM 2811 N N . GLU A 1 336 ? -57.133 -15.779 50.113 1.00 94.38 336 GLU A N 1
ATOM 2812 C CA . GLU A 1 336 ? -56.287 -14.770 49.470 1.00 94.38 336 GLU A CA 1
ATOM 2813 C C . GLU A 1 336 ? -54.805 -15.136 49.604 1.00 94.38 336 GLU A C 1
ATOM 2815 O O . GLU A 1 336 ? -54.077 -15.141 48.614 1.00 94.38 336 GLU A O 1
ATOM 2820 N N . VAL A 1 337 ? -54.376 -15.558 50.798 1.00 94.31 337 VAL A N 1
ATOM 2821 C CA . VAL A 1 337 ? -53.014 -16.051 51.038 1.00 94.31 337 VAL A CA 1
ATOM 2822 C C . VAL A 1 337 ? -52.724 -17.306 50.215 1.00 94.31 337 VAL A C 1
ATOM 2824 O O . VAL A 1 337 ? -51.652 -17.399 49.629 1.00 94.31 337 VAL A O 1
ATOM 2827 N N . ASN A 1 338 ? -53.661 -18.250 50.108 1.00 94.94 338 ASN A N 1
ATOM 2828 C CA . ASN A 1 338 ? -53.484 -19.434 49.261 1.00 94.94 338 ASN A CA 1
ATOM 2829 C C . ASN A 1 338 ? -53.389 -19.066 47.775 1.00 94.94 338 ASN A C 1
ATOM 2831 O O . ASN A 1 338 ? -52.526 -19.593 47.078 1.00 94.94 338 ASN A O 1
ATOM 2835 N N . SER A 1 339 ? -54.205 -18.120 47.308 1.00 95.38 339 SER A N 1
ATOM 2836 C CA . SER A 1 339 ? -54.131 -17.613 45.931 1.00 95.38 339 SER A CA 1
ATOM 2837 C C . SER A 1 339 ? -52.783 -16.937 45.659 1.00 95.38 339 SER A C 1
ATOM 2839 O O . SER A 1 339 ? -52.186 -17.122 44.599 1.00 95.38 339 SER A O 1
ATOM 2841 N N . GLU A 1 340 ? -52.262 -16.192 46.634 1.00 96.00 340 GLU A N 1
ATOM 2842 C CA . GLU A 1 340 ? -50.943 -15.566 46.547 1.00 96.00 340 GLU A CA 1
ATOM 2843 C C . GLU A 1 340 ? -49.809 -16.602 46.589 1.00 96.00 340 GLU A C 1
ATOM 2845 O O . GLU A 1 340 ? -48.830 -16.474 45.854 1.00 96.00 340 GLU A O 1
ATOM 2850 N N . ILE A 1 341 ? -49.949 -17.672 47.379 1.00 94.50 341 ILE A N 1
ATOM 2851 C CA . ILE A 1 341 ? -49.013 -18.804 47.385 1.00 94.50 341 ILE A CA 1
ATOM 2852 C C . ILE A 1 341 ? -48.983 -19.479 46.010 1.00 94.50 341 ILE A C 1
ATOM 2854 O O . ILE A 1 341 ? -47.896 -19.716 45.487 1.00 94.50 341 ILE A O 1
ATOM 2858 N N . GLU A 1 342 ? -50.138 -19.751 45.400 1.00 95.25 342 GLU A N 1
ATOM 2859 C CA . GLU A 1 342 ? -50.214 -20.333 44.052 1.00 95.25 342 GLU A CA 1
ATOM 2860 C C . GLU A 1 342 ? -49.581 -19.408 43.003 1.00 95.25 342 GLU A C 1
ATOM 2862 O O . GLU A 1 342 ? -48.813 -19.864 42.150 1.00 95.25 342 GLU A O 1
ATOM 2867 N N . ARG A 1 343 ? -49.826 -18.093 43.101 1.00 96.19 343 ARG A N 1
ATOM 2868 C CA . ARG A 1 343 ? -49.207 -17.086 42.227 1.00 96.19 343 ARG A CA 1
ATOM 2869 C C . ARG A 1 343 ? -47.683 -17.094 42.355 1.00 96.19 343 ARG A C 1
ATOM 2871 O O . ARG A 1 343 ? -46.987 -17.131 41.340 1.00 96.19 343 ARG A O 1
ATOM 2878 N N . LEU A 1 344 ? -47.167 -17.087 43.583 1.00 94.69 344 LEU A N 1
ATOM 2879 C CA . LEU A 1 344 ? -45.729 -17.128 43.856 1.00 94.69 344 LEU A CA 1
ATOM 2880 C C . LEU A 1 344 ? -45.103 -18.453 43.408 1.00 94.69 344 LEU A C 1
ATOM 2882 O O . LEU A 1 344 ? -44.004 -18.446 42.863 1.00 94.69 344 LEU A O 1
ATOM 2886 N N . GLN A 1 345 ? -45.793 -19.583 43.572 1.00 94.06 345 GLN A N 1
ATOM 2887 C CA . GLN A 1 345 ? -45.326 -20.882 43.077 1.00 94.06 345 GLN A CA 1
ATOM 2888 C C . GLN A 1 345 ? -45.238 -20.919 41.548 1.00 94.06 345 GLN A C 1
ATOM 2890 O O . GLN A 1 345 ? -44.250 -21.419 41.010 1.00 94.06 345 GLN A O 1
ATOM 2895 N N . ALA A 1 346 ? -46.219 -20.353 40.841 1.00 95.25 346 ALA A N 1
ATOM 2896 C CA . ALA A 1 346 ? -46.172 -20.232 39.385 1.00 95.25 346 ALA A CA 1
ATOM 2897 C C . ALA A 1 346 ? -45.021 -19.322 38.919 1.00 95.25 346 ALA A C 1
ATOM 2899 O O . ALA A 1 346 ? -44.352 -19.620 37.928 1.00 95.25 346 ALA A O 1
ATOM 2900 N N . GLU A 1 347 ? -44.759 -18.233 39.647 1.00 95.94 347 GLU A N 1
ATOM 2901 C CA . GLU A 1 347 ? -43.636 -17.332 39.375 1.00 95.94 347 GLU A CA 1
ATOM 2902 C C . GLU A 1 347 ? -42.286 -18.027 39.614 1.00 95.94 347 GLU A C 1
ATOM 2904 O O . GLU A 1 347 ? -41.411 -17.964 38.751 1.00 95.94 347 GLU A O 1
ATOM 2909 N N . ILE A 1 348 ? -42.149 -18.780 40.712 1.00 93.81 348 ILE A N 1
ATOM 2910 C CA . ILE A 1 348 ? -40.965 -19.608 40.989 1.00 93.81 348 ILE A CA 1
ATOM 2911 C C . ILE A 1 348 ? -40.742 -20.604 39.850 1.00 93.81 348 ILE A C 1
ATOM 2913 O O . ILE A 1 348 ? -39.656 -20.614 39.274 1.00 93.81 348 ILE A O 1
ATOM 2917 N N . HIS A 1 349 ? -41.765 -21.365 39.452 1.00 95.50 349 HIS A N 1
ATOM 2918 C CA . HIS A 1 349 ? -41.628 -22.354 38.379 1.00 95.50 349 HIS A CA 1
ATOM 2919 C C . HIS A 1 349 ? -41.198 -21.706 37.056 1.00 95.50 349 HIS A C 1
ATOM 2921 O O . HIS A 1 349 ? -40.310 -22.205 36.368 1.00 95.50 349 HIS A O 1
ATOM 2927 N N . LYS A 1 350 ? -41.760 -20.537 36.726 1.00 95.94 350 LYS A N 1
ATOM 2928 C CA . LYS A 1 350 ? -41.353 -19.774 35.542 1.00 95.94 350 LYS A CA 1
ATOM 2929 C C . LYS A 1 350 ? -39.884 -19.346 35.618 1.00 95.94 350 LYS A C 1
ATOM 2931 O O . LYS A 1 350 ? -39.159 -19.474 34.632 1.00 95.94 350 LYS A O 1
ATOM 2936 N N . THR A 1 351 ? -39.429 -18.862 36.774 1.00 93.19 351 THR A N 1
ATOM 2937 C CA . THR A 1 351 ? -38.015 -18.494 36.954 1.00 93.19 351 THR A CA 1
ATOM 2938 C C . THR A 1 351 ? -37.087 -19.708 36.896 1.00 93.19 351 THR A C 1
ATOM 2940 O O . THR A 1 351 ? -35.998 -19.616 36.332 1.00 93.19 351 THR A O 1
ATOM 2943 N N . GLU A 1 352 ? -37.510 -20.864 37.411 1.00 94.94 352 GLU A N 1
ATOM 2944 C CA . GLU A 1 352 ? -36.754 -22.116 37.322 1.00 94.94 352 GLU A CA 1
ATOM 2945 C C . GLU A 1 352 ? -36.612 -22.588 35.868 1.00 94.94 352 GLU A C 1
ATOM 2947 O O . GLU A 1 352 ? -35.506 -22.948 35.447 1.00 94.94 352 GLU A O 1
ATOM 2952 N N . ASP A 1 353 ? -37.682 -22.498 35.075 1.00 95.81 353 ASP A N 1
ATOM 2953 C CA . ASP A 1 353 ? -37.671 -22.810 33.641 1.00 95.81 353 ASP A CA 1
ATOM 2954 C C . ASP A 1 353 ? -36.761 -21.848 32.852 1.00 95.81 353 ASP A C 1
ATOM 2956 O O . ASP A 1 353 ? -35.981 -22.272 31.991 1.00 95.81 353 ASP A O 1
ATOM 2960 N N . GLU A 1 354 ? -36.789 -20.550 33.171 1.00 95.69 354 GLU A N 1
ATOM 2961 C CA . GLU A 1 354 ? -35.880 -19.557 32.583 1.00 95.69 354 GLU A CA 1
ATOM 2962 C C . GLU A 1 354 ? -34.413 -19.854 32.934 1.00 95.69 354 GLU A C 1
ATOM 2964 O O . GLU A 1 354 ? -33.546 -19.833 32.054 1.00 95.69 354 GLU A O 1
ATOM 2969 N N . ILE A 1 355 ? -34.120 -20.221 34.187 1.00 93.19 355 ILE A N 1
ATOM 2970 C CA . ILE A 1 355 ? -32.775 -20.636 34.616 1.00 93.19 355 ILE A CA 1
ATOM 2971 C C . ILE A 1 355 ? -32.329 -21.897 33.865 1.00 93.19 355 ILE A C 1
ATOM 2973 O O . ILE A 1 355 ? -31.166 -21.988 33.455 1.00 93.19 355 ILE A O 1
ATOM 2977 N N . ALA A 1 356 ? -33.217 -22.875 33.672 1.00 94.81 356 ALA A N 1
ATOM 2978 C CA . ALA A 1 356 ? -32.911 -24.097 32.931 1.00 94.81 356 ALA A CA 1
ATOM 2979 C C . ALA A 1 356 ? -32.579 -23.802 31.457 1.00 94.81 356 ALA A C 1
ATOM 2981 O O . ALA A 1 356 ? -31.583 -24.317 30.936 1.00 94.81 356 ALA A O 1
ATOM 2982 N N . ASN A 1 357 ? -33.343 -22.914 30.816 1.00 94.94 357 ASN A N 1
ATOM 2983 C CA . ASN A 1 357 ? -33.098 -22.471 29.442 1.00 94.94 357 ASN A CA 1
ATOM 2984 C C . ASN A 1 357 ? -31.791 -21.683 29.299 1.00 94.94 357 ASN A C 1
ATOM 2986 O O . ASN A 1 357 ? -31.006 -21.944 28.388 1.00 94.94 357 ASN A O 1
ATOM 2990 N N . LEU A 1 358 ? -31.498 -20.761 30.217 1.00 92.88 358 LEU A N 1
ATOM 2991 C CA . LEU A 1 358 ? -30.233 -20.020 30.192 1.00 92.88 358 LEU A CA 1
ATOM 2992 C C . LEU A 1 358 ? -29.032 -20.951 30.402 1.00 92.88 358 LEU A C 1
ATOM 2994 O O . LEU A 1 358 ? -28.020 -20.829 29.709 1.00 92.88 358 LEU A O 1
ATOM 2998 N N . LYS A 1 359 ? -29.149 -21.941 31.297 1.00 92.94 359 LYS A N 1
ATOM 2999 C CA . LYS A 1 359 ? -28.106 -22.959 31.499 1.00 92.94 359 LYS A CA 1
ATOM 3000 C C . LYS A 1 359 ? -27.893 -23.829 30.259 1.00 92.94 359 LYS A C 1
ATOM 3002 O O . LYS A 1 359 ? -26.746 -24.170 29.963 1.00 92.94 359 LYS A O 1
ATOM 3007 N N . SER A 1 360 ? -28.950 -24.204 29.536 1.00 92.31 360 SER A N 1
ATOM 3008 C CA . SER A 1 360 ? -28.817 -25.004 28.311 1.00 92.31 360 SER A CA 1
ATOM 3009 C C . SER A 1 360 ? -28.160 -24.196 27.185 1.00 92.31 360 SER A C 1
ATOM 3011 O O . SER A 1 360 ? -27.197 -24.675 26.583 1.00 92.31 360 SER A O 1
ATOM 3013 N N . GLN A 1 361 ? -2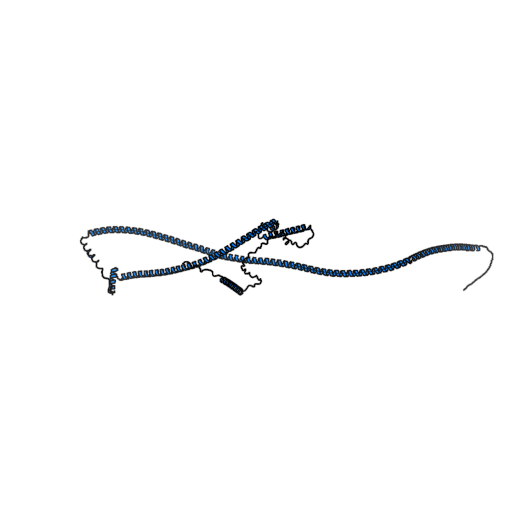8.566 -22.938 26.988 1.00 92.75 361 GLN A N 1
ATOM 3014 C CA . GLN A 1 361 ? -27.930 -22.016 26.038 1.00 92.75 361 GLN A CA 1
ATOM 3015 C C . GLN A 1 361 ? -26.455 -21.770 26.369 1.00 92.75 361 GLN A C 1
ATOM 3017 O O . GLN A 1 361 ? -25.603 -21.810 25.480 1.00 92.75 361 GLN A O 1
ATOM 3022 N N . GLN A 1 362 ? -26.122 -21.589 27.651 1.00 91.00 362 GLN A N 1
ATOM 3023 C CA . GLN A 1 362 ? -24.737 -21.429 28.091 1.00 91.00 362 GLN A CA 1
ATOM 3024 C C . GLN A 1 362 ? -23.893 -22.672 27.781 1.00 91.00 362 GLN A C 1
ATOM 3026 O O . GLN A 1 362 ? -22.749 -22.533 27.348 1.00 91.00 362 GLN A O 1
ATOM 3031 N N . ARG A 1 363 ? -24.435 -23.885 27.963 1.00 91.12 363 ARG A N 1
ATOM 3032 C CA . ARG A 1 363 ? -23.730 -25.132 27.617 1.00 91.12 363 ARG A CA 1
ATOM 3033 C C . ARG A 1 363 ? -23.476 -25.250 26.117 1.00 91.12 363 ARG A C 1
ATOM 3035 O O . ARG A 1 363 ? -22.366 -25.613 25.740 1.00 91.12 363 ARG A O 1
ATOM 3042 N N . ILE A 1 364 ? -24.462 -24.915 25.283 1.00 91.31 364 ILE A N 1
ATOM 3043 C CA . ILE A 1 364 ? -24.326 -24.954 23.819 1.00 91.31 364 ILE A CA 1
ATOM 3044 C C . ILE A 1 364 ? -23.272 -23.938 23.365 1.00 91.31 364 ILE A C 1
ATOM 3046 O O . ILE A 1 364 ? -22.286 -24.321 22.742 1.00 91.31 364 ILE A O 1
ATOM 3050 N N . SER A 1 365 ? -23.399 -22.674 23.784 1.00 88.38 365 SER A N 1
ATOM 3051 C CA . SER A 1 365 ? -22.444 -21.618 23.421 1.00 88.38 365 SER A CA 1
ATOM 3052 C C . SER A 1 365 ? -21.033 -21.901 23.949 1.00 88.38 365 SER A C 1
ATOM 3054 O O . SER A 1 365 ? -20.040 -21.649 23.267 1.00 88.38 365 SER A O 1
ATOM 3056 N N . SER A 1 366 ? -20.914 -22.471 25.153 1.00 88.75 366 SER A N 1
ATOM 3057 C CA . SER A 1 366 ? -19.623 -22.915 25.682 1.00 88.75 366 SER A CA 1
ATOM 3058 C C . SER A 1 366 ? -19.032 -24.055 24.855 1.00 88.75 366 SER A C 1
ATOM 3060 O O . SER A 1 366 ? -17.822 -24.059 24.648 1.00 88.75 366 SER A O 1
ATOM 3062 N N . GLY A 1 367 ? -19.848 -25.009 24.397 1.00 90.69 367 GLY A N 1
ATOM 3063 C CA . GLY A 1 367 ? -19.420 -26.109 23.532 1.00 90.69 367 GLY A CA 1
ATOM 3064 C C . GLY A 1 367 ? -18.894 -25.610 22.188 1.00 90.69 367 GLY A C 1
ATOM 3065 O O . GLY A 1 367 ? -17.783 -25.969 21.801 1.00 90.69 367 GLY A O 1
ATOM 3066 N N . GLU A 1 368 ? -19.635 -24.709 21.539 1.00 90.81 368 GLU A N 1
ATOM 3067 C CA . GLU A 1 368 ? -19.234 -24.056 20.284 1.00 90.81 368 GLU A CA 1
ATOM 3068 C C . GLU A 1 368 ? -17.932 -23.263 20.446 1.00 90.81 368 GLU A C 1
ATOM 3070 O O . GLU A 1 368 ? -17.008 -23.408 19.648 1.00 90.81 368 GLU A O 1
ATOM 3075 N N . ARG A 1 369 ? -17.800 -22.474 21.524 1.00 88.69 369 ARG A N 1
ATOM 3076 C CA . ARG A 1 369 ? -16.550 -21.757 21.833 1.00 88.69 369 ARG A CA 1
ATOM 3077 C C . ARG A 1 369 ? -15.379 -22.716 22.025 1.00 88.69 369 ARG A C 1
ATOM 3079 O O . ARG A 1 369 ? -14.288 -22.432 21.547 1.00 88.69 369 ARG A O 1
ATOM 3086 N N . HIS A 1 370 ? -15.595 -23.840 22.707 1.00 92.44 370 HIS A N 1
ATOM 3087 C CA . HIS A 1 370 ? -14.547 -24.835 22.937 1.00 92.44 370 HIS A CA 1
ATOM 3088 C C . HIS A 1 370 ? -14.135 -25.549 21.646 1.00 92.44 370 HIS A C 1
ATOM 3090 O O . HIS A 1 370 ? -12.961 -25.856 21.457 1.00 92.44 370 HIS A O 1
ATOM 3096 N N . GLN A 1 371 ? -15.086 -25.813 20.749 1.00 92.94 371 GLN A N 1
ATOM 3097 C CA . GLN A 1 371 ? -14.792 -26.364 19.430 1.00 92.94 371 GLN A CA 1
ATOM 3098 C C . GLN A 1 371 ? -14.002 -25.365 18.579 1.00 92.94 371 GLN A C 1
ATOM 3100 O O . GLN A 1 371 ? -12.937 -25.719 18.084 1.00 92.94 371 GLN A O 1
ATOM 3105 N N . ASN A 1 372 ? -14.449 -24.110 18.505 1.00 92.19 372 ASN A N 1
ATOM 3106 C CA . ASN A 1 372 ? -13.747 -23.058 17.768 1.00 92.19 372 ASN A CA 1
ATOM 3107 C C . ASN A 1 372 ? -12.327 -22.825 18.304 1.00 92.19 372 ASN A C 1
ATOM 3109 O O . ASN A 1 372 ? -11.402 -22.641 17.517 1.00 92.19 372 ASN A O 1
ATOM 3113 N N . LEU A 1 373 ? -12.139 -22.854 19.630 1.00 91.69 373 LEU A N 1
ATOM 3114 C CA . LEU A 1 373 ? -10.812 -22.754 20.246 1.00 91.69 373 LEU A CA 1
ATOM 3115 C C . LEU A 1 373 ? -9.909 -23.917 19.838 1.00 91.69 373 LEU A C 1
ATOM 3117 O O . LEU A 1 373 ? -8.784 -23.667 19.426 1.00 91.69 373 LEU A O 1
ATOM 3121 N N . ARG A 1 374 ? -10.409 -25.159 19.866 1.00 95.06 374 ARG A N 1
ATOM 3122 C CA . ARG A 1 374 ? -9.635 -26.324 19.406 1.00 95.06 374 ARG A CA 1
ATOM 3123 C C . ARG A 1 374 ? -9.258 -26.234 17.930 1.00 95.06 374 ARG A C 1
ATOM 3125 O O . ARG A 1 374 ? -8.125 -26.532 17.578 1.00 95.06 374 ARG A O 1
ATOM 3132 N N . GLU A 1 375 ? -10.174 -25.795 17.070 1.00 93.69 375 GLU A N 1
ATOM 3133 C CA . GLU A 1 375 ? -9.885 -25.611 15.641 1.00 93.69 375 GLU A CA 1
ATOM 3134 C C . GLU A 1 375 ? -8.843 -24.505 15.398 1.00 93.69 375 GLU A C 1
ATOM 3136 O O . GLU A 1 375 ? -8.004 -24.621 14.504 1.00 93.69 375 GLU A O 1
ATOM 3141 N N . LEU A 1 376 ? -8.877 -23.429 16.191 1.00 90.81 376 LEU A N 1
ATOM 3142 C CA . LEU A 1 376 ? -7.873 -22.362 16.158 1.00 90.81 376 LEU A CA 1
ATOM 3143 C C . LEU A 1 376 ? -6.511 -22.837 16.673 1.00 90.81 376 LEU A C 1
ATOM 3145 O O . LEU A 1 376 ? -5.500 -22.508 16.060 1.00 90.81 376 LEU A O 1
ATOM 3149 N N . GLU A 1 377 ? -6.479 -23.621 17.751 1.00 92.31 377 GLU A N 1
ATOM 3150 C CA . GLU A 1 377 ? -5.258 -24.240 18.281 1.00 92.31 377 GLU A CA 1
ATOM 3151 C C . GLU A 1 377 ? -4.632 -25.202 17.267 1.00 92.31 377 GLU A C 1
ATOM 3153 O O . GLU A 1 377 ? -3.427 -25.151 17.040 1.00 92.31 377 GLU A O 1
ATOM 3158 N N . GLU A 1 378 ? -5.436 -26.028 16.592 1.00 95.06 378 GLU A N 1
ATOM 3159 C CA . GLU A 1 378 ? -4.937 -26.943 15.562 1.00 95.06 378 GLU A CA 1
ATOM 3160 C C . GLU A 1 378 ? -4.372 -26.183 14.353 1.00 95.06 378 GLU A C 1
ATOM 3162 O O . GLU A 1 378 ? -3.317 -26.540 13.829 1.00 95.06 378 GLU A O 1
ATOM 3167 N N . LYS A 1 379 ? -5.037 -25.102 13.922 1.00 94.56 379 LYS A N 1
ATOM 3168 C CA . LYS A 1 379 ? -4.517 -24.227 12.859 1.00 94.56 379 LYS A CA 1
ATOM 3169 C C . LYS A 1 379 ? -3.214 -23.555 13.274 1.00 94.56 379 LYS A C 1
ATOM 3171 O O . LYS A 1 379 ? -2.274 -23.553 12.490 1.00 94.56 379 LYS A O 1
ATOM 3176 N N . LEU A 1 380 ? -3.149 -23.026 14.497 1.00 90.19 380 LEU A N 1
ATOM 3177 C CA . LEU A 1 380 ? -1.936 -22.423 15.046 1.00 90.19 380 LEU A CA 1
ATOM 3178 C C . LEU A 1 380 ? -0.784 -23.433 15.037 1.00 90.19 380 LEU A C 1
ATOM 3180 O O . LEU A 1 380 ? 0.301 -23.104 14.572 1.00 90.19 380 LEU A O 1
ATOM 3184 N N . GLN A 1 381 ? -1.034 -24.658 15.498 1.00 95.25 381 GLN A N 1
ATOM 3185 C CA . GLN A 1 381 ? -0.027 -25.712 15.550 1.00 95.25 381 GLN A CA 1
ATOM 3186 C C . GLN A 1 381 ? 0.491 -26.073 14.152 1.00 95.25 381 GLN A C 1
ATOM 3188 O O . GLN A 1 381 ? 1.702 -26.115 13.949 1.00 95.25 381 GLN A O 1
ATOM 3193 N N . LYS A 1 382 ? -0.404 -26.235 13.167 1.00 95.00 382 LYS A N 1
ATOM 3194 C CA . LYS A 1 382 ? -0.017 -26.465 11.763 1.00 95.00 382 LYS A CA 1
ATOM 3195 C C . LYS A 1 382 ? 0.830 -25.322 11.207 1.00 95.00 382 LYS A C 1
ATOM 3197 O O . LYS A 1 382 ? 1.874 -25.567 10.616 1.00 95.00 382 LYS A O 1
ATOM 3202 N N . THR A 1 383 ? 0.429 -24.073 11.448 1.00 89.62 383 THR A N 1
ATOM 3203 C CA . THR A 1 383 ? 1.209 -22.909 11.005 1.00 89.62 383 THR A CA 1
ATOM 3204 C C . THR A 1 383 ? 2.577 -22.851 11.686 1.00 89.62 383 THR A C 1
ATOM 3206 O O . THR A 1 383 ? 3.562 -22.541 11.025 1.00 89.62 383 THR A O 1
ATOM 3209 N N . ILE A 1 384 ? 2.675 -23.183 12.978 1.00 92.38 384 ILE A N 1
ATOM 3210 C CA . ILE A 1 384 ? 3.965 -23.259 13.681 1.00 92.38 384 ILE A CA 1
ATOM 3211 C C . ILE A 1 384 ? 4.862 -24.313 13.022 1.00 92.38 384 ILE A C 1
ATOM 3213 O O . ILE A 1 384 ? 5.996 -23.999 12.668 1.00 92.38 384 ILE A O 1
ATOM 3217 N N . GLU A 1 385 ? 4.349 -25.516 12.769 1.00 94.69 385 GLU A N 1
ATOM 3218 C CA . GLU A 1 385 ? 5.102 -26.596 12.117 1.00 94.69 385 GLU A CA 1
ATOM 3219 C C . GLU A 1 385 ? 5.595 -26.203 10.711 1.00 94.69 385 GLU A C 1
ATOM 3221 O O . GLU A 1 385 ? 6.770 -26.403 10.388 1.00 94.69 385 GLU A O 1
ATOM 3226 N N . GLU A 1 386 ? 4.745 -25.567 9.898 1.00 92.69 386 GLU A N 1
ATOM 3227 C CA . GLU A 1 386 ? 5.112 -25.038 8.574 1.00 92.69 386 GLU A CA 1
ATOM 3228 C C . GLU A 1 386 ? 6.194 -23.949 8.662 1.00 92.69 386 GLU A C 1
ATOM 3230 O O . GLU A 1 386 ? 7.147 -23.934 7.869 1.00 92.69 386 GLU A O 1
ATOM 3235 N N . THR A 1 387 ? 6.086 -23.046 9.644 1.00 91.19 387 THR A N 1
ATOM 3236 C CA . THR A 1 387 ? 7.085 -21.987 9.854 1.00 91.19 387 THR A CA 1
ATOM 3237 C C . THR A 1 387 ? 8.421 -22.546 10.328 1.00 91.19 387 THR A C 1
ATOM 3239 O O . THR A 1 387 ? 9.457 -22.130 9.812 1.00 91.19 387 THR A O 1
ATOM 3242 N N . GLU A 1 388 ? 8.426 -23.531 11.229 1.00 94.56 388 GLU A N 1
ATOM 3243 C CA . GLU A 1 388 ? 9.651 -24.190 11.687 1.00 94.56 388 GLU A CA 1
ATOM 3244 C C . GLU A 1 388 ? 10.351 -24.939 10.549 1.00 94.56 388 GLU A C 1
ATOM 3246 O O . GLU A 1 388 ? 11.582 -24.921 10.453 1.00 94.56 388 GLU A O 1
ATOM 3251 N N . LEU A 1 389 ? 9.591 -25.602 9.672 1.00 94.81 389 LEU A N 1
ATOM 3252 C CA . LEU A 1 389 ? 10.138 -26.311 8.514 1.00 94.81 389 LEU A CA 1
ATOM 3253 C C . LEU A 1 389 ? 10.747 -25.331 7.501 1.00 94.81 389 LEU A C 1
ATOM 3255 O O . LEU A 1 389 ? 11.865 -25.543 7.016 1.00 94.81 389 LEU A O 1
ATOM 3259 N N . SER A 1 390 ? 10.059 -24.219 7.246 1.00 87.94 390 SER A N 1
ATOM 3260 C CA . SER A 1 390 ? 10.561 -23.139 6.390 1.00 87.94 390 SER A CA 1
ATOM 3261 C C . SER A 1 390 ? 11.808 -22.476 6.984 1.00 87.94 390 SER A C 1
ATOM 3263 O O . SER A 1 390 ? 12.770 -22.215 6.264 1.00 87.94 390 SER A O 1
ATOM 3265 N N . GLU A 1 391 ? 11.849 -22.259 8.302 1.00 93.81 391 GLU A N 1
ATOM 3266 C CA . GLU A 1 391 ? 13.007 -21.685 8.994 1.00 93.81 391 GLU A CA 1
ATOM 3267 C C . GLU A 1 391 ? 14.217 -22.631 8.960 1.00 93.81 391 GLU A C 1
ATOM 3269 O O . GLU A 1 391 ? 15.348 -22.184 8.756 1.00 93.81 391 GLU A O 1
ATOM 3274 N N . LYS A 1 392 ? 14.001 -23.945 9.119 1.00 94.38 392 LYS A N 1
ATOM 3275 C CA . LYS A 1 392 ? 15.059 -24.957 8.947 1.00 94.38 392 LYS A CA 1
ATOM 3276 C C . LYS A 1 392 ? 15.626 -24.917 7.529 1.00 94.38 392 LYS A C 1
ATOM 3278 O O . LYS A 1 392 ? 16.840 -24.793 7.378 1.00 94.38 392 LYS A O 1
ATOM 3283 N N . SER A 1 393 ? 14.757 -24.920 6.520 1.00 91.75 393 SER A N 1
ATOM 3284 C CA . SER A 1 393 ? 15.157 -24.843 5.107 1.00 91.75 393 SER A CA 1
ATOM 3285 C C . SER A 1 393 ? 15.924 -23.549 4.809 1.00 91.75 393 SER A C 1
ATOM 3287 O O . SER A 1 393 ? 16.979 -23.571 4.179 1.00 91.75 393 SER A O 1
ATOM 3289 N N . TYR A 1 394 ? 15.464 -22.414 5.345 1.00 89.06 394 TYR A N 1
ATOM 3290 C CA . TYR A 1 394 ? 16.159 -21.132 5.223 1.00 89.06 394 TYR A CA 1
ATOM 3291 C C . TYR A 1 394 ? 17.545 -21.154 5.883 1.00 89.06 394 TYR A C 1
ATOM 3293 O O . TYR A 1 394 ? 18.515 -20.685 5.292 1.00 89.06 394 TYR A O 1
ATOM 3301 N N . LYS A 1 395 ? 17.677 -21.737 7.084 1.00 92.75 395 LYS A N 1
ATOM 3302 C CA . LYS A 1 395 ? 18.976 -21.891 7.766 1.00 92.75 395 LYS A CA 1
ATOM 3303 C C . LYS A 1 395 ? 19.947 -22.754 6.962 1.00 92.75 395 LYS A C 1
ATOM 3305 O O . LYS A 1 395 ? 21.143 -22.473 6.966 1.00 92.75 395 LYS A O 1
ATOM 3310 N N . GLU A 1 396 ? 19.465 -23.797 6.293 1.00 93.31 396 GLU A N 1
ATOM 3311 C CA . GLU A 1 396 ? 20.290 -24.635 5.416 1.00 93.31 396 GLU A CA 1
ATOM 3312 C C . GLU A 1 396 ? 20.763 -23.864 4.179 1.00 93.31 396 GLU A C 1
ATOM 3314 O O . GLU A 1 396 ? 21.965 -23.829 3.911 1.00 93.31 396 GLU A O 1
ATOM 3319 N N . VAL A 1 397 ? 19.858 -23.166 3.487 1.00 89.50 397 VAL A N 1
ATOM 3320 C CA . VAL A 1 397 ? 20.201 -22.332 2.321 1.00 89.50 397 VAL A CA 1
ATOM 3321 C C . VAL A 1 397 ? 21.144 -21.189 2.707 1.00 89.50 397 VAL A C 1
ATOM 3323 O O . VAL A 1 397 ? 22.120 -20.942 2.003 1.00 89.50 397 VAL A O 1
ATOM 3326 N N . SER A 1 398 ? 20.927 -20.545 3.856 1.00 88.25 398 SER A N 1
ATOM 3327 C CA . SER A 1 398 ? 21.809 -19.489 4.369 1.00 88.25 398 SER A CA 1
ATOM 3328 C C . SER A 1 398 ? 23.224 -20.007 4.620 1.00 88.25 398 SER A C 1
ATOM 3330 O O . SER A 1 398 ? 24.179 -19.351 4.227 1.00 88.25 398 SER A O 1
ATOM 3332 N N . LYS A 1 399 ? 23.387 -21.208 5.196 1.00 91.06 399 LYS A N 1
ATOM 3333 C CA . LYS A 1 399 ? 24.719 -21.815 5.380 1.00 91.06 399 LYS A CA 1
ATOM 3334 C C . LYS A 1 399 ? 25.425 -22.071 4.050 1.00 91.06 399 LYS A C 1
ATOM 3336 O O . LYS A 1 399 ? 26.634 -21.870 3.953 1.00 91.06 399 LYS A O 1
ATOM 3341 N N . ILE A 1 400 ? 24.688 -22.532 3.037 1.00 88.06 400 ILE A N 1
ATOM 3342 C CA . ILE A 1 400 ? 25.234 -22.736 1.687 1.00 88.06 400 ILE A CA 1
ATOM 3343 C C . ILE A 1 400 ? 25.657 -21.390 1.088 1.00 88.06 400 ILE A C 1
ATOM 3345 O O . ILE A 1 400 ? 26.747 -21.290 0.528 1.00 88.06 400 ILE A O 1
ATOM 3349 N N . MET A 1 401 ? 24.837 -20.352 1.256 1.00 83.56 401 MET A N 1
ATOM 3350 C CA . MET A 1 401 ? 25.133 -18.998 0.785 1.00 83.56 401 MET A CA 1
ATOM 3351 C C . MET A 1 401 ? 26.360 -18.393 1.477 1.00 83.56 401 MET A C 1
ATOM 3353 O O . MET A 1 401 ? 27.215 -17.810 0.809 1.00 83.56 401 MET A O 1
ATOM 3357 N N . ASP A 1 402 ? 26.498 -18.574 2.791 1.00 85.69 402 ASP A N 1
ATOM 3358 C CA . ASP A 1 402 ? 27.666 -18.122 3.556 1.00 85.69 402 ASP A CA 1
ATOM 3359 C C . ASP A 1 402 ? 28.942 -18.834 3.082 1.00 85.69 402 ASP A C 1
ATOM 3361 O O . ASP A 1 402 ? 29.988 -18.206 2.894 1.00 85.69 402 ASP A O 1
ATOM 3365 N N . HIS A 1 403 ? 28.855 -20.145 2.827 1.00 86.88 403 HIS A N 1
ATOM 3366 C CA . HIS A 1 403 ? 29.977 -20.916 2.295 1.00 86.88 403 HIS A CA 1
ATOM 3367 C C . HIS A 1 403 ? 30.367 -20.461 0.883 1.00 86.88 403 HIS A C 1
ATOM 3369 O O . HIS A 1 403 ? 31.553 -20.294 0.597 1.00 86.88 403 HIS A O 1
ATOM 3375 N N . LEU A 1 404 ? 29.381 -20.209 0.017 1.00 84.88 404 LEU A N 1
ATOM 3376 C CA . LEU A 1 404 ? 29.608 -19.697 -1.332 1.00 84.88 404 LEU A CA 1
ATOM 3377 C C . LEU A 1 404 ? 30.240 -18.301 -1.296 1.00 84.88 404 LEU A C 1
ATOM 3379 O O . LEU A 1 404 ? 31.211 -18.059 -2.008 1.00 84.88 404 LEU A O 1
ATOM 3383 N N . SER A 1 405 ? 29.742 -17.415 -0.434 1.00 82.69 405 SER A N 1
ATOM 3384 C CA . SER A 1 405 ? 30.272 -16.058 -0.263 1.00 82.69 405 SER A CA 1
ATOM 3385 C C . SER A 1 405 ? 31.729 -16.093 0.200 1.00 82.69 405 SER A C 1
ATOM 3387 O O . SER A 1 405 ? 32.583 -15.451 -0.409 1.00 82.69 405 SER A O 1
ATOM 3389 N N . SER A 1 406 ? 32.051 -16.941 1.184 1.00 84.62 406 SER A N 1
ATOM 3390 C CA . SER A 1 406 ? 33.435 -17.161 1.620 1.00 84.62 406 SER A CA 1
ATOM 3391 C C . SER A 1 406 ? 34.314 -17.742 0.504 1.00 84.62 406 SER A C 1
ATOM 3393 O O . SER A 1 406 ? 35.441 -17.287 0.306 1.00 84.62 406 SER A O 1
ATOM 3395 N N . GLY A 1 407 ? 33.802 -18.701 -0.276 1.00 84.25 407 GLY A N 1
ATOM 3396 C CA . GLY A 1 407 ? 34.498 -19.251 -1.440 1.00 84.25 407 GLY A CA 1
ATOM 3397 C C . GLY A 1 407 ? 34.811 -18.184 -2.494 1.00 84.25 407 GLY A C 1
ATOM 3398 O O . GLY A 1 407 ? 35.946 -18.089 -2.961 1.00 84.25 407 GLY A O 1
ATOM 3399 N N . ILE A 1 408 ? 33.846 -17.324 -2.817 1.00 83.38 408 ILE A N 1
ATOM 3400 C CA . ILE A 1 408 ? 34.032 -16.212 -3.758 1.00 83.38 408 ILE A CA 1
ATOM 3401 C C . ILE A 1 408 ? 35.067 -15.220 -3.227 1.00 83.38 408 ILE A C 1
ATOM 3403 O O . ILE A 1 408 ? 35.948 -14.833 -3.989 1.00 83.38 408 ILE A O 1
ATOM 3407 N N . ASP A 1 409 ? 35.026 -14.865 -1.940 1.00 80.94 409 ASP A N 1
ATOM 3408 C CA . ASP A 1 409 ? 36.027 -13.987 -1.318 1.00 80.94 409 ASP A CA 1
ATOM 3409 C C . ASP A 1 409 ? 37.448 -14.561 -1.438 1.00 80.94 409 ASP A C 1
ATOM 3411 O O . ASP A 1 409 ? 38.397 -13.836 -1.770 1.00 80.94 409 ASP A O 1
ATOM 3415 N N . THR A 1 410 ? 37.612 -15.876 -1.233 1.00 83.81 410 THR A N 1
ATOM 3416 C CA . THR A 1 410 ? 38.922 -16.526 -1.410 1.00 83.81 410 THR A CA 1
ATOM 3417 C C . THR A 1 410 ? 39.398 -16.467 -2.859 1.00 83.81 410 THR A C 1
ATOM 3419 O O . THR A 1 410 ? 40.540 -16.083 -3.107 1.00 83.81 410 THR A O 1
ATOM 3422 N N . ILE A 1 411 ? 38.530 -16.767 -3.829 1.00 82.62 411 ILE A N 1
ATOM 3423 C CA . ILE A 1 411 ? 38.866 -16.732 -5.260 1.00 82.62 411 ILE A CA 1
ATOM 3424 C C . ILE A 1 411 ? 39.181 -15.300 -5.707 1.00 82.62 411 ILE A C 1
ATOM 3426 O O . ILE A 1 411 ? 40.176 -15.068 -6.394 1.00 82.62 411 ILE A O 1
ATOM 3430 N N . PHE A 1 412 ? 38.378 -14.330 -5.275 1.00 79.62 412 PHE A N 1
ATOM 3431 C CA . PHE A 1 412 ? 38.567 -12.913 -5.568 1.00 79.62 412 PHE A CA 1
ATOM 3432 C C . PHE A 1 412 ? 39.925 -12.407 -5.059 1.00 79.62 412 PHE A C 1
ATOM 3434 O O . PHE A 1 412 ? 40.623 -11.6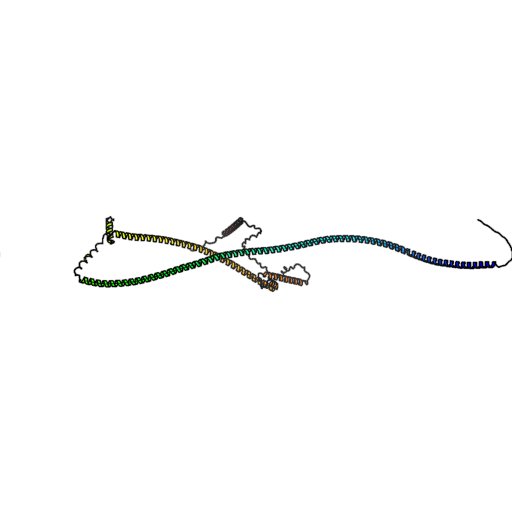74 -5.768 1.00 79.62 412 PHE A O 1
ATOM 3441 N N . SER A 1 413 ? 40.329 -12.863 -3.868 1.00 80.50 413 SER A N 1
ATOM 3442 C CA . SER A 1 413 ? 41.634 -12.564 -3.272 1.00 80.50 413 SER A CA 1
ATOM 3443 C C . SER A 1 413 ? 42.792 -13.249 -4.011 1.00 80.50 413 SER A C 1
ATOM 3445 O O . SER A 1 413 ? 43.813 -12.613 -4.266 1.00 80.50 413 SER A O 1
ATOM 3447 N N . VAL A 1 414 ? 42.642 -14.523 -4.398 1.00 82.00 414 VAL A N 1
ATOM 3448 C CA . VAL A 1 414 ? 43.679 -15.302 -5.108 1.00 82.00 414 VAL A CA 1
ATOM 3449 C C . VAL A 1 414 ? 43.932 -14.766 -6.518 1.00 82.00 414 VAL A C 1
ATOM 3451 O O . VAL A 1 414 ? 45.083 -14.654 -6.934 1.00 82.00 414 VAL A O 1
ATOM 3454 N N . ILE A 1 415 ? 42.874 -14.398 -7.244 1.00 77.12 415 ILE A N 1
ATOM 3455 C CA . ILE A 1 415 ? 42.961 -13.864 -8.615 1.00 77.12 415 ILE A CA 1
ATOM 3456 C C . ILE A 1 415 ? 43.395 -12.383 -8.614 1.00 77.12 415 ILE A C 1
ATOM 3458 O O . ILE A 1 415 ? 43.698 -11.828 -9.669 1.00 77.12 415 ILE A O 1
ATOM 3462 N N . GLN A 1 416 ? 43.479 -11.742 -7.438 1.00 72.94 416 GLN A N 1
ATOM 3463 C CA . GLN A 1 416 ? 43.820 -10.323 -7.271 1.00 72.94 416 GLN A CA 1
ATOM 3464 C C . GLN A 1 416 ? 42.914 -9.413 -8.118 1.00 72.94 416 GLN A C 1
ATOM 3466 O O . GLN A 1 416 ? 43.367 -8.564 -8.890 1.00 72.94 416 GLN A O 1
ATOM 3471 N N . CYS A 1 417 ? 41.601 -9.618 -8.008 1.00 68.31 417 CYS A N 1
ATOM 3472 C CA . CYS A 1 417 ? 40.623 -8.803 -8.721 1.00 68.31 417 CYS A CA 1
ATOM 3473 C C . CYS A 1 417 ? 40.547 -7.376 -8.139 1.00 68.31 417 CYS A C 1
ATOM 3475 O O . CYS A 1 417 ? 40.580 -7.175 -6.926 1.00 68.31 417 CYS A O 1
ATOM 3477 N N . ASP A 1 418 ? 40.402 -6.365 -9.004 1.00 65.62 418 ASP A N 1
ATOM 3478 C CA . ASP A 1 418 ? 40.349 -4.956 -8.591 1.00 65.62 418 ASP A CA 1
ATOM 3479 C C . ASP A 1 418 ? 39.023 -4.627 -7.880 1.00 65.62 418 ASP A C 1
ATOM 3481 O O . ASP A 1 418 ? 38.006 -4.326 -8.515 1.00 65.62 418 ASP A O 1
ATOM 3485 N N . ALA A 1 419 ? 39.040 -4.620 -6.543 1.00 62.53 419 ALA A N 1
ATOM 3486 C CA . ALA A 1 419 ? 37.888 -4.270 -5.700 1.00 62.53 419 ALA A CA 1
ATOM 3487 C C . ALA A 1 419 ? 37.379 -2.833 -5.920 1.00 62.53 419 ALA A C 1
ATOM 3489 O O . ALA A 1 419 ? 36.226 -2.522 -5.627 1.00 62.53 419 ALA A O 1
ATOM 3490 N N . SER A 1 420 ? 38.214 -1.951 -6.472 1.00 64.81 420 SER A N 1
ATOM 3491 C CA . SER A 1 420 ? 37.934 -0.525 -6.662 1.00 64.81 420 SER A CA 1
ATOM 3492 C C . SER A 1 420 ? 36.721 -0.257 -7.559 1.00 64.81 420 SER A C 1
ATOM 3494 O O . SER A 1 420 ? 35.952 0.664 -7.289 1.00 64.81 420 SER A O 1
ATOM 3496 N N . ARG A 1 421 ? 36.508 -1.074 -8.605 1.00 62.56 421 ARG A N 1
ATOM 3497 C CA . ARG A 1 421 ? 35.386 -0.898 -9.551 1.00 62.56 421 ARG A CA 1
ATOM 3498 C C . ARG A 1 421 ? 34.046 -1.318 -8.944 1.00 62.56 421 ARG A C 1
ATOM 3500 O O . ARG A 1 421 ? 33.026 -0.695 -9.221 1.00 62.56 421 ARG A O 1
ATOM 3507 N N . ILE A 1 422 ? 34.070 -2.339 -8.090 1.00 62.59 422 ILE A N 1
ATOM 3508 C CA . ILE A 1 422 ? 32.899 -2.839 -7.360 1.00 62.59 422 ILE A CA 1
ATOM 3509 C C . ILE A 1 422 ? 32.561 -1.893 -6.194 1.00 62.59 422 ILE A C 1
ATOM 3511 O O . ILE A 1 422 ? 31.406 -1.507 -6.022 1.00 62.59 422 ILE A O 1
ATOM 3515 N N . LYS A 1 423 ? 33.575 -1.413 -5.461 1.00 62.22 423 LYS A N 1
ATOM 3516 C CA . LYS A 1 423 ? 33.430 -0.472 -4.335 1.00 62.22 423 LYS A CA 1
ATOM 3517 C C . LYS A 1 423 ? 32.891 0.901 -4.767 1.00 62.22 423 LYS A C 1
ATOM 3519 O O . LYS A 1 423 ? 32.127 1.513 -4.028 1.00 62.22 423 LYS A O 1
ATOM 3524 N N . LEU A 1 424 ? 33.218 1.354 -5.983 1.00 61.09 424 LEU A N 1
ATOM 3525 C CA . LEU A 1 424 ? 32.693 2.598 -6.566 1.00 61.09 424 LEU A CA 1
ATOM 3526 C C . LEU A 1 424 ? 31.217 2.493 -6.998 1.00 61.09 424 LEU A C 1
ATOM 3528 O O . LEU A 1 424 ? 30.502 3.489 -6.932 1.00 61.09 424 LEU A O 1
ATOM 3532 N N . LEU A 1 425 ? 30.748 1.304 -7.399 1.00 58.34 425 LEU A N 1
ATOM 3533 C CA . LEU A 1 425 ? 29.332 1.059 -7.713 1.00 58.34 425 LEU A CA 1
ATOM 3534 C C . LEU A 1 425 ? 28.460 0.914 -6.453 1.00 58.34 425 LEU A C 1
ATOM 3536 O O . LEU A 1 425 ? 27.286 1.270 -6.483 1.00 58.34 425 LEU A O 1
ATOM 3540 N N . LEU A 1 426 ? 29.026 0.382 -5.364 1.00 59.12 426 LEU A N 1
ATOM 3541 C CA . LEU A 1 426 ? 28.295 0.018 -4.141 1.00 59.12 426 LEU A CA 1
ATOM 3542 C C . LEU A 1 426 ? 28.376 1.072 -3.022 1.00 59.12 426 LEU A C 1
ATOM 3544 O O . LEU A 1 426 ? 27.740 0.914 -1.982 1.00 59.12 426 LEU A O 1
ATOM 3548 N N . GLY A 1 427 ? 29.124 2.159 -3.229 1.00 53.94 427 GLY A N 1
ATOM 3549 C CA . GLY A 1 427 ? 29.094 3.372 -2.406 1.00 53.94 427 GLY A CA 1
ATOM 3550 C C . GLY A 1 427 ? 29.765 3.258 -1.033 1.00 53.94 427 GLY A C 1
ATOM 3551 O O . GLY A 1 427 ? 30.589 4.111 -0.718 1.00 53.94 427 GLY A O 1
ATOM 3552 N N . THR A 1 428 ? 29.457 2.234 -0.226 1.00 50.81 428 THR A N 1
ATOM 3553 C CA . THR A 1 428 ? 29.955 2.087 1.161 1.00 50.81 428 THR A CA 1
ATOM 3554 C C . THR A 1 428 ? 29.822 0.684 1.785 1.00 50.81 428 THR A C 1
ATOM 3556 O O . THR A 1 428 ? 30.349 0.486 2.878 1.00 50.81 428 THR A O 1
ATOM 3559 N N . SER A 1 429 ? 29.157 -0.301 1.165 1.00 51.59 429 SER A N 1
ATOM 3560 C CA . SER A 1 429 ? 29.007 -1.639 1.769 1.00 51.59 429 SER A CA 1
ATOM 3561 C C . SER A 1 429 ? 30.259 -2.496 1.553 1.00 51.59 429 SER A C 1
ATOM 3563 O O . SER A 1 429 ? 30.525 -2.950 0.439 1.00 51.59 429 SER A O 1
ATOM 3565 N N . GLU A 1 430 ? 31.038 -2.704 2.610 1.00 54.47 430 GLU A N 1
ATOM 3566 C CA . GLU A 1 430 ? 32.215 -3.571 2.603 1.00 54.47 430 GLU A CA 1
ATOM 3567 C C . GLU A 1 430 ? 31.783 -5.004 2.962 1.00 54.47 430 GLU A C 1
ATOM 3569 O O . GLU A 1 430 ? 31.444 -5.286 4.107 1.00 54.47 430 GLU A O 1
ATOM 3574 N N . GLY A 1 431 ? 31.713 -5.880 1.955 1.00 60.97 431 GLY A N 1
ATOM 3575 C CA . GLY A 1 431 ? 31.350 -7.295 2.107 1.00 60.97 431 GLY A CA 1
ATOM 3576 C C . GLY A 1 431 ? 30.528 -7.837 0.935 1.00 60.97 431 GLY A C 1
ATOM 3577 O O . GLY A 1 431 ? 29.804 -7.087 0.276 1.00 60.97 431 GLY A O 1
ATOM 3578 N N . ILE A 1 432 ? 30.632 -9.142 0.672 1.00 65.88 432 ILE A N 1
ATOM 3579 C CA . ILE A 1 432 ? 29.779 -9.841 -0.295 1.00 65.88 432 ILE A CA 1
ATOM 3580 C C . ILE A 1 432 ? 28.374 -10.000 0.314 1.00 65.88 432 ILE A C 1
ATOM 3582 O O . ILE A 1 432 ? 28.205 -10.517 1.410 1.00 65.88 432 ILE A O 1
ATOM 3586 N N . THR A 1 433 ? 27.358 -9.514 -0.388 1.00 67.94 433 THR A N 1
ATOM 3587 C CA . THR A 1 433 ? 25.927 -9.651 -0.095 1.00 67.94 433 THR A CA 1
ATOM 3588 C C . THR A 1 433 ? 25.233 -10.243 -1.314 1.00 67.94 433 THR A C 1
ATOM 3590 O O . THR A 1 433 ? 25.703 -10.100 -2.439 1.00 67.94 433 THR A O 1
ATOM 3593 N N . ASP A 1 434 ? 24.073 -10.861 -1.123 1.00 66.38 434 ASP A N 1
ATOM 3594 C CA . ASP A 1 434 ? 23.368 -11.594 -2.187 1.00 66.38 434 ASP A CA 1
ATOM 3595 C C . ASP A 1 434 ? 23.105 -10.744 -3.455 1.00 66.38 434 ASP A C 1
ATOM 3597 O O . ASP A 1 434 ? 23.202 -11.205 -4.589 1.00 66.38 434 ASP A O 1
ATOM 3601 N N . HIS A 1 435 ? 22.901 -9.434 -3.279 1.00 70.06 435 HIS A N 1
ATOM 3602 C CA . HIS A 1 435 ? 22.696 -8.485 -4.379 1.00 70.06 435 HIS A CA 1
ATOM 3603 C C . HIS A 1 435 ? 23.982 -8.123 -5.133 1.00 70.06 435 HIS A C 1
ATOM 3605 O O . HIS A 1 435 ? 23.928 -7.706 -6.289 1.00 70.06 435 HIS A O 1
ATOM 3611 N N . ASN A 1 436 ? 25.142 -8.243 -4.487 1.00 71.31 436 ASN A N 1
ATOM 3612 C CA . ASN A 1 436 ? 26.429 -7.892 -5.077 1.00 71.31 436 ASN A CA 1
ATOM 3613 C C . ASN A 1 436 ? 27.220 -9.118 -5.568 1.00 71.31 436 ASN A C 1
ATOM 3615 O O . ASN A 1 436 ? 28.146 -8.948 -6.363 1.00 71.31 436 ASN A O 1
ATOM 3619 N N . LEU A 1 437 ? 26.807 -10.331 -5.181 1.00 76.00 437 LEU A N 1
ATOM 3620 C CA . LEU A 1 437 ? 27.394 -11.617 -5.567 1.00 76.00 437 LEU A CA 1
ATOM 3621 C C . LEU A 1 437 ? 27.619 -11.711 -7.086 1.00 76.00 437 LEU A C 1
ATOM 3623 O O . LEU A 1 437 ? 28.695 -12.081 -7.555 1.00 76.00 437 LEU A O 1
ATOM 3627 N N . MET A 1 438 ? 26.629 -11.273 -7.870 1.00 79.31 438 MET A N 1
ATOM 3628 C CA . MET A 1 438 ? 26.691 -11.301 -9.334 1.00 79.31 438 MET A CA 1
ATOM 3629 C C . MET A 1 438 ? 27.747 -10.342 -9.909 1.00 79.31 438 MET A C 1
ATOM 3631 O O . MET A 1 438 ? 28.388 -10.632 -10.920 1.00 79.31 438 MET A O 1
ATOM 3635 N N . HIS A 1 439 ? 27.980 -9.204 -9.250 1.00 76.75 439 HIS A N 1
ATOM 3636 C CA . HIS A 1 439 ? 29.026 -8.261 -9.644 1.00 76.75 439 HIS A CA 1
ATOM 3637 C C . HIS A 1 439 ? 30.427 -8.797 -9.323 1.00 76.75 439 HIS A C 1
ATOM 3639 O O . HIS A 1 439 ? 31.346 -8.593 -10.121 1.00 76.75 439 HIS A O 1
ATOM 3645 N N . TYR A 1 440 ? 30.582 -9.524 -8.211 1.00 79.19 440 TYR A N 1
ATOM 3646 C CA . TYR A 1 440 ? 31.819 -10.241 -7.892 1.00 79.19 440 TYR A CA 1
ATOM 3647 C C . TYR A 1 440 ? 32.105 -11.352 -8.909 1.00 79.19 440 TYR A C 1
ATOM 3649 O O . TYR A 1 440 ? 33.219 -11.408 -9.431 1.00 79.19 440 TYR A O 1
ATOM 3657 N N . PHE A 1 441 ? 31.106 -12.162 -9.283 1.00 82.00 441 PHE A N 1
ATOM 3658 C CA . PHE A 1 441 ? 31.267 -13.179 -10.329 1.00 82.00 441 PHE A CA 1
ATOM 3659 C C . PHE A 1 441 ? 31.674 -12.586 -11.677 1.00 82.00 441 PHE A C 1
ATOM 3661 O O . PHE A 1 441 ? 32.625 -13.068 -12.282 1.00 82.00 441 PHE A O 1
ATOM 3668 N N . SER A 1 442 ? 31.029 -11.503 -12.117 1.00 82.06 442 SER A N 1
ATOM 3669 C CA . SER A 1 442 ? 31.376 -10.848 -13.385 1.00 82.06 442 SER A CA 1
ATOM 3670 C C . SER A 1 442 ? 32.812 -10.305 -13.394 1.00 82.06 442 SER A C 1
ATOM 3672 O O . SER A 1 442 ? 33.512 -10.386 -14.405 1.00 82.06 442 SER A O 1
ATOM 3674 N N . ALA A 1 443 ? 33.291 -9.777 -12.263 1.00 79.44 443 ALA A N 1
ATOM 3675 C CA . ALA A 1 443 ? 34.671 -9.315 -12.148 1.00 79.44 443 ALA A CA 1
ATOM 3676 C C . ALA A 1 443 ? 35.681 -10.472 -12.150 1.00 79.44 443 ALA A C 1
ATOM 3678 O O . ALA A 1 443 ? 36.719 -10.365 -12.809 1.00 79.44 443 ALA A O 1
ATOM 3679 N N . ILE A 1 444 ? 35.364 -11.570 -11.456 1.00 81.19 444 ILE A N 1
ATOM 3680 C CA . ILE A 1 444 ? 36.169 -12.797 -11.463 1.00 81.19 444 ILE A CA 1
ATOM 3681 C C . ILE A 1 444 ? 36.228 -13.380 -12.875 1.00 81.19 444 ILE A C 1
ATOM 3683 O O . ILE A 1 444 ? 37.315 -13.698 -13.351 1.00 81.19 444 ILE A O 1
ATOM 3687 N N . GLU A 1 445 ? 35.095 -13.474 -13.570 1.00 82.81 445 GLU A N 1
ATOM 3688 C CA . GLU A 1 445 ? 35.007 -13.977 -14.943 1.00 82.81 445 GLU A CA 1
ATOM 3689 C C . GLU A 1 445 ? 35.868 -13.138 -15.893 1.00 82.81 445 GLU A C 1
ATOM 3691 O O . GLU A 1 445 ? 36.692 -13.684 -16.630 1.00 82.81 445 GLU A O 1
ATOM 3696 N N . GLN A 1 446 ? 35.753 -11.807 -15.823 1.00 82.81 446 GLN A N 1
ATOM 3697 C CA . GLN A 1 446 ? 36.539 -10.910 -16.666 1.00 82.81 446 GLN A CA 1
ATOM 3698 C C . GLN A 1 446 ? 38.046 -11.078 -16.422 1.00 82.81 446 GLN A C 1
ATOM 3700 O O . GLN A 1 446 ? 38.805 -11.263 -17.372 1.00 82.81 446 GLN A O 1
ATOM 3705 N N . LYS A 1 447 ? 38.491 -11.061 -15.159 1.00 80.50 447 LYS A N 1
ATOM 3706 C CA . LYS A 1 447 ? 39.917 -11.220 -14.828 1.00 80.50 447 LYS A CA 1
ATOM 3707 C C . LYS A 1 447 ? 40.442 -12.610 -15.172 1.00 80.50 447 LYS A C 1
ATOM 3709 O O . LYS A 1 447 ? 41.568 -12.727 -15.646 1.00 80.50 447 LYS A O 1
ATOM 3714 N N . THR A 1 448 ? 39.633 -13.650 -14.989 1.00 81.94 448 THR A N 1
ATOM 3715 C CA . THR A 1 448 ? 39.995 -15.020 -15.381 1.00 81.94 448 THR A CA 1
ATOM 3716 C C . THR A 1 448 ? 40.164 -15.117 -16.896 1.00 81.94 448 THR A C 1
ATOM 3718 O O . THR A 1 448 ? 41.154 -15.675 -17.361 1.00 81.94 448 THR A O 1
ATOM 3721 N N . SER A 1 449 ? 39.262 -14.507 -17.671 1.00 83.75 449 SER A N 1
ATOM 3722 C CA . SER A 1 449 ? 39.384 -14.411 -19.130 1.00 83.75 449 SER A CA 1
ATOM 3723 C C . SER A 1 449 ? 40.653 -13.660 -19.549 1.00 83.75 449 SER A C 1
ATOM 3725 O O . SER A 1 449 ? 41.369 -14.121 -20.437 1.00 83.75 449 SER A O 1
ATOM 3727 N N . ASP A 1 450 ? 40.974 -12.540 -18.897 1.00 82.88 450 ASP A N 1
ATOM 3728 C CA . ASP A 1 450 ? 42.190 -11.769 -19.184 1.00 82.88 450 ASP A CA 1
ATOM 3729 C C . ASP A 1 450 ? 43.461 -12.586 -18.882 1.00 82.88 450 ASP A C 1
ATOM 3731 O O . ASP A 1 450 ? 44.382 -12.637 -19.700 1.00 82.88 450 ASP A O 1
ATOM 3735 N N . LEU A 1 451 ? 43.508 -13.284 -17.741 1.00 81.25 451 LEU A N 1
ATOM 3736 C CA . LEU A 1 451 ? 44.625 -14.166 -17.382 1.00 81.25 451 LEU A CA 1
ATOM 3737 C C . LEU A 1 451 ? 44.782 -15.325 -18.373 1.00 81.25 451 LEU A C 1
ATOM 3739 O O . LEU A 1 451 ? 45.903 -15.640 -18.772 1.00 81.25 451 LEU A O 1
ATOM 3743 N N . LEU A 1 452 ? 43.675 -15.916 -18.825 1.00 80.12 452 LEU A N 1
ATOM 3744 C CA . LEU A 1 452 ? 43.671 -16.969 -19.840 1.00 80.12 452 LEU A CA 1
ATOM 3745 C C . LEU A 1 452 ? 44.184 -16.450 -21.198 1.00 80.12 452 LEU A C 1
ATOM 3747 O O . LEU A 1 452 ? 44.944 -17.123 -21.895 1.00 80.12 452 LEU A O 1
ATOM 3751 N N . GLN A 1 453 ? 43.829 -15.219 -21.577 1.00 80.31 453 GLN A N 1
ATOM 3752 C CA . GLN A 1 453 ? 44.364 -14.566 -22.778 1.00 80.31 453 GLN A CA 1
ATOM 3753 C C . GLN A 1 453 ? 45.870 -14.288 -22.668 1.00 80.31 453 GLN A C 1
ATOM 3755 O O . GLN A 1 453 ? 46.611 -14.471 -23.634 1.00 80.31 453 GLN A O 1
ATOM 3760 N N . ILE A 1 454 ? 46.354 -13.888 -21.490 1.00 80.44 454 ILE A N 1
ATOM 3761 C CA . ILE A 1 454 ? 47.791 -13.699 -21.246 1.00 80.44 454 ILE A CA 1
ATOM 3762 C C . ILE A 1 454 ? 48.528 -15.040 -21.326 1.00 80.44 454 ILE A C 1
ATOM 3764 O O . ILE A 1 454 ? 49.581 -15.127 -21.956 1.00 80.44 454 ILE A O 1
ATOM 3768 N N . GLU A 1 455 ? 47.979 -16.095 -20.731 1.00 75.81 455 GLU A N 1
ATOM 3769 C CA . GLU A 1 455 ? 48.572 -17.434 -20.734 1.00 75.81 455 GLU A CA 1
ATOM 3770 C C . GLU A 1 455 ? 48.644 -18.021 -22.152 1.00 75.81 455 GLU A C 1
ATOM 3772 O O . GLU A 1 455 ? 49.708 -18.473 -22.584 1.00 75.81 455 GLU A O 1
ATOM 3777 N N . THR A 1 456 ? 47.573 -17.892 -22.939 1.00 70.81 456 THR A N 1
ATOM 3778 C CA . THR A 1 456 ? 47.567 -18.275 -24.363 1.00 70.81 456 THR A CA 1
ATOM 3779 C C . THR A 1 456 ? 48.562 -17.458 -25.192 1.00 70.81 456 THR A C 1
ATOM 3781 O O . THR A 1 456 ? 49.286 -18.025 -26.016 1.00 70.81 456 THR A O 1
ATOM 3784 N N . PHE A 1 457 ? 48.685 -16.149 -24.948 1.00 74.44 457 PHE A N 1
ATOM 3785 C CA . PHE A 1 457 ? 49.709 -15.313 -25.582 1.00 74.44 457 PHE A CA 1
ATOM 3786 C C . PHE A 1 457 ? 51.134 -15.755 -25.209 1.00 74.44 457 PHE A C 1
ATOM 3788 O O . PHE A 1 457 ? 52.010 -15.815 -26.076 1.00 74.44 457 PHE A O 1
ATOM 3795 N N . LEU A 1 458 ? 51.382 -16.102 -23.944 1.00 75.06 458 LEU A N 1
ATOM 3796 C CA . LEU A 1 458 ? 52.676 -16.616 -23.489 1.00 75.06 458 LEU A CA 1
ATOM 3797 C C . LEU A 1 458 ? 53.001 -17.978 -24.115 1.00 75.06 458 LEU A C 1
ATOM 3799 O O . LEU A 1 458 ? 54.134 -18.172 -24.562 1.00 75.06 458 LEU A O 1
ATOM 3803 N N . ARG A 1 459 ? 52.022 -18.885 -24.244 1.00 71.31 459 ARG A N 1
ATOM 3804 C CA . ARG A 1 459 ? 52.188 -20.156 -24.974 1.00 71.31 459 ARG A CA 1
ATOM 3805 C C . ARG A 1 459 ? 52.533 -19.922 -26.445 1.00 71.31 459 ARG A C 1
ATOM 3807 O O . ARG A 1 459 ? 53.497 -20.499 -26.943 1.00 71.31 459 ARG A O 1
ATOM 3814 N N . LEU A 1 460 ? 51.828 -19.012 -27.121 1.00 66.19 460 LEU A N 1
ATOM 3815 C CA . LEU A 1 460 ? 52.126 -18.620 -28.507 1.00 66.19 460 LEU A CA 1
ATOM 3816 C C . LEU A 1 460 ? 53.521 -17.991 -28.654 1.00 66.19 460 LEU A C 1
ATOM 3818 O O . LEU A 1 460 ? 54.204 -18.216 -29.653 1.00 66.19 460 LEU A O 1
ATOM 3822 N N . LYS A 1 461 ? 53.972 -17.214 -27.663 1.00 66.19 461 LYS A N 1
ATOM 3823 C CA . LYS A 1 461 ? 55.321 -16.633 -27.640 1.00 66.19 461 LYS A CA 1
ATOM 3824 C C . LYS A 1 461 ? 56.403 -17.693 -27.407 1.00 66.19 461 LYS A C 1
ATOM 3826 O O . LYS A 1 461 ? 57.461 -17.593 -28.019 1.00 66.19 461 LYS A O 1
ATOM 3831 N N . SER A 1 462 ? 56.137 -18.698 -26.574 1.00 61.03 462 SER A N 1
ATOM 3832 C CA . SER A 1 462 ? 57.041 -19.835 -26.342 1.00 61.03 462 SER A CA 1
ATOM 3833 C C . SER A 1 462 ? 57.221 -20.697 -27.603 1.00 61.03 462 SER A C 1
ATOM 3835 O O . SER A 1 462 ? 58.315 -21.175 -27.886 1.00 61.03 462 SER A O 1
ATOM 3837 N N . LEU A 1 463 ? 56.174 -20.807 -28.429 1.00 57.34 463 LEU A N 1
ATOM 3838 C CA . LEU A 1 463 ? 56.187 -21.554 -29.695 1.00 57.34 463 LEU A CA 1
ATOM 3839 C C . LEU A 1 463 ? 56.900 -20.832 -30.855 1.00 57.34 463 LEU A C 1
ATOM 3841 O O . LEU A 1 463 ? 57.220 -21.466 -31.853 1.00 57.34 463 LEU A O 1
ATOM 3845 N N . LYS A 1 464 ? 57.227 -19.535 -30.741 1.00 52.62 464 LYS A N 1
ATOM 3846 C CA . LYS A 1 464 ? 57.954 -18.774 -31.785 1.00 52.62 464 LYS A CA 1
ATOM 3847 C C . LYS A 1 464 ? 59.429 -19.186 -31.980 1.00 52.62 464 LYS A C 1
ATOM 3849 O O . LYS A 1 464 ? 60.128 -18.536 -32.754 1.00 52.62 464 LYS A O 1
ATOM 3854 N N . GLY A 1 465 ? 59.904 -20.225 -31.289 1.00 53.69 465 GLY A N 1
ATOM 3855 C CA . GLY A 1 465 ? 61.273 -20.744 -31.384 1.00 53.69 465 GLY A CA 1
ATOM 3856 C C . GLY A 1 465 ? 61.444 -22.080 -32.119 1.00 53.69 465 GLY A C 1
ATOM 3857 O O . GLY A 1 465 ? 62.586 -22.487 -32.308 1.00 53.69 465 GLY A O 1
ATOM 3858 N N . GLN A 1 466 ? 60.371 -22.766 -32.529 1.00 46.66 466 GLN A N 1
ATOM 3859 C CA . GLN A 1 466 ? 60.440 -24.023 -33.294 1.00 46.66 466 GLN A CA 1
ATOM 3860 C C . GLN A 1 466 ? 59.372 -24.058 -34.403 1.00 46.66 466 GLN A C 1
ATOM 3862 O O . GLN A 1 466 ? 58.360 -23.370 -34.313 1.00 46.66 466 GLN A O 1
ATOM 3867 N N . ASP A 1 467 ? 59.680 -24.815 -35.458 1.00 39.34 467 ASP A N 1
ATOM 3868 C CA . ASP A 1 467 ? 59.063 -24.919 -36.794 1.00 39.34 467 ASP A CA 1
ATOM 3869 C C . ASP A 1 467 ? 57.516 -24.827 -36.906 1.00 39.34 467 ASP A C 1
ATOM 3871 O O . ASP A 1 467 ? 56.786 -25.110 -35.954 1.00 39.34 467 ASP A O 1
ATOM 3875 N N . PRO A 1 468 ? 56.969 -24.456 -38.089 1.00 45.97 468 PRO A N 1
ATOM 3876 C CA . PRO A 1 468 ? 55.557 -24.109 -38.240 1.00 45.97 468 PRO A CA 1
ATOM 3877 C C . PRO A 1 468 ? 54.647 -25.347 -38.208 1.00 45.97 468 PRO A C 1
ATOM 3879 O O . PRO A 1 468 ? 54.657 -26.166 -39.125 1.00 45.97 468 PRO A O 1
ATOM 3882 N N . ILE A 1 469 ? 53.795 -25.442 -37.186 1.00 43.12 469 ILE A N 1
ATOM 3883 C CA . ILE A 1 469 ? 52.674 -26.394 -37.109 1.00 43.12 469 ILE A CA 1
ATOM 3884 C C . ILE A 1 469 ? 51.368 -25.635 -37.428 1.00 43.12 469 ILE A C 1
ATOM 3886 O O . ILE A 1 469 ? 51.264 -24.453 -37.081 1.00 43.12 469 ILE A O 1
ATOM 3890 N N . PRO A 1 470 ? 50.373 -26.246 -38.110 1.00 44.34 470 PRO A N 1
ATOM 3891 C CA . PRO A 1 470 ? 49.203 -25.533 -38.609 1.00 44.34 470 PRO A CA 1
ATOM 3892 C C . PRO A 1 470 ? 48.384 -24.903 -37.485 1.00 44.34 470 PRO A C 1
ATOM 3894 O O . PRO A 1 470 ? 48.015 -25.546 -36.505 1.00 44.34 470 PRO A O 1
ATOM 3897 N N . ILE A 1 471 ? 48.054 -23.633 -37.691 1.00 49.84 471 ILE A N 1
ATOM 3898 C CA . ILE A 1 471 ? 47.138 -22.837 -36.883 1.00 49.84 471 ILE A CA 1
ATOM 3899 C C . ILE A 1 471 ? 45.731 -23.425 -37.056 1.00 49.84 471 ILE A C 1
ATOM 3901 O O . ILE A 1 471 ? 45.010 -23.041 -37.974 1.00 49.84 471 ILE A O 1
ATOM 3905 N N . ILE A 1 472 ? 45.333 -24.380 -36.212 1.00 43.12 472 ILE A N 1
ATOM 3906 C CA . ILE A 1 472 ? 43.947 -24.862 -36.148 1.00 43.12 472 ILE A CA 1
ATOM 3907 C C . ILE A 1 472 ? 43.470 -24.849 -34.691 1.00 43.12 472 ILE A C 1
ATOM 3909 O O . ILE A 1 472 ? 43.896 -25.634 -33.853 1.00 43.12 472 ILE A O 1
ATOM 3913 N N . SER A 1 473 ? 42.584 -23.882 -34.437 1.00 46.47 473 SER A N 1
ATOM 3914 C CA . SER A 1 473 ? 41.618 -23.763 -33.339 1.00 46.47 473 SER A CA 1
ATOM 3915 C C . SER A 1 473 ? 42.088 -24.082 -31.915 1.00 46.47 473 SER A C 1
ATOM 3917 O O . SER A 1 473 ? 41.628 -25.039 -31.295 1.00 46.47 473 SER A O 1
ATOM 3919 N N . VAL A 1 474 ? 42.868 -23.185 -31.318 1.00 43.59 474 VAL A N 1
ATOM 3920 C CA . VAL A 1 474 ? 42.891 -23.076 -29.853 1.00 43.59 474 VAL A CA 1
ATOM 3921 C C . VAL A 1 474 ? 41.874 -22.008 -29.465 1.00 43.59 474 VAL A C 1
ATOM 3923 O O . VAL A 1 474 ? 42.210 -20.844 -29.267 1.00 43.59 474 VAL A O 1
ATOM 3926 N N . ASN A 1 475 ? 40.593 -22.383 -29.453 1.00 46.75 475 ASN A N 1
ATOM 3927 C CA . ASN A 1 475 ? 39.584 -21.556 -28.803 1.00 46.75 475 ASN A CA 1
ATOM 3928 C C . ASN A 1 475 ? 39.883 -21.630 -27.289 1.00 46.75 475 ASN A C 1
ATOM 3930 O O . ASN A 1 475 ? 39.850 -22.741 -26.747 1.00 46.75 475 ASN A O 1
ATOM 3934 N N . PRO A 1 476 ? 40.206 -20.518 -26.598 1.00 49.75 476 PRO A N 1
ATOM 3935 C CA . PRO A 1 476 ? 40.702 -20.547 -25.215 1.00 49.75 476 PRO A CA 1
ATOM 3936 C C . PRO A 1 476 ? 39.732 -21.233 -24.246 1.00 49.75 476 PRO A C 1
ATOM 3938 O O . PRO A 1 476 ? 40.144 -21.808 -23.249 1.00 49.75 476 PRO A O 1
ATOM 3941 N N . PHE A 1 477 ? 38.442 -21.233 -24.584 1.00 48.97 477 PHE A N 1
ATOM 3942 C CA . PHE A 1 477 ? 37.372 -21.812 -23.780 1.00 48.97 477 PHE A CA 1
ATOM 3943 C C . PHE A 1 477 ? 37.313 -23.353 -23.797 1.00 48.97 477 PHE A C 1
ATOM 3945 O O . PHE A 1 477 ? 36.694 -23.942 -22.920 1.00 48.97 477 PHE A O 1
ATOM 3952 N N . LEU A 1 478 ? 37.943 -24.017 -24.778 1.00 49.09 478 LEU A N 1
ATOM 3953 C CA . LEU A 1 478 ? 37.956 -25.487 -24.903 1.00 49.09 478 LEU A CA 1
ATOM 3954 C C . LEU A 1 478 ? 39.351 -26.116 -24.722 1.00 49.09 478 LEU A C 1
ATOM 3956 O O . LEU A 1 478 ? 39.458 -27.334 -24.603 1.00 49.09 478 LEU A O 1
ATOM 3960 N N . GLY A 1 479 ? 40.423 -25.318 -24.676 1.00 42.44 479 GLY A N 1
ATOM 3961 C CA . GLY A 1 479 ? 41.808 -25.810 -24.589 1.00 42.44 479 GLY A CA 1
ATOM 3962 C C . GLY A 1 479 ? 42.269 -26.268 -23.197 1.00 42.44 479 GLY A C 1
ATOM 3963 O O . GLY A 1 479 ? 43.414 -26.681 -23.042 1.00 42.44 479 GLY A O 1
ATOM 3964 N N . GLY A 1 480 ? 41.407 -26.202 -22.178 1.00 39.47 480 GLY A N 1
ATOM 3965 C CA . GLY A 1 480 ? 41.736 -26.549 -20.788 1.00 39.47 480 GLY A CA 1
ATOM 3966 C C . GLY A 1 480 ? 41.739 -28.047 -20.455 1.00 39.47 480 GLY A C 1
ATOM 3967 O O . GLY A 1 480 ? 41.886 -28.400 -19.288 1.00 39.47 480 GLY A O 1
ATOM 3968 N N . SER A 1 481 ? 41.575 -28.944 -21.432 1.00 39.88 481 SER A N 1
ATOM 3969 C CA . SER A 1 481 ? 41.408 -30.381 -21.154 1.00 39.88 481 SER A CA 1
ATOM 3970 C C . SER A 1 481 ? 42.705 -31.148 -20.841 1.00 39.88 481 SER A C 1
ATOM 3972 O O . SER A 1 481 ? 42.634 -32.346 -20.587 1.00 39.88 481 SER A O 1
ATOM 3974 N N . GLU A 1 482 ? 43.876 -30.504 -20.819 1.00 40.38 482 GLU A N 1
ATOM 3975 C CA . GLU A 1 482 ? 45.148 -31.179 -20.486 1.00 40.38 482 GLU A CA 1
ATOM 3976 C C . GLU A 1 482 ? 45.631 -30.950 -19.040 1.00 40.38 482 GLU A C 1
ATOM 3978 O O . GLU A 1 482 ? 46.607 -31.568 -18.625 1.00 40.38 482 GLU A O 1
ATOM 3983 N N . VAL A 1 483 ? 44.948 -30.117 -18.237 1.00 42.75 483 VAL A N 1
ATOM 3984 C CA . VAL A 1 483 ? 45.322 -29.859 -16.821 1.00 42.75 483 VAL A CA 1
ATOM 3985 C C . VAL A 1 483 ? 44.255 -30.329 -15.818 1.00 42.75 483 VAL A C 1
ATOM 3987 O O . VAL A 1 483 ? 44.452 -30.251 -14.608 1.00 42.75 483 VAL A O 1
ATOM 3990 N N . ALA A 1 484 ? 43.153 -30.922 -16.280 1.00 33.00 484 ALA A N 1
ATOM 3991 C CA . ALA A 1 484 ? 42.285 -31.694 -15.400 1.00 33.00 484 ALA A CA 1
ATOM 3992 C C . ALA A 1 484 ? 42.882 -33.098 -15.239 1.00 33.00 484 ALA A C 1
ATOM 3994 O O . ALA A 1 484 ? 42.704 -33.971 -16.089 1.00 33.00 484 ALA A O 1
ATOM 3995 N N . THR A 1 485 ? 43.610 -33.323 -14.144 1.00 35.25 485 THR A N 1
ATOM 3996 C CA . THR A 1 485 ? 43.831 -34.680 -13.647 1.00 35.25 485 THR A CA 1
ATOM 3997 C C . THR A 1 485 ? 42.485 -35.395 -13.621 1.00 35.25 485 THR A C 1
ATOM 3999 O O . THR A 1 485 ? 41.504 -34.876 -13.092 1.00 35.25 485 THR A O 1
ATOM 4002 N N . VAL A 1 486 ? 42.437 -36.563 -14.261 1.00 37.59 486 VAL A N 1
ATOM 4003 C CA . VAL A 1 486 ? 41.267 -37.436 -14.328 1.00 37.59 486 VAL A CA 1
ATOM 4004 C C . VAL A 1 486 ? 40.800 -37.729 -12.902 1.00 37.59 486 VAL A C 1
ATOM 4006 O O . VAL A 1 486 ? 41.322 -38.618 -12.233 1.00 37.59 486 VAL A O 1
ATOM 4009 N N . VAL A 1 487 ? 39.822 -36.965 -12.422 1.00 38.38 487 VAL A N 1
ATOM 4010 C CA . VAL A 1 487 ? 39.002 -37.371 -11.287 1.00 38.38 487 VAL A CA 1
ATOM 4011 C C . VAL A 1 487 ? 38.060 -38.438 -11.846 1.00 38.38 487 VAL A C 1
ATOM 4013 O O . VAL A 1 487 ? 37.401 -38.181 -12.859 1.00 38.38 487 VAL A O 1
ATOM 4016 N N . PRO A 1 488 ? 38.019 -39.654 -11.273 1.00 42.22 488 PRO A N 1
ATOM 4017 C CA . PRO A 1 488 ? 37.125 -40.694 -11.762 1.00 42.22 488 PRO A CA 1
ATOM 4018 C C . PRO A 1 488 ? 35.680 -40.175 -11.719 1.00 42.22 488 PRO A C 1
ATOM 4020 O O . PRO A 1 488 ? 35.326 -39.457 -10.780 1.00 42.22 488 PRO A O 1
ATOM 4023 N N . PRO A 1 489 ? 34.839 -40.507 -12.715 1.00 36.66 489 PRO A N 1
ATOM 4024 C CA . PRO A 1 489 ? 33.491 -39.971 -12.799 1.00 36.66 489 PRO A CA 1
ATOM 4025 C C . PRO A 1 489 ? 32.696 -40.436 -11.580 1.00 36.66 489 PRO A C 1
ATOM 4027 O O . PRO A 1 489 ? 32.329 -41.607 -11.461 1.00 36.66 489 PRO A O 1
ATOM 4030 N N . ILE A 1 490 ? 32.426 -39.512 -10.661 1.00 40.81 490 ILE A N 1
ATOM 4031 C CA . ILE A 1 490 ? 31.460 -39.727 -9.594 1.00 40.81 490 ILE A CA 1
ATOM 4032 C C . ILE A 1 490 ? 30.099 -39.785 -10.287 1.00 40.81 490 ILE A C 1
ATOM 4034 O O . ILE A 1 490 ? 29.596 -38.778 -10.783 1.00 40.81 490 ILE A O 1
ATOM 4038 N N . LYS A 1 491 ? 29.508 -40.983 -10.355 1.00 43.00 491 LYS A N 1
ATOM 4039 C CA . LYS A 1 491 ? 28.083 -41.150 -10.650 1.00 43.00 491 LYS A CA 1
ATOM 4040 C C . LYS A 1 491 ? 27.300 -40.502 -9.511 1.00 43.00 491 LYS A C 1
ATOM 4042 O O . LYS A 1 491 ? 27.016 -41.144 -8.505 1.00 43.00 491 LYS A O 1
ATOM 4047 N N . ILE A 1 492 ? 26.968 -39.229 -9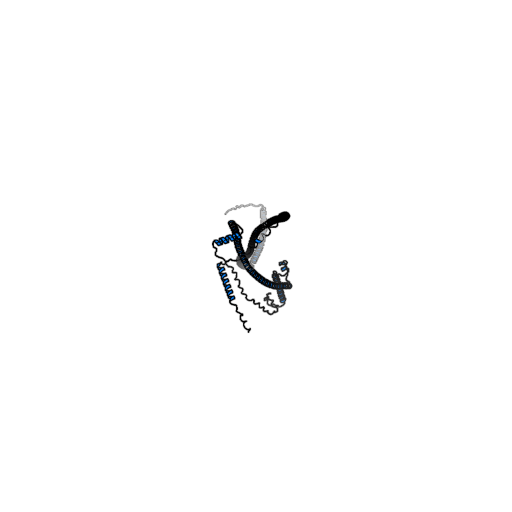.674 1.00 33.41 492 ILE A N 1
ATOM 4048 C CA . ILE A 1 492 ? 25.926 -38.581 -8.888 1.00 33.41 492 ILE A CA 1
ATOM 4049 C C . ILE A 1 492 ? 24.611 -38.983 -9.552 1.00 33.41 492 ILE A C 1
ATOM 4051 O O . ILE A 1 492 ? 24.192 -38.409 -10.552 1.00 33.41 492 ILE A O 1
ATOM 4055 N N . THR A 1 493 ? 23.995 -40.044 -9.042 1.00 37.03 493 THR A N 1
ATOM 4056 C CA . THR A 1 493 ? 22.569 -40.284 -9.256 1.00 37.03 493 THR A CA 1
ATOM 4057 C C . THR A 1 493 ? 21.804 -39.213 -8.495 1.00 37.03 493 THR A C 1
ATOM 4059 O O . THR A 1 493 ? 21.907 -39.143 -7.270 1.00 37.03 493 THR A O 1
ATOM 4062 N N . SER A 1 494 ? 21.060 -38.380 -9.222 1.00 32.53 494 SER A N 1
ATOM 4063 C CA . SER A 1 494 ? 20.078 -37.464 -8.648 1.00 32.53 494 SER A CA 1
ATOM 4064 C C . SER A 1 494 ? 19.138 -38.237 -7.712 1.00 32.53 494 SER A C 1
ATOM 4066 O O . SER A 1 494 ? 18.704 -39.333 -8.085 1.00 32.53 494 SER A O 1
ATOM 4068 N N . PRO A 1 495 ? 18.814 -37.718 -6.514 1.00 35.66 495 PRO A N 1
ATOM 4069 C CA . PRO A 1 495 ? 17.782 -38.309 -5.676 1.00 35.66 495 PRO A CA 1
ATOM 4070 C C . PRO A 1 495 ? 16.468 -38.342 -6.457 1.00 35.66 495 PRO A C 1
ATOM 4072 O O . PRO A 1 495 ? 16.037 -37.323 -6.994 1.00 35.66 495 PRO A O 1
ATOM 4075 N N . ILE A 1 496 ? 15.853 -39.520 -6.537 1.00 36.88 496 ILE A N 1
ATOM 4076 C CA . ILE A 1 496 ? 14.484 -39.678 -7.020 1.00 36.88 496 ILE A CA 1
ATOM 4077 C C . ILE A 1 496 ? 13.592 -39.012 -5.971 1.00 36.88 496 ILE A C 1
ATOM 4079 O O . ILE A 1 496 ? 13.414 -39.546 -4.876 1.00 36.88 496 ILE A O 1
ATOM 4083 N N . LEU A 1 497 ? 13.092 -37.820 -6.290 1.00 32.53 497 LEU A N 1
ATOM 4084 C CA . LEU A 1 497 ? 11.928 -37.257 -5.620 1.00 32.53 497 LEU A CA 1
ATOM 4085 C C . LEU A 1 497 ? 10.718 -38.125 -6.004 1.00 32.53 497 LEU A C 1
ATOM 4087 O O . LEU A 1 497 ? 10.592 -38.476 -7.181 1.00 32.53 497 LEU A O 1
ATOM 4091 N N . PRO A 1 498 ? 9.864 -38.523 -5.046 1.00 34.34 498 PRO A N 1
ATOM 4092 C CA . PRO A 1 498 ? 8.608 -39.187 -5.360 1.00 34.34 498 PRO A CA 1
ATOM 4093 C C . PRO A 1 498 ? 7.798 -38.289 -6.297 1.00 34.34 498 PRO A C 1
ATOM 4095 O O . PRO A 1 498 ? 7.698 -37.090 -6.050 1.00 34.34 498 PRO A O 1
ATOM 4098 N N . GLU A 1 499 ? 7.247 -38.868 -7.363 1.00 35.44 499 GLU A N 1
ATOM 4099 C CA . GLU A 1 499 ? 6.246 -38.213 -8.202 1.00 35.44 499 GLU A CA 1
ATOM 4100 C C . GLU A 1 499 ? 5.027 -37.855 -7.340 1.00 35.44 499 GLU A C 1
ATOM 4102 O O . GLU A 1 499 ? 4.117 -38.660 -7.143 1.00 35.44 499 GLU A O 1
ATOM 4107 N N . GLU A 1 500 ? 5.012 -36.638 -6.808 1.00 32.12 500 GLU A N 1
ATOM 4108 C CA . GLU A 1 500 ? 3.768 -35.954 -6.501 1.00 32.12 500 GLU A CA 1
ATOM 4109 C C . GLU A 1 500 ? 3.236 -35.410 -7.827 1.00 32.12 500 GLU A C 1
ATOM 4111 O O . GLU A 1 500 ? 3.934 -34.722 -8.570 1.00 32.12 500 GLU A O 1
ATOM 4116 N N . SER A 1 501 ? 2.015 -35.818 -8.169 1.00 41.97 501 SER A N 1
ATOM 4117 C CA . SER A 1 501 ? 1.299 -35.332 -9.342 1.00 41.97 501 SER A CA 1
ATOM 4118 C C . SER A 1 501 ? 1.060 -33.830 -9.216 1.00 41.97 501 SER A C 1
ATOM 4120 O O . SER A 1 501 ? 0.040 -33.402 -8.676 1.00 41.97 501 SER A O 1
ATOM 4122 N N . ASP A 1 502 ? 1.985 -33.041 -9.753 1.00 30.84 502 ASP A N 1
ATOM 4123 C CA . ASP A 1 502 ? 1.742 -31.649 -10.096 1.00 30.84 502 ASP A CA 1
ATOM 4124 C C . ASP A 1 502 ? 0.711 -31.619 -11.226 1.00 30.84 502 ASP A C 1
ATOM 4126 O O . ASP A 1 502 ? 0.991 -31.849 -12.403 1.00 30.84 502 ASP A O 1
ATOM 4130 N N . SER A 1 503 ? -0.534 -31.350 -10.849 1.00 41.12 503 SER A N 1
ATOM 4131 C CA . SER A 1 503 ? -1.514 -30.784 -11.761 1.00 41.12 503 SER A CA 1
ATOM 4132 C C . SER A 1 503 ? -0.955 -29.466 -12.298 1.00 41.12 503 SER A C 1
ATOM 4134 O O . SER A 1 503 ? -0.902 -28.478 -11.562 1.00 41.12 503 SER A O 1
ATOM 4136 N N . GLU A 1 504 ? -0.537 -29.458 -13.564 1.00 31.88 504 GLU A N 1
ATOM 4137 C CA . GLU A 1 504 ? -0.143 -28.237 -14.263 1.00 31.88 504 GLU A CA 1
ATOM 4138 C C . GLU A 1 504 ? -1.234 -27.157 -14.113 1.00 31.88 504 GLU A C 1
ATOM 4140 O O . GLU A 1 504 ? -2.408 -27.422 -14.406 1.00 31.88 504 GLU A O 1
ATOM 4145 N N . PRO A 1 505 ? -0.895 -25.920 -13.703 1.00 37.78 505 PRO A N 1
ATOM 4146 C CA . PRO A 1 505 ? -1.778 -24.796 -13.940 1.00 37.78 505 PRO A CA 1
ATOM 4147 C C . PRO A 1 505 ? -1.784 -24.555 -15.450 1.00 37.78 505 PRO A C 1
ATOM 4149 O O . PRO A 1 505 ? -0.771 -24.184 -16.040 1.00 37.78 505 PRO A O 1
ATOM 4152 N N . ALA A 1 506 ? -2.930 -24.825 -16.076 1.00 40.34 506 ALA A N 1
ATOM 4153 C CA . ALA A 1 506 ? -3.146 -24.595 -17.493 1.00 40.34 506 ALA A CA 1
ATOM 4154 C C . ALA A 1 506 ? -2.702 -23.175 -17.882 1.00 40.34 506 ALA A C 1
ATOM 4156 O O . ALA A 1 506 ? -3.210 -22.186 -17.357 1.00 40.34 506 ALA A O 1
ATOM 4157 N N . THR A 1 507 ? -1.734 -23.145 -18.793 1.00 36.59 507 THR A N 1
ATOM 4158 C CA . THR A 1 507 ? -1.334 -22.061 -19.693 1.00 36.59 507 THR A CA 1
ATOM 4159 C C . THR A 1 507 ? -2.256 -20.837 -19.715 1.00 36.59 507 THR A C 1
ATOM 4161 O O . THR A 1 507 ? -3.417 -20.931 -20.117 1.00 36.59 507 THR A O 1
ATOM 4164 N N . ASP A 1 508 ? -1.675 -19.682 -19.379 1.00 39.53 508 ASP A N 1
ATOM 4165 C CA . ASP A 1 508 ? -2.169 -18.349 -19.729 1.00 39.53 508 ASP A CA 1
ATOM 4166 C C . ASP A 1 508 ? -2.328 -18.237 -21.257 1.00 39.53 508 ASP A C 1
ATOM 4168 O O . ASP A 1 508 ? -1.363 -18.004 -21.988 1.00 39.53 508 ASP A O 1
ATOM 4172 N N . ASP A 1 509 ? -3.559 -18.417 -21.734 1.00 38.47 509 ASP A N 1
ATOM 4173 C CA . ASP A 1 509 ? -3.966 -18.141 -23.110 1.00 38.47 509 ASP A CA 1
ATOM 4174 C C . ASP A 1 509 ? -4.459 -16.675 -23.183 1.00 38.47 509 ASP A C 1
ATOM 4176 O O . ASP A 1 509 ? -5.403 -16.306 -22.467 1.00 38.47 509 ASP A O 1
ATOM 4180 N N . PRO A 1 510 ? -3.834 -15.795 -23.991 1.00 44.19 510 PRO A N 1
ATOM 4181 C CA . PRO A 1 510 ? -4.028 -14.343 -23.909 1.00 44.19 510 PRO A CA 1
ATOM 4182 C C . PRO A 1 510 ? -5.351 -13.809 -24.497 1.00 44.19 510 PRO A C 1
ATOM 4184 O O . PRO A 1 510 ? -5.549 -12.597 -24.491 1.00 44.19 510 PRO A O 1
ATOM 4187 N N . ASP A 1 511 ? -6.274 -14.675 -24.933 1.00 43.59 511 ASP A N 1
ATOM 4188 C CA . ASP A 1 511 ? -7.561 -14.299 -25.553 1.00 43.59 511 ASP A CA 1
ATOM 4189 C C . ASP A 1 511 ? -8.799 -14.830 -24.790 1.00 43.59 511 ASP A C 1
ATOM 4191 O O . ASP A 1 511 ? -9.821 -15.198 -25.377 1.00 43.59 511 ASP A O 1
ATOM 4195 N N . SER A 1 512 ? -8.761 -14.861 -23.455 1.00 44.06 512 SER A N 1
ATOM 4196 C CA . SER A 1 512 ? -9.918 -15.273 -22.646 1.00 44.06 512 SER A CA 1
ATOM 4197 C C . SER A 1 512 ? -10.916 -14.123 -22.416 1.00 44.06 512 SER A C 1
ATOM 4199 O O . SER A 1 512 ? -10.760 -13.263 -21.549 1.00 44.06 512 SER A O 1
ATOM 4201 N N . TYR A 1 513 ? -11.996 -14.129 -23.202 1.00 57.06 513 TYR A N 1
ATOM 4202 C CA . TYR A 1 513 ? -13.225 -13.369 -22.938 1.00 57.06 513 TYR A CA 1
ATOM 4203 C C . TYR A 1 513 ? -13.763 -13.698 -21.525 1.00 57.06 513 TYR A C 1
ATOM 4205 O O . TYR A 1 513 ? -13.657 -14.849 -21.092 1.00 57.06 513 TYR A O 1
ATOM 4213 N N . PRO A 1 514 ? -14.375 -12.750 -20.789 1.00 54.59 514 PRO A N 1
ATOM 4214 C CA . PRO A 1 514 ? -14.945 -13.045 -19.477 1.00 54.59 514 PRO A CA 1
ATOM 4215 C C . PRO A 1 514 ? -16.063 -14.092 -19.606 1.00 54.59 514 PRO A C 1
ATOM 4217 O O . PRO A 1 514 ? -17.113 -13.825 -20.191 1.00 54.59 514 PRO A O 1
ATOM 4220 N N . MET A 1 515 ? -15.816 -15.290 -19.067 1.00 63.41 515 MET A N 1
ATOM 4221 C CA . MET A 1 515 ? -16.759 -16.412 -19.084 1.00 63.41 515 MET A CA 1
ATOM 4222 C C . MET A 1 515 ? -18.090 -16.024 -18.426 1.00 63.41 515 MET A C 1
ATOM 4224 O O . MET A 1 515 ? -18.126 -15.418 -17.351 1.00 63.41 515 MET A O 1
ATOM 4228 N N . GLY A 1 516 ? -19.202 -16.401 -19.060 1.00 72.50 516 GLY A N 1
ATOM 4229 C CA . GLY A 1 516 ? -20.542 -16.169 -18.526 1.00 72.50 516 GLY A CA 1
ATOM 4230 C C . GLY A 1 516 ? -20.828 -17.029 -17.289 1.00 72.50 516 GLY A C 1
ATOM 4231 O O . GLY A 1 516 ? -20.329 -18.145 -17.151 1.00 72.50 516 GLY A O 1
ATOM 4232 N N . PHE A 1 517 ? -21.697 -16.543 -16.396 1.00 64.00 517 PHE A N 1
ATOM 4233 C CA . PHE A 1 517 ? -22.057 -17.215 -15.134 1.00 64.00 517 PHE A CA 1
ATOM 4234 C C . PHE A 1 517 ? -22.504 -18.681 -15.314 1.00 64.00 517 PHE A C 1
ATOM 4236 O O . PHE A 1 517 ? -22.236 -19.529 -14.464 1.00 64.00 517 PHE A O 1
ATOM 4243 N N . SER A 1 518 ? -23.155 -18.997 -16.440 1.00 71.56 518 SER A N 1
ATOM 4244 C CA . SER A 1 518 ? -23.590 -20.363 -16.752 1.00 71.56 518 SER A CA 1
ATOM 4245 C C . SER A 1 518 ? -22.424 -21.309 -17.064 1.00 71.56 518 SER A C 1
ATOM 4247 O O . SER A 1 518 ? -22.455 -22.465 -16.647 1.00 71.56 518 SER A O 1
ATOM 4249 N N . GLU A 1 519 ? -21.390 -20.823 -17.750 1.00 74.00 519 GLU A N 1
ATOM 4250 C CA . GLU A 1 519 ? -20.185 -21.592 -18.092 1.00 74.00 519 GLU A CA 1
ATOM 4251 C C . GLU A 1 519 ? -19.331 -21.855 -16.851 1.00 74.00 519 GLU A C 1
ATOM 4253 O O . GLU A 1 519 ? -18.890 -22.981 -16.612 1.00 74.00 519 GLU A O 1
ATOM 4258 N N . LEU A 1 520 ? -19.192 -20.840 -15.990 1.00 75.69 520 LEU A N 1
ATOM 4259 C CA . LEU A 1 520 ? -18.484 -20.968 -14.718 1.00 75.69 520 LEU A CA 1
ATOM 4260 C C . LEU A 1 520 ? -19.160 -22.001 -13.806 1.00 75.69 520 LEU A C 1
ATOM 4262 O O . LEU A 1 520 ? -18.493 -22.852 -13.220 1.00 75.69 520 LEU A O 1
ATOM 4266 N N . ARG A 1 521 ? -20.496 -21.980 -13.732 1.00 75.75 521 ARG A N 1
ATOM 4267 C CA . ARG A 1 521 ? -21.266 -22.959 -12.955 1.00 75.75 521 ARG A CA 1
ATOM 4268 C C . ARG A 1 521 ? -21.058 -24.385 -13.464 1.00 75.75 521 ARG A C 1
ATOM 4270 O O . ARG A 1 521 ? -20.953 -25.304 -12.657 1.00 75.75 521 ARG A O 1
ATOM 4277 N N . GLN A 1 522 ? -20.990 -24.580 -14.778 1.00 75.31 522 GLN A N 1
ATOM 4278 C CA . GLN A 1 522 ? -20.803 -25.904 -15.370 1.00 75.31 522 GLN A CA 1
ATOM 4279 C C . GLN A 1 522 ? -19.390 -26.449 -15.119 1.00 75.31 522 GLN A C 1
ATOM 4281 O O . GLN A 1 522 ? -19.238 -27.630 -14.813 1.00 75.31 522 GLN A O 1
ATOM 4286 N N . LYS A 1 523 ? -18.375 -25.577 -15.142 1.00 75.38 523 LYS A N 1
ATOM 4287 C CA . LYS A 1 523 ? -16.985 -25.937 -14.829 1.00 75.38 523 LYS A CA 1
ATOM 4288 C C . LYS A 1 523 ? -16.798 -26.294 -13.350 1.00 75.38 523 LYS A C 1
ATOM 4290 O O . LYS A 1 523 ? -16.190 -27.310 -13.038 1.00 75.38 523 LYS A O 1
ATOM 4295 N N . VAL A 1 524 ? -17.427 -25.541 -12.444 1.00 78.69 524 VAL A N 1
ATOM 4296 C CA . VAL A 1 524 ? -17.435 -25.853 -11.002 1.00 78.69 524 VAL A CA 1
ATOM 4297 C C . VAL A 1 524 ? -18.139 -27.182 -10.715 1.00 78.69 524 VAL A C 1
ATOM 4299 O O . VAL A 1 524 ? -17.667 -27.962 -9.894 1.00 78.69 524 VAL A O 1
ATOM 4302 N N . LEU A 1 525 ? -19.249 -27.474 -11.400 1.00 77.81 525 LEU A N 1
ATOM 4303 C CA . LEU A 1 525 ? -19.930 -28.765 -11.260 1.00 77.81 525 LEU A CA 1
ATOM 4304 C C . LEU A 1 525 ? -19.070 -29.930 -11.766 1.00 77.81 525 LEU A C 1
ATOM 4306 O O . LEU A 1 525 ? -19.069 -30.991 -11.147 1.00 77.81 525 LEU A O 1
ATOM 4310 N N . HIS A 1 526 ? -18.317 -29.729 -12.849 1.00 77.00 526 HIS A N 1
ATOM 4311 C CA . HIS A 1 526 ? -17.384 -30.730 -13.359 1.00 77.00 526 HIS A CA 1
ATOM 4312 C C . HIS A 1 526 ? -16.228 -30.991 -12.378 1.00 77.00 526 HIS A C 1
ATOM 4314 O O . HIS A 1 526 ? -15.917 -32.146 -12.096 1.00 77.00 526 HIS A O 1
ATOM 4320 N N . ASP A 1 527 ? -15.653 -29.943 -11.783 1.00 71.88 527 ASP A N 1
ATOM 4321 C CA . ASP A 1 527 ? -14.593 -30.072 -10.771 1.00 71.88 527 ASP A CA 1
ATOM 4322 C C . ASP A 1 527 ? -15.084 -30.746 -9.487 1.00 71.88 527 ASP A C 1
ATOM 4324 O O . ASP A 1 527 ? -14.374 -31.567 -8.901 1.00 71.88 527 ASP A O 1
ATOM 4328 N N . LEU A 1 528 ? -16.313 -30.444 -9.058 1.00 73.81 528 LEU A N 1
ATOM 4329 C CA . LEU A 1 528 ? -16.937 -31.123 -7.922 1.00 73.81 528 LEU A CA 1
ATOM 4330 C C . LEU A 1 528 ? -17.161 -32.607 -8.218 1.00 73.81 528 LEU A C 1
ATOM 4332 O O . LEU A 1 528 ? -16.832 -33.441 -7.379 1.00 73.81 528 LEU A O 1
ATOM 4336 N N . HIS A 1 529 ? -17.634 -32.944 -9.420 1.00 73.38 529 HIS A N 1
ATOM 4337 C CA . HIS A 1 529 ? -17.812 -34.335 -9.833 1.00 73.38 529 HIS A CA 1
ATOM 4338 C C . HIS A 1 529 ? -16.469 -35.078 -9.929 1.00 73.38 529 HIS A C 1
ATOM 4340 O O . HIS A 1 529 ? -16.361 -36.222 -9.493 1.00 73.38 529 HIS A O 1
ATOM 4346 N N . SER A 1 530 ? -15.415 -34.426 -10.428 1.00 70.75 530 SER A N 1
ATOM 4347 C CA . SER A 1 530 ? -14.071 -35.012 -10.491 1.00 70.75 530 SER A CA 1
ATOM 4348 C C . SER A 1 530 ? -13.475 -35.236 -9.094 1.00 70.75 530 SER A C 1
ATOM 4350 O O . SER A 1 530 ? -12.874 -36.280 -8.840 1.00 70.75 530 SER A O 1
ATOM 4352 N N . LYS A 1 531 ? -13.702 -34.308 -8.151 1.00 72.00 531 LYS A N 1
ATOM 4353 C CA . LYS A 1 531 ? -13.328 -34.483 -6.736 1.00 72.00 531 LYS A CA 1
ATOM 4354 C C . LYS A 1 531 ? -14.121 -35.589 -6.044 1.00 72.00 531 LYS A C 1
ATOM 4356 O O . LYS A 1 531 ? -13.553 -36.306 -5.226 1.00 72.00 531 LYS A O 1
ATOM 4361 N N . GLU A 1 532 ? -15.400 -35.750 -6.369 1.00 73.69 532 GLU A N 1
ATOM 4362 C CA . GLU A 1 532 ? -16.242 -36.816 -5.815 1.00 73.69 532 GLU A CA 1
ATOM 4363 C C . GLU A 1 532 ? -15.855 -38.203 -6.359 1.00 73.69 532 GLU A C 1
ATOM 4365 O O . GLU A 1 532 ? -15.890 -39.195 -5.632 1.00 73.69 532 GLU A O 1
ATOM 4370 N N . MET A 1 533 ? -15.415 -38.285 -7.618 1.00 67.19 533 MET A N 1
ATOM 4371 C CA . MET A 1 533 ? -14.848 -39.516 -8.182 1.00 67.19 533 MET A CA 1
ATOM 4372 C C . MET A 1 533 ? -13.511 -39.883 -7.520 1.00 67.19 533 MET A C 1
ATOM 4374 O O . MET A 1 533 ? -13.291 -41.049 -7.191 1.00 67.19 533 MET A O 1
ATOM 4378 N N . LEU A 1 534 ? -12.650 -38.895 -7.254 1.00 67.50 534 LEU A N 1
ATOM 4379 C CA . LEU A 1 534 ? -11.382 -39.097 -6.541 1.00 67.50 534 LEU A CA 1
ATOM 4380 C C . LEU A 1 534 ? -11.594 -39.494 -5.071 1.00 67.50 534 LEU A C 1
ATOM 4382 O O . LEU A 1 534 ? -10.879 -40.356 -4.560 1.00 67.50 534 LEU A O 1
ATOM 4386 N N . SER A 1 535 ? -12.595 -38.925 -4.392 1.00 66.75 535 SER A N 1
ATOM 4387 C CA . SER A 1 535 ? -12.915 -39.303 -3.010 1.00 66.75 535 SER A CA 1
ATOM 4388 C C . SER A 1 535 ? -13.521 -40.706 -2.914 1.00 66.75 535 SER A C 1
ATOM 4390 O O . SER A 1 535 ? -13.195 -41.437 -1.979 1.00 66.75 535 SER A O 1
ATOM 4392 N N . ARG A 1 536 ? -14.325 -41.131 -3.901 1.00 65.25 536 ARG A N 1
ATOM 4393 C CA . ARG A 1 536 ? -14.817 -42.516 -4.001 1.00 65.25 536 ARG A CA 1
ATOM 4394 C C . ARG A 1 536 ? -13.694 -43.521 -4.244 1.00 65.25 536 ARG A C 1
ATOM 4396 O O . ARG A 1 536 ? -13.668 -44.549 -3.569 1.00 65.25 536 ARG A O 1
ATOM 4403 N N . ALA A 1 537 ? -12.748 -43.206 -5.128 1.00 57.44 537 ALA A N 1
ATOM 4404 C CA . ALA A 1 537 ? -11.597 -44.069 -5.401 1.00 57.44 537 ALA A CA 1
ATOM 44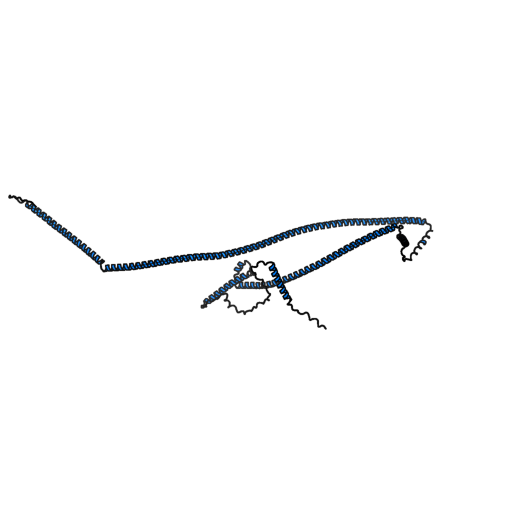05 C C . ALA A 1 537 ? -10.723 -44.298 -4.149 1.00 57.44 537 ALA A C 1
ATOM 4407 O O . ALA A 1 537 ? -10.247 -45.404 -3.920 1.00 57.44 537 ALA A O 1
ATOM 4408 N N . MET A 1 538 ? -10.596 -43.290 -3.279 1.00 55.25 538 MET A N 1
ATOM 4409 C CA . MET A 1 538 ? -9.854 -43.395 -2.011 1.00 55.25 538 MET A CA 1
ATOM 4410 C C . MET A 1 538 ? -10.563 -44.248 -0.941 1.00 55.25 538 MET A C 1
ATOM 4412 O O . MET A 1 538 ? -9.925 -44.698 0.008 1.00 55.25 538 MET A O 1
ATOM 4416 N N . THR A 1 539 ? -11.875 -44.485 -1.064 1.00 52.81 539 THR A N 1
ATOM 4417 C CA . THR A 1 539 ? -12.642 -45.282 -0.085 1.00 52.81 539 THR A CA 1
ATOM 4418 C C . THR A 1 539 ? -12.698 -46.782 -0.384 1.00 52.81 539 THR A C 1
ATOM 4420 O O . THR A 1 539 ? -13.022 -47.556 0.518 1.00 52.81 539 THR A O 1
ATOM 4423 N N . GLU A 1 540 ? -12.360 -47.216 -1.602 1.00 48.09 540 GLU A N 1
ATOM 4424 C CA . GLU A 1 540 ? -12.408 -48.637 -1.987 1.00 48.09 540 GLU A CA 1
ATOM 4425 C C . GLU A 1 540 ? -11.090 -49.397 -1.734 1.00 48.09 540 GLU A C 1
ATOM 4427 O O . GLU A 1 540 ? -11.122 -50.620 -1.607 1.00 48.09 540 GLU A O 1
ATOM 4432 N N . ASP A 1 541 ? -9.965 -48.702 -1.522 1.00 45.31 541 ASP A N 1
ATOM 4433 C CA . ASP A 1 541 ? -8.628 -49.304 -1.359 1.00 45.31 541 ASP A CA 1
ATOM 4434 C C . ASP A 1 541 ? -8.121 -49.315 0.104 1.00 45.31 541 ASP A C 1
ATOM 4436 O O . ASP A 1 541 ? -7.012 -48.886 0.426 1.00 45.31 541 ASP A O 1
ATOM 4440 N N . SER A 1 542 ? -8.929 -49.848 1.034 1.00 35.84 542 SER A N 1
ATOM 4441 C CA . SER A 1 542 ? -8.458 -50.187 2.392 1.00 35.84 542 SER A CA 1
ATOM 4442 C C . SER A 1 542 ? -8.533 -51.701 2.666 1.00 35.84 542 SER A C 1
ATOM 4444 O O . SER A 1 542 ? -9.617 -52.294 2.631 1.00 35.84 542 SER A O 1
ATOM 4446 N N . PRO A 1 543 ? -7.406 -52.385 2.956 1.00 42.00 543 PRO A N 1
ATOM 4447 C CA . PRO A 1 543 ? -7.417 -53.815 3.234 1.00 42.00 543 PRO A CA 1
ATOM 4448 C C . PRO A 1 543 ? -7.933 -54.099 4.653 1.00 42.00 543 PRO A C 1
ATOM 4450 O O . PRO A 1 543 ? -7.377 -53.647 5.655 1.00 42.00 543 PRO A O 1
ATOM 4453 N N . LYS A 1 544 ? -8.984 -54.925 4.744 1.00 50.50 544 LYS A N 1
ATOM 4454 C CA . LYS A 1 544 ? -9.469 -55.538 5.992 1.00 50.50 544 LYS A CA 1
ATOM 4455 C C . LYS A 1 544 ? -8.335 -56.325 6.660 1.00 50.50 544 LYS A C 1
ATOM 4457 O O . LYS A 1 544 ? -7.950 -57.382 6.167 1.00 50.50 544 LYS A O 1
ATOM 4462 N N . SER A 1 545 ? -7.842 -55.856 7.808 1.00 36.12 545 SER A N 1
ATOM 4463 C CA . SER A 1 545 ? -6.835 -56.568 8.601 1.00 36.12 545 SER A CA 1
ATOM 4464 C C . SER A 1 545 ? -7.182 -56.605 10.095 1.00 36.12 545 SER A C 1
ATOM 4466 O O . SER A 1 545 ? -7.222 -55.588 10.781 1.00 36.12 545 SER A O 1
ATOM 4468 N N . MET A 1 546 ? -7.384 -57.838 10.573 1.00 43.16 546 MET A N 1
ATOM 4469 C CA . MET A 1 546 ? -6.965 -58.353 11.885 1.00 43.16 546 MET A CA 1
ATOM 4470 C C . MET A 1 546 ? -7.606 -57.754 13.151 1.00 43.16 546 MET A C 1
ATOM 4472 O O . MET A 1 546 ? -6.943 -57.146 13.988 1.00 43.16 546 MET A O 1
ATOM 4476 N N . ARG A 1 547 ? -8.874 -58.099 13.395 1.00 40.19 547 ARG A N 1
ATOM 4477 C CA . ARG A 1 547 ? -9.442 -58.196 14.753 1.00 40.19 547 ARG A CA 1
ATOM 4478 C C . ARG A 1 547 ? -10.374 -59.402 14.849 1.00 40.19 547 ARG A C 1
ATOM 4480 O O . ARG A 1 547 ? -11.569 -59.228 14.938 1.00 40.19 547 ARG A O 1
ATOM 4487 N N . ASP A 1 548 ? -9.814 -60.610 14.811 1.00 47.47 548 ASP A N 1
ATOM 4488 C CA . ASP A 1 548 ? -10.486 -61.836 15.270 1.00 47.47 548 ASP A CA 1
ATOM 4489 C C . ASP A 1 548 ? -9.452 -62.959 15.430 1.00 47.47 548 ASP A C 1
ATOM 4491 O O . ASP A 1 548 ? -9.216 -63.740 14.514 1.00 47.47 548 ASP A O 1
ATOM 4495 N N . LYS A 1 549 ? -8.760 -62.984 16.578 1.00 42.94 549 LYS A N 1
ATOM 4496 C CA . LYS A 1 549 ? -8.017 -64.143 17.128 1.00 42.94 549 LYS A CA 1
ATOM 4497 C C . LYS A 1 549 ? -7.362 -63.754 18.457 1.00 42.94 549 LYS A C 1
ATOM 4499 O O . LYS A 1 549 ? -6.162 -63.520 18.527 1.00 42.94 549 LYS A O 1
ATOM 4504 N N . LYS A 1 550 ? -8.165 -63.635 19.520 1.00 43.00 550 LYS A N 1
ATOM 4505 C CA . LYS A 1 550 ? -7.708 -63.692 20.928 1.00 43.00 550 LYS A CA 1
ATOM 4506 C C . LYS A 1 550 ? -8.900 -63.890 21.880 1.00 43.00 550 LYS A C 1
ATOM 4508 O O . LYS A 1 550 ? -9.156 -63.082 22.759 1.00 43.00 550 LYS A O 1
ATOM 4513 N N . ARG A 1 551 ? -9.656 -64.973 21.670 1.00 44.75 551 ARG A N 1
ATOM 4514 C CA . ARG A 1 551 ? -10.578 -65.584 22.651 1.00 44.75 551 ARG A CA 1
ATOM 4515 C C . ARG A 1 551 ? -10.695 -67.085 22.370 1.00 44.75 551 ARG A C 1
ATOM 4517 O O . ARG A 1 551 ? -11.697 -67.568 21.869 1.00 44.75 551 ARG A O 1
ATOM 4524 N N . ALA A 1 552 ? -9.610 -67.796 22.631 1.00 47.03 552 ALA A N 1
ATOM 4525 C CA . ALA A 1 552 ? -9.557 -69.228 22.906 1.00 47.03 552 ALA A CA 1
ATOM 4526 C C . ALA A 1 552 ? -8.150 -69.482 23.462 1.00 47.03 552 ALA A C 1
ATOM 4528 O O . ALA A 1 552 ? -7.210 -68.845 22.993 1.00 47.03 552 ALA A O 1
ATOM 4529 N N . ILE A 1 553 ? -8.009 -70.396 24.421 1.00 47.91 553 ILE A N 1
ATOM 4530 C CA . ILE A 1 553 ? -6.823 -70.646 25.268 1.00 47.91 553 ILE A CA 1
ATOM 4531 C C . ILE A 1 553 ? -6.829 -69.836 26.584 1.00 47.91 553 ILE A C 1
ATOM 4533 O O . ILE A 1 553 ? -5.910 -69.089 26.906 1.00 47.91 553 ILE A O 1
ATOM 4537 N N . THR A 1 554 ? -7.895 -70.041 27.360 1.00 48.19 554 THR A N 1
ATOM 4538 C CA . THR A 1 554 ? -7.796 -70.316 28.805 1.00 48.19 554 THR A CA 1
ATOM 4539 C C . THR A 1 554 ? -8.947 -71.249 29.184 1.00 48.19 554 THR A C 1
ATOM 4541 O O . THR A 1 554 ? -10.042 -70.809 29.526 1.00 48.19 554 THR A O 1
ATOM 4544 N N . ALA A 1 555 ? -8.691 -72.545 29.021 1.00 38.22 555 ALA A N 1
ATOM 4545 C CA . ALA A 1 555 ? -9.301 -73.672 29.719 1.00 38.22 555 ALA A CA 1
ATOM 4546 C C . ALA A 1 555 ? -8.230 -74.764 29.779 1.00 38.22 555 ALA A C 1
ATOM 4548 O O . ALA A 1 555 ? -7.573 -74.960 28.726 1.00 38.22 555 ALA A O 1
#

Sequence (555 aa):
MSCYAKAETQVDDKEKESAGESDLKKVQAQFKILEESRKSFTKRTQNAIKFQQEELSLLQHEHDEITLNINILNCPQNVHLDQNNVIDLKILLQTKDECDSLIRQERALISKLDYEIKEMNEKIYQEKSILTKIRSLQQNKKFQKWIQMLENRLNLATTNFDKTMYKNAKLREEISNLRFERGIFNSFYQKFIKELSQQKVLMNKVVNESLEAQDERAEIQARIFAMKERRSKELLHYNMEIRELIRIFEHENKQKLFMQAKSFDRSDIEREEVKKKQEASAKIKAKKPKEETFESYQAAYERLVRLSGHEDVESLIDQFNENEEKNFASFNYVNEVNSEIERLQAEIHKTEDEIANLKSQQRISSGERHQNLRELEEKLQKTIEETELSEKSYKEVSKIMDHLSSGIDTIFSVIQCDASRIKLLLGTSEGITDHNLMHYFSAIEQKTSDLLQIETFLRLKSLKGQDPIPIISVNPFLGGSEVATVVPPIKITSPILPEESDSEPATDDPDSYPMGFSELRQKVLHDLHSKEMLSRAMTEDSPKSMRDKKRAITA

InterPro domains:
  IPR049258 ODAD1, central coiled coil region [PF21773] (144-427)
  IPR051876 Outer dynein arm-docking/Coiled-coil domain-containing protein [PTHR21694] (12-525)

Foldseek 3Di:
DDDDDDDDDDDDDDDDDDPVVVVVVVVVVVVVVVVVVVVVVVVVVVVVVVVVVVVVVVVVVVVVVVVVVVCVCVPVVNVVVVVVVVVVVVVVVVVVVVVVVVVVVVVVVVVVVVVVVVVVVVVVVVVVVVVVVVVVVVVVVVVVVVVVVVVVVVVVVVVVVVVVVVVVVVVVVVVVVVVVVVVVVVVVVVVVVVVVVVVVVVVVVVVVVVVVVVVVVVVVVVVVVVVVVVVVVVVVVVVVVVVVVVVVVVVVVVVVVVVVVVVDDDPDPPPPPVPPPPPPPDPDDDDDDDDDDPVVVVVVVVVVCVVVVDPDDVVVVVVVVVVVVVVVVVVVVVVVVVVVVVVVVVVVVVVVVVVVVVVVVCVVVVVVVVVVVVVVVVVVVVVVVVVVVVVVVVVVVVVVVVVVQVVLVVLCVVLVFDCPVLCVVVVDDDGDDPVCVVVSVVRSVVSVVVVLVVVVVVVVVVPPPDDDDDPDDPPSVPVPVPPPDDDDDDPPDDDDDPDDDPPDPDDDDPDDDPDDPVVVVVVVVVVVVVVVVVVVVVVPPDDDDDDDPDPDPDD

Radius of gyration: 94.58 Å; chains: 1; bounding box: 188×172×291 Å

Organism: NCBI:txid1415580